Protein AF-X6MI53-F1 (afdb_monomer)

Organism: Reticulomyxa filosa (NCBI:txid46433)

InterPro domains:
  IPR007632 Anoctamin [PTHR12308] (12-358)
  IPR049452 Anoctamin, transmembrane domain [PF04547] (318-377)

Secondary structure (DSSP, 8-state):
---------------EEEEEE----SSEEEEEETTEEEEEE-GGGTTTTTTSSSSS-S-PPP----SSHHHHHHHHHHHHHHHHHHTTS----PPPP-----PPPHHHHHHHHHHHHHHHHHSSS--EEEEEEE-SS-TTEEEEEEEE-HHHHHHHHHHTT-EEEB-HHHHHHHHHHTS--HHHHTB--HHHHHHHHHHTTSS--S------PBPGGGGTT-EEE--TTS-TTSBPPPTT-SSSS-HHHHHHHHHHHHHS-GGGTS----HHHHHT-TTSSEEEEEEPP-HHHHHHSPPHHHHTTS-THHHHHHHHHHHHHH-HHHHHHHHHHHHHHHHHHHHHHHHHHHHHHHHHHT-SS-TTHHHHHHHHHHHHHHHHHH-

Structure (mmCIF, N/CA/C/O backbone):
data_AF-X6MI53-F1
#
_entry.id   AF-X6MI53-F1
#
loop_
_atom_site.group_PDB
_atom_site.id
_atom_site.type_symbol
_atom_site.label_atom_id
_atom_site.label_alt_id
_atom_site.label_comp_id
_atom_site.label_asym_id
_atom_site.label_entity_id
_atom_site.label_seq_id
_atom_site.pdbx_PDB_ins_code
_atom_site.Cartn_x
_atom_site.Cartn_y
_atom_site.Cartn_z
_atom_site.occupancy
_atom_site.B_iso_or_equiv
_atom_site.auth_seq_id
_atom_site.auth_comp_id
_atom_site.auth_asym_id
_atom_site.auth_atom_id
_atom_site.pdbx_PDB_model_num
ATOM 1 N N . MET A 1 1 ? -57.186 42.591 -2.749 1.00 40.28 1 MET A N 1
ATOM 2 C CA . MET A 1 1 ? -55.844 42.646 -3.366 1.00 40.28 1 MET A CA 1
ATOM 3 C C . MET A 1 1 ? -54.835 42.750 -2.238 1.00 40.28 1 MET A C 1
ATOM 5 O O . MET A 1 1 ? -54.412 43.843 -1.898 1.00 40.28 1 MET A O 1
ATOM 9 N N . GLU A 1 2 ? -54.515 41.621 -1.613 1.00 35.53 2 GLU A N 1
ATOM 10 C CA . GLU A 1 2 ? -53.383 41.508 -0.692 1.00 35.53 2 GLU A CA 1
ATOM 11 C C . GLU A 1 2 ? -52.303 40.735 -1.441 1.00 35.53 2 GLU A C 1
ATOM 13 O O . GLU A 1 2 ? -52.512 39.591 -1.844 1.00 35.53 2 GLU A O 1
ATOM 18 N N . SER A 1 3 ? -51.190 41.408 -1.737 1.00 45.09 3 SER A N 1
ATOM 19 C CA . SER A 1 3 ? -50.044 40.785 -2.388 1.00 45.09 3 SER A CA 1
ATOM 20 C C . SER A 1 3 ? -49.247 40.023 -1.335 1.00 45.09 3 SER A C 1
ATOM 22 O O . SER A 1 3 ? -48.560 40.635 -0.512 1.00 45.09 3 SER A O 1
ATOM 24 N N . HIS A 1 4 ? -49.327 38.697 -1.377 1.00 43.50 4 HIS A N 1
ATOM 25 C CA . HIS A 1 4 ? -48.354 37.826 -0.732 1.00 43.50 4 HIS A CA 1
ATOM 26 C C . HIS A 1 4 ? -46.959 38.173 -1.266 1.00 43.50 4 HIS A C 1
ATOM 28 O O . HIS A 1 4 ? -46.647 37.923 -2.428 1.00 43.50 4 HIS A O 1
ATOM 34 N N . LYS A 1 5 ? -46.130 38.793 -0.423 1.00 51.28 5 LYS A N 1
ATOM 35 C CA . LYS A 1 5 ? -44.686 38.853 -0.639 1.00 51.28 5 LYS A CA 1
ATOM 36 C C . LYS A 1 5 ? -44.116 37.524 -0.166 1.00 51.28 5 LYS A C 1
ATOM 38 O O . LYS A 1 5 ? -44.042 37.276 1.034 1.00 51.28 5 LYS A O 1
ATOM 43 N N . GLU A 1 6 ? -43.768 36.667 -1.117 1.00 45.44 6 GLU A N 1
ATOM 44 C CA . GLU A 1 6 ? -42.909 35.514 -0.873 1.00 45.44 6 GLU A CA 1
ATOM 45 C C . GLU A 1 6 ? -41.563 36.025 -0.351 1.00 45.44 6 GLU A C 1
ATOM 47 O O . GLU A 1 6 ? -40.805 36.697 -1.054 1.00 45.44 6 GLU A O 1
ATOM 52 N N . HIS A 1 7 ? -41.290 35.752 0.923 1.00 39.28 7 HIS A N 1
ATOM 53 C CA . HIS A 1 7 ? -39.949 35.852 1.469 1.00 39.28 7 HIS A CA 1
ATOM 54 C C . HIS A 1 7 ? -39.126 34.713 0.866 1.00 39.28 7 HIS A C 1
ATOM 56 O O . HIS A 1 7 ? -39.198 33.574 1.322 1.00 39.28 7 HIS A O 1
ATOM 62 N N . HIS A 1 8 ? -38.352 35.029 -0.172 1.00 38.84 8 HIS A N 1
ATOM 63 C CA . HIS A 1 8 ? -37.201 34.223 -0.546 1.00 38.84 8 HIS A CA 1
ATOM 64 C C . HIS A 1 8 ? -36.241 34.221 0.646 1.00 38.84 8 HIS A C 1
ATOM 66 O O . HIS A 1 8 ? -35.542 35.202 0.896 1.00 38.84 8 HIS A O 1
ATOM 72 N N . HIS A 1 9 ? -36.264 33.139 1.421 1.00 40.34 9 HIS A N 1
ATOM 73 C CA . HIS A 1 9 ? -35.142 32.784 2.270 1.00 40.34 9 HIS A CA 1
ATOM 74 C C . HIS A 1 9 ? -33.943 32.583 1.340 1.00 40.34 9 HIS A C 1
ATOM 76 O O . HIS A 1 9 ? -33.934 31.653 0.536 1.00 40.34 9 HIS A O 1
ATOM 82 N N . GLU A 1 10 ? -32.969 33.490 1.408 1.00 42.69 10 GLU A N 1
ATOM 83 C CA . GLU A 1 10 ? -31.615 33.215 0.939 1.00 42.69 10 GLU A CA 1
ATOM 84 C C . GLU A 1 10 ? -31.107 32.038 1.778 1.00 42.69 10 GLU A C 1
ATOM 86 O O . GLU A 1 10 ? -30.725 32.187 2.939 1.00 42.69 10 GLU A O 1
ATOM 91 N N . GLU A 1 11 ? -31.231 30.829 1.230 1.00 42.03 11 GLU A N 1
ATOM 92 C CA . GLU A 1 11 ? -30.579 29.648 1.772 1.00 42.03 11 GLU A CA 1
ATOM 93 C C . GLU A 1 11 ? -29.075 29.921 1.738 1.00 42.03 11 GLU A C 1
ATOM 95 O O . GLU A 1 11 ? -28.474 29.988 0.666 1.00 42.03 11 GLU A O 1
ATOM 100 N N . ASN A 1 12 ? -28.471 30.084 2.918 1.00 40.03 12 ASN A N 1
ATOM 101 C CA . ASN A 1 12 ? -27.027 30.009 3.110 1.00 40.03 12 ASN A CA 1
ATOM 102 C C . ASN A 1 12 ? -26.575 28.585 2.747 1.00 40.03 12 ASN A C 1
ATOM 104 O O . ASN A 1 12 ? -26.398 27.718 3.607 1.00 40.03 12 ASN A O 1
ATOM 108 N N . SER A 1 13 ? -26.466 28.311 1.448 1.00 41.31 13 SER A N 1
ATOM 109 C CA . SER A 1 13 ? -25.995 27.042 0.923 1.00 41.31 13 SER A CA 1
ATOM 110 C C . SER A 1 13 ? -24.486 26.993 1.112 1.00 41.31 13 SER A C 1
ATOM 112 O O . SER A 1 13 ? -23.736 27.621 0.367 1.00 41.31 13 SER A O 1
ATOM 114 N N . PHE A 1 14 ? -24.032 26.259 2.122 1.00 44.31 14 PHE A N 1
ATOM 115 C CA . PHE A 1 14 ? -22.634 25.859 2.207 1.00 44.31 14 PHE A CA 1
ATOM 116 C C . PHE A 1 14 ? -22.224 25.181 0.903 1.00 44.31 14 PHE A C 1
ATOM 118 O O . PHE A 1 14 ? -22.870 24.220 0.480 1.00 44.31 14 PHE A O 1
ATOM 125 N N . GLU A 1 15 ? -21.144 25.658 0.288 1.00 51.25 15 GLU A N 1
ATOM 126 C CA . GLU A 1 15 ? -20.704 25.115 -0.994 1.00 51.25 15 GLU A CA 1
ATOM 127 C C . GLU A 1 15 ? -20.098 23.714 -0.836 1.00 51.25 15 GLU A C 1
ATOM 129 O O . GLU A 1 15 ? -20.259 22.894 -1.740 1.00 51.25 15 GLU A O 1
ATOM 134 N N . GLY A 1 16 ? -19.508 23.365 0.319 1.00 50.03 16 GLY A N 1
ATOM 135 C CA . GLY A 1 16 ? -19.258 21.961 0.641 1.00 50.03 16 GLY A CA 1
ATOM 136 C C . GLY A 1 16 ? -18.274 21.633 1.767 1.00 50.03 16 GLY A C 1
ATOM 137 O O . GLY A 1 16 ? -17.678 22.496 2.404 1.00 50.03 16 GLY A O 1
ATOM 138 N N . PHE A 1 17 ? -18.097 20.336 2.021 1.00 64.56 17 PHE A N 1
ATOM 139 C CA . PHE A 1 17 ? -17.099 19.781 2.930 1.00 64.56 17 PHE A CA 1
ATOM 140 C C . PHE A 1 17 ? -16.267 18.675 2.274 1.00 64.56 17 PHE A C 1
ATOM 142 O O . PHE A 1 17 ? -16.657 18.075 1.272 1.00 64.56 17 PHE A O 1
ATOM 149 N N . CYS A 1 18 ? -15.108 18.392 2.862 1.00 66.81 18 CYS A N 1
ATOM 150 C CA . CYS A 1 18 ? -14.164 17.376 2.421 1.00 66.81 18 CYS A CA 1
ATOM 151 C C . CYS A 1 18 ? -13.875 16.374 3.543 1.00 66.81 18 CYS A C 1
ATOM 153 O O . CYS A 1 18 ? -13.590 16.778 4.672 1.00 66.81 18 CYS A O 1
ATOM 155 N N . PHE A 1 19 ? -13.870 15.077 3.228 1.00 75.62 19 PHE A N 1
ATOM 156 C CA . PHE A 1 19 ? -13.347 14.058 4.139 1.00 75.62 19 PHE A CA 1
ATOM 157 C C . PHE A 1 19 ? -11.864 13.837 3.912 1.00 75.62 19 PHE A C 1
ATOM 159 O O . PHE A 1 19 ? -11.408 13.506 2.817 1.00 75.62 19 PHE A O 1
ATOM 166 N N . VAL A 1 20 ? -11.124 14.021 4.992 1.00 75.44 20 VAL A N 1
ATOM 167 C CA . VAL A 1 20 ? -9.686 13.872 5.047 1.00 75.44 20 VAL A CA 1
ATOM 168 C C . VAL A 1 20 ? -9.407 12.645 5.903 1.00 75.44 20 VAL A C 1
ATOM 170 O O . VAL A 1 20 ? -9.631 12.648 7.110 1.00 75.44 20 VAL A O 1
ATOM 173 N N . PHE A 1 21 ? -8.951 11.563 5.284 1.00 69.56 21 PHE A N 1
ATOM 174 C CA . PHE A 1 21 ? -8.592 10.355 6.025 1.00 69.56 21 PHE A CA 1
ATOM 175 C C . PHE A 1 21 ? -7.149 10.467 6.477 1.00 69.56 21 PHE A C 1
ATOM 177 O O . PHE A 1 21 ? -6.244 10.592 5.649 1.00 69.56 21 PHE A O 1
ATOM 184 N N . ALA A 1 22 ? -6.920 10.398 7.781 1.00 59.91 22 ALA A N 1
ATOM 185 C CA . ALA A 1 22 ? -5.573 10.331 8.315 1.00 59.91 22 ALA A CA 1
ATOM 186 C C . ALA A 1 22 ? -5.408 9.079 9.158 1.00 59.91 22 ALA A C 1
ATOM 188 O O . ALA A 1 22 ? -6.291 8.671 9.906 1.00 59.91 22 ALA A O 1
ATOM 189 N N . ARG A 1 23 ? -4.221 8.491 9.065 1.00 55.44 23 ARG A N 1
ATOM 190 C CA . ARG A 1 23 ? -3.734 7.600 10.107 1.00 55.44 23 ARG A CA 1
ATOM 191 C C . ARG A 1 23 ? -3.268 8.471 11.264 1.00 55.44 23 ARG A C 1
ATOM 193 O O . ARG A 1 23 ? -2.531 9.431 11.036 1.00 55.44 23 ARG A O 1
ATOM 200 N N . GLU A 1 24 ? -3.631 8.122 12.496 1.00 51.38 24 GLU A N 1
ATOM 201 C CA . GLU A 1 24 ? -2.911 8.674 13.641 1.00 51.38 24 GLU A CA 1
ATOM 202 C C . GLU A 1 24 ? -1.468 8.160 13.552 1.00 51.38 24 GLU A C 1
ATOM 204 O O . GLU A 1 24 ? -1.174 6.987 13.795 1.00 51.38 24 GLU A O 1
ATOM 209 N N . THR A 1 25 ? -0.558 9.011 13.090 1.00 49.19 25 THR A N 1
ATOM 210 C CA . THR A 1 25 ? 0.853 8.649 13.008 1.00 49.19 25 THR A CA 1
ATOM 211 C C . THR A 1 25 ? 1.468 8.789 14.399 1.00 49.19 25 THR A C 1
ATOM 213 O O . THR A 1 25 ? 1.149 9.703 15.160 1.00 49.19 25 THR A O 1
ATOM 216 N N . ALA A 1 26 ? 2.382 7.887 14.764 1.00 47.94 26 ALA A N 1
ATOM 217 C CA . ALA A 1 26 ? 3.108 7.985 16.033 1.00 47.94 26 ALA A CA 1
ATOM 218 C C . ALA A 1 26 ? 3.967 9.265 16.133 1.00 47.94 26 ALA A C 1
ATOM 220 O O . ALA A 1 26 ? 4.373 9.646 17.229 1.00 47.94 26 ALA A O 1
ATOM 221 N N . LYS A 1 27 ? 4.214 9.933 15.000 1.00 48.84 27 LYS A N 1
ATOM 222 C CA . LYS A 1 27 ? 5.035 11.136 14.887 1.00 48.84 27 LYS A CA 1
ATOM 223 C C . LYS A 1 27 ? 4.257 12.428 15.130 1.00 48.84 27 LYS A C 1
ATOM 225 O O . LYS A 1 27 ? 4.819 13.351 15.704 1.00 48.84 27 LYS A O 1
ATOM 230 N N . TYR A 1 28 ? 2.976 12.501 14.767 1.00 54.03 28 TYR A N 1
ATOM 231 C CA . TYR A 1 28 ? 2.206 13.741 14.862 1.00 54.03 28 TYR A CA 1
ATOM 232 C C . TYR A 1 28 ? 0.981 13.589 15.766 1.00 54.03 28 TYR A C 1
ATOM 234 O O . TYR A 1 28 ? 0.165 12.683 15.617 1.00 54.03 28 TYR A O 1
ATOM 242 N N . LYS A 1 29 ? 0.846 14.499 16.728 1.00 58.81 29 LYS A N 1
ATOM 243 C CA . LYS A 1 29 ? -0.367 14.724 17.503 1.00 58.81 29 LYS A CA 1
ATOM 244 C C . LYS A 1 29 ? -1.173 15.808 16.808 1.00 58.81 29 LYS A C 1
ATOM 246 O O . LYS A 1 29 ? -0.829 16.991 16.843 1.00 58.81 29 LYS A O 1
ATOM 251 N N . VAL A 1 30 ? -2.275 15.398 16.204 1.00 51.09 30 VAL A N 1
ATOM 252 C CA . VAL A 1 30 ? -3.287 16.347 15.764 1.00 51.09 30 VAL A CA 1
ATOM 253 C C . VAL A 1 30 ? -4.060 16.792 16.997 1.00 51.09 30 VAL A C 1
ATOM 255 O O . VAL A 1 30 ? -4.594 15.966 17.734 1.00 51.09 30 VAL A O 1
ATOM 258 N N . HIS A 1 31 ? -4.076 18.090 17.258 1.00 51.97 31 HIS A N 1
ATOM 259 C CA . HIS A 1 31 ? -4.919 18.685 18.281 1.00 51.97 31 HIS A CA 1
ATOM 260 C C . HIS A 1 31 ? -5.690 19.848 17.673 1.00 51.97 31 HIS A C 1
ATOM 262 O O . HIS A 1 31 ? -5.255 20.517 16.732 1.00 51.97 31 HIS A O 1
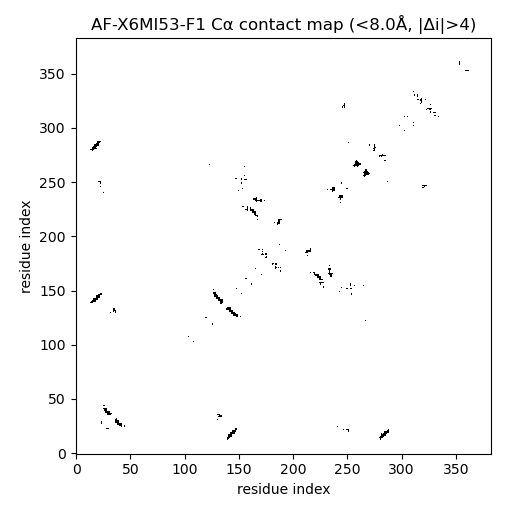ATOM 268 N N . VAL A 1 32 ? -6.885 20.038 18.207 1.00 43.19 32 VAL A N 1
ATOM 269 C CA . VAL A 1 32 ? -7.782 21.105 17.795 1.00 43.19 32 VAL A CA 1
ATOM 270 C C . VAL A 1 32 ? -7.498 22.281 18.712 1.00 43.19 32 VAL A C 1
ATOM 272 O O . VAL A 1 32 ? -7.693 22.169 19.920 1.00 43.19 32 VAL A O 1
ATOM 275 N N . ASP A 1 33 ? -6.989 23.375 18.154 1.00 50.94 33 ASP A N 1
ATOM 276 C CA . ASP A 1 33 ? -6.813 24.630 18.884 1.00 50.94 33 ASP A CA 1
ATOM 277 C C . ASP A 1 33 ? -7.762 25.673 18.289 1.00 50.94 33 ASP A C 1
ATOM 279 O O . ASP A 1 33 ? -7.501 26.271 17.237 1.00 50.94 33 ASP A O 1
ATOM 283 N N . GLY A 1 34 ? -8.933 25.802 18.915 1.00 66.62 34 GLY A N 1
ATOM 284 C CA . GLY A 1 34 ? -10.059 26.565 18.379 1.00 66.62 34 GLY A CA 1
ATOM 285 C C . GLY A 1 34 ? -10.574 25.976 17.061 1.00 66.62 34 GLY A C 1
ATOM 286 O O . GLY A 1 34 ? -10.936 24.808 16.997 1.00 66.62 34 GLY A O 1
ATOM 287 N N . ASN A 1 35 ? -10.584 26.784 15.996 1.00 38.41 35 ASN A N 1
ATOM 288 C CA . ASN A 1 35 ? -11.028 26.381 14.650 1.00 38.41 35 ASN A CA 1
ATOM 289 C C . ASN A 1 35 ? -9.877 25.915 13.737 1.00 38.41 35 ASN A C 1
ATOM 291 O O . ASN A 1 35 ? -10.072 25.717 12.536 1.00 38.41 35 ASN A O 1
ATOM 295 N N . CYS A 1 36 ? -8.659 25.803 14.273 1.00 39.03 36 CYS A N 1
ATOM 296 C CA . CYS A 1 36 ? -7.482 25.397 13.517 1.00 39.03 36 CYS A CA 1
ATOM 297 C C . CYS A 1 36 ? -7.071 23.973 13.891 1.00 39.03 36 CYS A C 1
ATOM 299 O O . CYS A 1 36 ? -6.860 23.651 15.061 1.00 39.03 36 CYS A O 1
ATOM 301 N N . LEU A 1 37 ? -6.876 23.142 12.867 1.00 43.75 37 LEU A N 1
ATOM 302 C CA . LEU A 1 37 ? -6.185 21.871 13.020 1.00 43.75 37 LEU A CA 1
ATOM 303 C C . LEU A 1 37 ? -4.699 22.175 13.212 1.00 43.75 37 LEU A C 1
ATOM 305 O O . LEU A 1 37 ? -4.030 22.631 12.282 1.00 43.75 37 LEU A O 1
ATOM 309 N N . LYS A 1 38 ? -4.186 21.968 14.422 1.00 54.66 38 LYS A N 1
ATOM 310 C CA . LYS A 1 38 ? -2.754 22.049 14.682 1.00 54.66 38 LYS A CA 1
ATOM 311 C C . LYS A 1 38 ? -2.185 20.641 14.687 1.00 54.66 38 LYS A C 1
ATOM 313 O O . LYS A 1 38 ? -2.534 19.791 15.504 1.00 54.66 38 LYS A O 1
ATOM 318 N N . VAL A 1 39 ? -1.296 20.394 13.737 1.00 52.69 39 VAL A N 1
ATOM 319 C CA . VAL A 1 39 ? -0.497 19.174 13.691 1.00 52.69 39 VAL A CA 1
ATOM 320 C C . VAL A 1 39 ? 0.804 19.488 14.418 1.00 52.69 39 VAL A C 1
ATOM 322 O O . VAL A 1 39 ? 1.642 20.221 13.903 1.00 52.69 39 VAL A O 1
ATOM 325 N N . GLU A 1 40 ? 0.946 18.994 15.644 1.00 61.28 40 GLU A N 1
ATOM 326 C CA . GLU A 1 40 ? 2.197 19.086 16.399 1.00 61.28 40 GLU A CA 1
ATOM 327 C C . GLU A 1 40 ? 2.951 17.769 16.296 1.00 61.28 40 GLU A C 1
ATOM 329 O O . GLU A 1 40 ? 2.362 16.697 16.368 1.00 61.28 40 GLU A O 1
ATOM 334 N N . GLU A 1 41 ? 4.268 17.820 16.161 1.00 57.00 41 GLU A N 1
ATOM 335 C CA . GLU A 1 41 ? 5.092 16.621 16.289 1.00 57.00 41 GLU A CA 1
ATOM 336 C C . GLU A 1 41 ? 5.083 16.157 17.760 1.00 57.00 41 GLU A C 1
ATOM 338 O O . GLU A 1 41 ? 5.303 16.958 18.675 1.00 57.00 41 GLU A O 1
ATOM 343 N N . LYS A 1 42 ? 4.799 14.872 18.022 1.00 62.44 42 LYS A N 1
ATOM 344 C CA . LYS A 1 42 ? 4.878 14.283 19.368 1.00 62.44 42 LYS A CA 1
ATOM 345 C C . LYS A 1 42 ? 6.336 14.400 19.823 1.00 62.44 42 LYS A C 1
ATOM 347 O O . LYS A 1 42 ? 7.204 13.687 19.326 1.00 62.44 42 LYS A O 1
ATOM 352 N N . LYS A 1 43 ? 6.606 15.303 20.774 1.00 57.12 43 LYS A N 1
ATOM 353 C CA . LYS A 1 43 ? 7.962 15.595 21.286 1.00 57.12 43 LYS A CA 1
ATOM 354 C C . LYS A 1 43 ? 8.703 14.342 21.774 1.00 57.12 43 LYS A C 1
ATOM 356 O O . LYS A 1 43 ? 9.922 14.275 21.647 1.00 57.12 43 LYS A O 1
ATOM 361 N N . ASP A 1 44 ? 7.970 13.329 22.229 1.00 50.22 44 ASP A N 1
ATOM 362 C CA . ASP A 1 44 ? 8.521 12.063 22.726 1.00 50.22 44 ASP A CA 1
ATOM 363 C C . ASP A 1 44 ? 9.058 11.142 21.612 1.00 50.22 44 ASP A C 1
ATOM 365 O O . ASP A 1 44 ? 9.772 10.182 21.892 1.00 50.22 44 ASP A O 1
ATOM 369 N N . PHE A 1 45 ? 8.768 11.437 20.339 1.00 42.38 45 PHE A N 1
ATOM 370 C CA . PHE A 1 45 ? 9.278 10.678 19.191 1.00 42.38 45 PHE A CA 1
ATOM 371 C C . PHE A 1 45 ? 10.635 11.201 18.678 1.00 42.38 45 PHE A C 1
ATOM 373 O O . PHE A 1 45 ? 11.342 10.512 17.942 1.00 42.38 45 PHE A O 1
ATOM 380 N N . VAL A 1 46 ? 11.053 12.402 19.094 1.00 40.22 46 VAL A N 1
ATOM 381 C CA . VAL A 1 46 ? 12.211 13.112 18.514 1.00 40.22 46 VAL A CA 1
ATOM 382 C C . VAL A 1 46 ? 13.565 12.613 19.042 1.00 40.22 46 VAL A C 1
ATOM 384 O O . VAL A 1 46 ? 14.618 12.998 18.531 1.00 40.22 46 VAL A O 1
ATOM 387 N N . GLN A 1 47 ? 13.609 11.704 20.017 1.00 37.84 47 GLN A N 1
ATOM 388 C CA . GLN A 1 47 ? 14.859 11.470 20.741 1.00 37.84 47 GLN A CA 1
ATOM 389 C C . GLN A 1 47 ? 15.883 10.508 20.118 1.00 37.84 47 GLN A C 1
ATOM 391 O O . GLN A 1 47 ? 16.851 10.205 20.805 1.00 37.84 47 GLN A O 1
ATOM 396 N N . ASN A 1 48 ? 15.775 10.065 18.852 1.00 40.19 48 ASN A N 1
ATOM 397 C CA . ASN A 1 48 ? 16.817 9.164 18.317 1.00 40.19 48 ASN A CA 1
ATOM 398 C C . ASN A 1 48 ? 17.331 9.309 16.873 1.00 40.19 48 ASN A C 1
ATOM 400 O O . ASN A 1 48 ? 18.233 8.548 16.533 1.00 40.19 48 ASN A O 1
ATOM 404 N N . GLN A 1 49 ? 16.911 10.264 16.026 1.00 39.31 49 GLN A N 1
ATOM 405 C CA . GLN A 1 49 ? 17.549 10.376 14.686 1.00 39.31 49 GLN A CA 1
ATOM 406 C C . GLN A 1 49 ? 17.789 11.777 14.095 1.00 39.31 49 GLN A C 1
ATOM 408 O O . GLN A 1 49 ? 18.482 11.884 13.082 1.00 39.31 49 GLN A O 1
ATOM 413 N N . ALA A 1 50 ? 17.345 12.872 14.714 1.00 33.16 50 ALA A N 1
ATOM 414 C CA . ALA A 1 50 ? 17.392 14.178 14.040 1.00 33.16 50 ALA A CA 1
ATOM 415 C C . ALA A 1 50 ? 18.752 14.917 14.080 1.00 33.16 50 ALA A C 1
ATOM 417 O O . ALA A 1 50 ? 18.941 15.876 13.335 1.00 33.16 50 ALA A O 1
ATOM 418 N N . HIS A 1 51 ? 19.734 14.495 14.890 1.00 33.38 51 HIS A N 1
ATOM 419 C CA . HIS A 1 51 ? 20.973 15.279 15.062 1.00 33.38 51 HIS A CA 1
ATOM 420 C C . HIS A 1 51 ? 22.116 14.935 14.092 1.00 33.38 51 HIS A C 1
ATOM 422 O O . HIS A 1 51 ? 23.113 15.649 14.042 1.00 33.38 51 HIS A O 1
ATOM 428 N N . LYS A 1 52 ? 21.986 13.874 13.283 1.00 34.66 52 LYS A N 1
ATOM 429 C CA . LYS A 1 52 ? 23.069 13.435 12.382 1.00 34.66 52 LYS A CA 1
ATOM 430 C C . LYS A 1 52 ? 22.951 13.969 10.948 1.00 34.66 52 LYS A C 1
ATOM 432 O O . LYS A 1 52 ? 23.943 13.987 10.232 1.00 34.66 52 LYS A O 1
ATOM 437 N N . TYR A 1 53 ? 21.774 14.442 10.535 1.00 32.84 53 TYR A N 1
ATOM 438 C CA . TYR A 1 53 ? 21.510 14.776 9.127 1.00 32.84 53 TYR A CA 1
ATOM 439 C C . TYR A 1 53 ? 21.667 16.257 8.760 1.00 32.84 53 TYR A C 1
ATOM 441 O O . TYR A 1 53 ? 21.758 16.579 7.578 1.00 32.84 53 TYR A O 1
ATOM 449 N N . PHE A 1 54 ? 21.770 17.164 9.736 1.00 27.12 54 PHE A N 1
ATOM 450 C CA . PHE A 1 54 ? 21.825 18.603 9.443 1.00 27.12 54 PHE A CA 1
ATOM 451 C C . PHE A 1 54 ? 23.237 19.151 9.153 1.00 27.12 54 PHE A C 1
ATOM 453 O O . PHE A 1 54 ? 23.365 20.305 8.753 1.00 27.12 54 PHE A O 1
ATOM 460 N N . GLN A 1 55 ? 24.301 18.347 9.300 1.00 29.97 55 GLN A N 1
ATOM 461 C CA . GLN A 1 55 ? 25.685 18.800 9.072 1.00 29.97 55 GLN A CA 1
ATOM 462 C C . GLN A 1 55 ? 26.316 18.376 7.732 1.00 29.97 55 GLN A C 1
ATOM 464 O O . GLN A 1 55 ? 27.350 18.929 7.367 1.00 29.97 55 GLN A O 1
ATOM 469 N N . GLU A 1 56 ? 25.707 17.489 6.937 1.00 34.28 56 GLU A N 1
ATOM 470 C CA . GLU A 1 56 ? 26.317 17.028 5.669 1.00 34.28 56 GLU A CA 1
ATOM 471 C C . GLU A 1 56 ? 25.870 17.799 4.407 1.00 34.28 56 GLU A C 1
ATOM 473 O O . GLU A 1 56 ? 26.258 17.458 3.290 1.00 34.28 56 GLU A O 1
ATOM 478 N N . LEU A 1 57 ? 25.093 18.879 4.545 1.00 28.61 57 LEU A N 1
ATOM 479 C CA . LEU A 1 57 ? 24.489 19.591 3.405 1.00 28.61 57 LEU A CA 1
ATOM 480 C C . LEU A 1 57 ? 25.296 20.779 2.842 1.00 28.61 57 LEU A C 1
ATOM 482 O O . LEU A 1 57 ? 24.769 21.541 2.032 1.00 28.61 57 LEU A O 1
ATOM 486 N N . ILE A 1 58 ? 26.588 20.914 3.169 1.00 30.28 58 ILE A N 1
ATOM 487 C CA . ILE A 1 58 ? 27.462 21.928 2.553 1.00 30.28 58 ILE A CA 1
ATOM 488 C C . ILE A 1 58 ? 28.654 21.262 1.831 1.00 30.28 58 ILE A C 1
ATOM 490 O O . ILE A 1 58 ? 29.656 20.908 2.442 1.00 30.28 58 ILE A O 1
ATOM 494 N N . LEU A 1 59 ? 28.514 21.198 0.493 1.00 29.80 59 LEU A N 1
ATOM 495 C CA . LEU A 1 59 ? 29.486 20.927 -0.595 1.00 29.80 59 LEU A CA 1
ATOM 496 C C . LEU A 1 59 ? 29.715 19.470 -1.065 1.00 29.80 59 LEU A C 1
ATOM 498 O O . LEU A 1 59 ? 30.462 18.720 -0.442 1.00 29.80 59 LEU A O 1
ATOM 502 N N . PRO A 1 60 ? 29.283 19.115 -2.297 1.00 31.27 60 PRO A N 1
ATOM 503 C CA . PRO A 1 60 ? 29.858 17.990 -3.028 1.00 31.27 60 PRO A CA 1
ATOM 504 C C . PRO A 1 60 ? 31.033 18.427 -3.926 1.00 31.27 60 PRO A C 1
ATOM 506 O O . PRO A 1 60 ? 30.900 19.273 -4.816 1.00 31.27 60 PRO A O 1
ATOM 509 N N . LYS A 1 61 ? 32.194 17.784 -3.732 1.00 36.78 61 LYS A N 1
ATOM 510 C CA . LYS A 1 61 ? 33.318 17.779 -4.683 1.00 36.78 61 LYS A CA 1
ATOM 511 C C . LYS A 1 61 ? 32.955 16.979 -5.943 1.00 36.78 61 LYS A C 1
ATOM 513 O O . LYS A 1 61 ? 32.355 15.910 -5.880 1.00 36.78 61 LYS A O 1
ATOM 518 N N . LYS A 1 62 ? 33.381 17.505 -7.095 1.00 42.16 62 LYS A N 1
ATOM 519 C CA . LYS A 1 62 ? 33.294 16.895 -8.432 1.00 42.16 62 LYS A CA 1
ATOM 520 C C . LYS A 1 62 ? 34.103 15.593 -8.522 1.00 42.16 62 LYS A C 1
ATOM 522 O O . LYS A 1 62 ? 35.278 15.618 -8.163 1.00 42.16 62 LYS A O 1
ATOM 527 N N . LYS A 1 63 ? 33.550 14.557 -9.174 1.00 41.94 63 LYS A N 1
ATOM 528 C CA . LYS A 1 63 ? 34.100 13.953 -10.414 1.00 41.94 63 LYS A CA 1
ATOM 529 C C . LYS A 1 63 ? 33.283 12.748 -10.921 1.00 41.94 63 LYS A C 1
ATOM 531 O O . LYS A 1 63 ? 32.728 11.993 -10.135 1.00 41.94 63 LYS A O 1
ATOM 536 N N . ASN A 1 64 ? 33.352 12.587 -12.248 1.00 40.06 64 ASN A N 1
ATOM 537 C CA . ASN A 1 64 ? 33.016 11.440 -13.111 1.00 40.06 64 ASN A CA 1
ATOM 538 C C . ASN A 1 64 ? 31.582 11.350 -13.645 1.00 40.06 64 ASN A C 1
ATOM 540 O O . ASN A 1 64 ? 30.722 10.823 -12.965 1.00 40.06 64 ASN A O 1
ATOM 544 N N . PHE A 1 65 ? 31.366 11.766 -14.904 1.00 40.91 65 PHE A N 1
ATOM 545 C CA . PHE A 1 65 ? 30.316 11.237 -15.797 1.00 40.91 65 PHE A CA 1
ATOM 546 C C . PHE A 1 65 ? 30.584 11.700 -17.249 1.00 40.91 65 PHE A C 1
ATOM 548 O O . PHE A 1 65 ? 30.209 12.806 -17.627 1.00 40.91 65 PHE A O 1
ATOM 555 N N . PHE A 1 66 ? 31.283 10.893 -18.063 1.00 40.47 66 PHE A N 1
ATOM 556 C CA . PHE A 1 66 ? 31.686 11.287 -19.431 1.00 40.47 66 PHE A CA 1
ATOM 557 C C . PHE A 1 66 ? 30.849 10.647 -20.559 1.00 40.47 66 PHE A C 1
ATOM 559 O O . PHE A 1 66 ? 30.880 11.131 -21.681 1.00 40.47 66 PHE A O 1
ATOM 566 N N . VAL A 1 67 ? 30.027 9.623 -20.293 1.00 44.75 67 VAL A N 1
ATOM 567 C CA . VAL A 1 67 ? 29.327 8.888 -21.377 1.00 44.75 67 VAL A CA 1
ATOM 568 C C . VAL A 1 67 ? 27.897 9.401 -21.657 1.00 44.75 67 VAL A C 1
ATOM 570 O O . VAL A 1 67 ? 27.403 9.272 -22.770 1.00 44.75 67 VAL A O 1
ATOM 573 N N . PHE A 1 68 ? 27.247 10.101 -20.719 1.00 44.84 68 PHE A N 1
ATOM 574 C CA . PHE A 1 68 ? 25.873 10.622 -20.898 1.00 44.84 68 PHE A CA 1
ATOM 575 C C . PHE A 1 68 ? 25.771 12.001 -21.582 1.00 44.84 68 PHE A C 1
ATOM 577 O O . PHE A 1 68 ? 24.671 12.450 -21.923 1.00 44.84 68 PHE A O 1
ATOM 584 N N . HIS A 1 69 ? 26.897 12.691 -21.792 1.00 46.91 69 HIS A N 1
ATOM 585 C CA . HIS A 1 69 ? 26.881 14.070 -22.281 1.00 46.91 69 HIS A CA 1
ATOM 586 C C . HIS A 1 69 ? 26.558 14.187 -23.773 1.00 46.91 69 HIS A C 1
ATOM 588 O O . HIS A 1 69 ? 25.868 15.126 -24.148 1.00 46.91 69 HIS A O 1
ATOM 594 N N . ILE A 1 70 ? 26.961 13.239 -24.623 1.00 50.97 70 ILE A N 1
ATOM 595 C CA . ILE A 1 70 ? 26.778 13.387 -26.079 1.00 50.97 70 ILE A CA 1
ATOM 596 C C . ILE A 1 70 ? 25.295 13.275 -26.472 1.00 50.97 70 ILE A C 1
ATOM 598 O O . ILE A 1 70 ? 24.788 14.113 -27.217 1.00 50.97 70 ILE A O 1
ATOM 602 N N . VAL A 1 71 ? 24.563 12.319 -25.892 1.00 47.62 71 VAL A N 1
ATOM 603 C CA . VAL A 1 71 ? 23.120 12.157 -26.148 1.00 47.62 71 VAL A CA 1
ATOM 604 C C . VAL A 1 71 ? 22.309 13.283 -25.493 1.00 47.62 71 VAL A C 1
ATOM 606 O O . VAL A 1 71 ? 21.402 13.826 -26.119 1.00 47.62 71 VAL A O 1
ATOM 609 N N . SER A 1 72 ? 22.678 13.722 -24.281 1.00 47.19 72 SER A N 1
ATOM 610 C CA . SER A 1 72 ? 21.983 14.821 -23.588 1.00 47.19 72 SER A CA 1
ATOM 611 C C . SER A 1 72 ? 22.213 16.186 -24.243 1.00 47.19 72 SER A C 1
ATOM 613 O O . SER A 1 72 ? 21.296 17.003 -24.272 1.00 47.19 72 SER A O 1
ATOM 615 N N . ILE A 1 73 ? 23.404 16.448 -24.796 1.00 56.84 73 ILE A N 1
ATOM 616 C CA . ILE A 1 73 ? 23.704 17.700 -25.510 1.00 56.84 73 ILE A CA 1
ATOM 617 C C . ILE A 1 73 ? 22.872 17.788 -26.797 1.00 56.84 73 ILE A C 1
ATOM 619 O O . ILE A 1 73 ? 22.268 18.829 -27.053 1.00 56.84 73 ILE A O 1
ATOM 623 N N . LEU A 1 74 ? 22.742 16.691 -27.554 1.00 54.66 74 LEU A N 1
ATOM 624 C CA . LEU A 1 74 ? 21.894 16.657 -28.752 1.00 54.66 74 LEU A CA 1
ATOM 625 C C . LEU A 1 74 ? 20.401 16.826 -28.415 1.00 54.66 74 LEU A C 1
ATOM 627 O O . LEU A 1 74 ? 19.699 17.582 -29.090 1.00 54.66 74 LEU A O 1
ATOM 631 N N . TYR A 1 75 ? 19.927 16.211 -27.326 1.00 54.19 75 TYR A N 1
ATOM 632 C CA . TYR A 1 75 ? 18.533 16.328 -26.875 1.00 54.19 75 TYR A CA 1
ATOM 633 C C . TYR A 1 75 ? 18.188 17.735 -26.344 1.00 54.19 75 TYR A C 1
ATOM 635 O O . TYR A 1 75 ? 17.130 18.289 -26.658 1.00 54.19 75 TYR A O 1
ATOM 643 N N . LEU A 1 76 ? 19.097 18.357 -25.582 1.00 54.81 76 LEU A N 1
ATOM 644 C CA . LEU A 1 76 ? 18.910 19.698 -25.014 1.00 54.81 76 LEU A CA 1
ATOM 645 C C . LEU A 1 76 ? 18.971 20.801 -26.081 1.00 54.81 76 LEU A C 1
ATOM 647 O O . LEU A 1 76 ? 18.204 21.767 -26.009 1.00 54.81 76 LEU A O 1
ATOM 651 N N . SER A 1 77 ? 19.815 20.650 -27.107 1.00 57.97 77 SER A N 1
ATOM 652 C CA . SER A 1 77 ? 19.857 21.581 -28.243 1.00 57.97 77 SER A CA 1
ATOM 653 C C . SER A 1 77 ? 18.570 21.557 -29.077 1.00 57.97 77 SER A C 1
ATOM 655 O O . SER A 1 77 ? 18.160 22.601 -29.592 1.00 57.97 77 SER A O 1
ATOM 657 N N . PHE A 1 78 ? 17.892 20.408 -29.166 1.00 53.91 78 PHE A N 1
ATOM 658 C CA . PHE A 1 78 ? 16.619 20.274 -29.879 1.00 53.91 78 PHE A CA 1
ATOM 659 C C . PHE A 1 78 ? 15.440 20.882 -29.091 1.00 53.91 78 PHE A C 1
ATOM 661 O O . PHE A 1 78 ? 14.684 21.691 -29.634 1.00 53.91 78 PHE A O 1
ATOM 668 N N . PHE A 1 79 ? 15.329 20.603 -27.786 1.00 48.69 79 PHE A N 1
ATOM 669 C CA . PHE A 1 79 ? 14.226 21.102 -26.945 1.00 48.69 79 PHE A CA 1
ATOM 670 C C . PHE A 1 79 ? 14.299 22.604 -26.629 1.00 48.69 79 PHE A C 1
ATOM 672 O O . PHE A 1 79 ? 13.270 23.285 -26.636 1.00 48.69 79 PHE A O 1
ATOM 679 N N . SER A 1 80 ? 15.506 23.161 -26.468 1.00 53.00 80 SER A N 1
ATOM 680 C CA . SER A 1 80 ? 15.732 24.612 -26.309 1.00 53.00 80 SER A CA 1
ATOM 681 C C . SER A 1 80 ? 15.137 25.434 -27.467 1.00 53.00 80 SER A C 1
ATOM 683 O O . SER A 1 80 ? 14.684 26.570 -27.288 1.00 53.00 80 SER A O 1
ATOM 685 N N . LYS A 1 81 ? 15.065 24.844 -28.668 1.00 52.66 81 LYS A N 1
ATOM 686 C CA . LYS A 1 81 ? 14.493 25.473 -29.867 1.00 52.66 81 LYS A CA 1
ATOM 687 C C . LYS A 1 81 ? 12.957 25.439 -29.889 1.00 52.66 81 LYS A C 1
ATOM 689 O O . LYS A 1 81 ? 12.341 26.344 -30.453 1.00 52.66 81 LYS A O 1
ATOM 694 N N . ILE A 1 82 ? 12.342 24.443 -29.248 1.00 52.00 82 ILE A N 1
ATOM 695 C CA . ILE A 1 82 ? 10.882 24.263 -29.168 1.00 52.00 82 ILE A CA 1
ATOM 696 C C . ILE A 1 82 ? 10.291 25.125 -28.040 1.00 52.00 82 ILE A C 1
ATOM 698 O O . ILE A 1 82 ? 9.285 25.809 -28.238 1.00 52.00 82 ILE A O 1
ATOM 702 N N . GLU A 1 83 ? 10.962 25.202 -26.888 1.00 46.97 83 GLU A N 1
ATOM 703 C CA . GLU A 1 83 ? 10.484 25.965 -25.725 1.00 46.97 83 GLU A CA 1
ATOM 704 C C . GLU A 1 83 ? 10.455 27.487 -25.984 1.00 46.97 83 GLU A C 1
ATOM 706 O O . GLU A 1 83 ? 9.543 28.196 -25.544 1.00 46.97 83 GLU A O 1
ATOM 711 N N . LYS A 1 84 ? 11.390 27.993 -26.804 1.00 51.69 84 LYS A N 1
ATOM 712 C CA . LYS A 1 84 ? 11.412 29.396 -27.260 1.00 51.69 84 LYS A CA 1
ATOM 713 C C . LYS A 1 84 ? 10.227 29.765 -28.164 1.00 51.69 84 LYS A C 1
ATOM 715 O O . LYS A 1 84 ? 9.899 30.945 -28.269 1.00 51.69 84 LYS A O 1
ATOM 720 N N . ARG A 1 85 ? 9.554 28.787 -28.786 1.00 49.22 85 ARG A N 1
ATOM 721 C CA . ARG A 1 85 ? 8.347 29.018 -29.603 1.00 49.22 85 ARG A CA 1
ATOM 722 C C . ARG A 1 85 ? 7.057 28.975 -28.776 1.00 49.22 85 ARG A C 1
ATOM 724 O O . ARG A 1 85 ? 6.129 29.716 -29.085 1.00 49.22 85 ARG A O 1
ATOM 731 N N . ALA A 1 86 ? 7.016 28.200 -27.690 1.00 43.44 86 ALA A N 1
ATOM 732 C CA . ALA A 1 86 ? 5.837 28.082 -26.824 1.00 43.44 86 ALA A CA 1
ATOM 733 C C . ALA A 1 86 ? 5.640 29.293 -25.885 1.00 43.44 86 ALA A C 1
ATOM 735 O O . ALA A 1 86 ? 4.513 29.742 -25.670 1.00 43.44 86 ALA A O 1
ATOM 736 N N . LYS A 1 87 ? 6.728 29.899 -25.387 1.00 43.12 87 LYS A N 1
ATOM 737 C CA . LYS A 1 87 ? 6.665 31.049 -24.457 1.00 43.12 87 LYS A CA 1
ATOM 738 C C . LYS A 1 87 ? 6.214 32.372 -25.097 1.00 43.12 87 LYS A C 1
ATOM 740 O O . LYS A 1 87 ? 5.954 33.333 -24.383 1.00 43.12 87 LYS A O 1
ATOM 745 N N . LYS A 1 88 ? 6.040 32.424 -26.425 1.00 45.44 88 LYS A N 1
ATOM 746 C CA . LYS A 1 88 ? 5.572 33.623 -27.146 1.00 45.44 88 LYS A CA 1
ATOM 747 C C . LYS A 1 88 ? 4.038 33.740 -27.249 1.00 45.44 88 LYS A C 1
ATOM 749 O O . LYS A 1 88 ? 3.559 34.734 -27.782 1.00 45.44 88 LYS A O 1
ATOM 754 N N . LYS A 1 89 ? 3.264 32.763 -26.741 1.00 43.00 89 LYS A N 1
ATOM 755 C CA . LYS A 1 89 ? 1.790 32.704 -26.898 1.00 43.00 89 LYS A CA 1
ATOM 756 C C . LYS A 1 89 ? 0.946 32.785 -25.613 1.00 43.00 89 LYS A C 1
ATOM 758 O O . LYS A 1 89 ? -0.270 32.866 -25.722 1.00 43.00 89 LYS A O 1
ATOM 763 N N . LYS A 1 90 ? 1.534 32.820 -24.411 1.00 39.94 90 LYS A N 1
ATOM 764 C CA . LYS A 1 90 ? 0.785 32.955 -23.141 1.00 39.94 90 LYS A CA 1
ATOM 765 C C . LYS A 1 90 ? 1.154 34.246 -22.409 1.00 39.94 90 LYS A C 1
ATOM 767 O O . LYS A 1 90 ? 1.904 34.233 -21.441 1.00 39.94 90 LYS A O 1
ATOM 772 N N . LYS A 1 91 ? 0.634 35.377 -22.888 1.00 39.97 91 LYS A N 1
ATOM 773 C CA . LYS A 1 91 ? 0.587 36.625 -22.111 1.00 39.97 91 LYS A CA 1
ATOM 774 C C . LYS A 1 91 ? -0.652 37.433 -22.497 1.00 39.97 91 LYS A C 1
ATOM 776 O O . LYS A 1 91 ? -0.547 38.454 -23.161 1.00 39.97 91 LYS A O 1
ATOM 781 N N . LYS A 1 92 ? -1.827 36.914 -22.140 1.00 43.56 92 LYS A N 1
ATOM 782 C CA . LYS A 1 92 ? -3.096 37.648 -22.024 1.00 43.56 92 LYS A CA 1
ATOM 783 C C . LYS A 1 92 ? -4.105 36.715 -21.358 1.00 43.56 92 LYS A C 1
ATOM 785 O O . LYS A 1 92 ? -4.480 35.722 -21.968 1.00 43.56 92 LYS A O 1
ATOM 790 N N . ASN A 1 93 ? -4.382 36.985 -20.084 1.00 32.88 93 ASN A N 1
ATOM 791 C CA . ASN A 1 93 ? -5.645 36.803 -19.355 1.00 32.88 93 ASN A CA 1
ATOM 792 C C . ASN A 1 93 ? -5.310 36.832 -17.859 1.00 32.88 93 ASN A C 1
ATOM 794 O O . ASN A 1 93 ? -4.664 35.921 -17.344 1.00 32.88 93 ASN A O 1
ATOM 798 N N . GLY A 1 94 ? -5.655 37.943 -17.207 1.00 39.53 94 GLY A N 1
ATOM 799 C CA . GLY A 1 94 ? -5.566 38.096 -15.755 1.00 39.53 94 GLY A CA 1
ATOM 800 C C . GLY A 1 94 ? -6.840 37.574 -15.082 1.00 39.53 94 GLY A C 1
ATOM 801 O O . GLY A 1 94 ? -7.887 37.562 -15.734 1.00 39.53 94 GLY A O 1
ATOM 802 N N . PRO A 1 95 ? -6.776 37.137 -13.816 1.00 34.66 95 PRO A N 1
ATOM 803 C CA . PRO A 1 95 ? -7.962 36.735 -13.081 1.00 34.66 95 PRO A CA 1
ATOM 804 C C . PRO A 1 95 ? -8.700 37.943 -12.490 1.00 34.66 95 PRO A C 1
ATOM 806 O O . PRO A 1 95 ? -8.104 38.925 -12.043 1.00 34.66 95 PRO A O 1
ATOM 809 N N . ILE A 1 96 ? -10.023 37.826 -12.534 1.00 30.30 96 ILE A N 1
ATOM 810 C CA . ILE A 1 96 ? -11.029 38.726 -11.982 1.00 30.30 96 ILE A CA 1
ATOM 811 C C . ILE A 1 96 ? -11.209 38.352 -10.508 1.00 30.30 96 ILE A C 1
ATOM 813 O O . ILE A 1 96 ? -11.605 37.231 -10.208 1.00 30.30 96 ILE A O 1
ATOM 817 N N . ASN A 1 97 ? -10.935 39.293 -9.606 1.00 27.97 97 ASN A N 1
ATOM 818 C CA . ASN A 1 97 ? -11.286 39.191 -8.192 1.00 27.97 97 ASN A CA 1
ATOM 819 C C . ASN A 1 97 ? -12.686 39.782 -7.980 1.00 27.97 97 ASN A C 1
ATOM 821 O O . ASN A 1 97 ? -12.899 40.965 -8.256 1.00 27.97 97 ASN A O 1
ATOM 825 N N . ARG A 1 98 ? -13.613 38.994 -7.431 1.00 28.70 98 ARG A N 1
ATOM 826 C CA . ARG A 1 98 ? -14.750 39.492 -6.646 1.00 28.70 98 ARG A CA 1
ATOM 827 C C . ARG A 1 98 ? -14.914 38.584 -5.435 1.00 28.70 98 ARG A C 1
ATOM 829 O O . ARG A 1 98 ? -15.274 37.426 -5.583 1.00 28.70 98 ARG A O 1
ATOM 836 N N . ALA A 1 99 ? -14.592 39.134 -4.272 1.00 27.62 99 ALA A N 1
ATOM 837 C CA . ALA A 1 99 ? -14.888 38.555 -2.976 1.00 27.62 99 ALA A CA 1
ATOM 838 C C . ALA A 1 99 ? -16.314 38.958 -2.580 1.00 27.62 99 ALA A C 1
ATOM 840 O O . ALA A 1 99 ? -16.659 40.140 -2.642 1.00 27.62 99 ALA A O 1
ATOM 841 N N . LEU A 1 100 ? -17.115 37.978 -2.177 1.00 25.52 100 LEU A N 1
ATOM 842 C CA . LEU A 1 100 ? -18.277 38.157 -1.319 1.00 25.52 100 LEU A CA 1
ATOM 843 C C . LEU A 1 100 ? -17.972 37.339 -0.069 1.00 25.52 100 LEU A C 1
ATOM 845 O O . LEU A 1 100 ? -17.793 36.131 -0.148 1.00 25.52 100 LEU A O 1
ATOM 849 N N . THR A 1 101 ? -17.812 38.017 1.059 1.00 27.50 101 THR A N 1
ATOM 850 C CA . THR A 1 101 ? -17.671 37.394 2.374 1.00 27.50 101 THR A CA 1
ATOM 851 C C . THR A 1 101 ? -19.064 37.241 2.964 1.00 27.50 101 THR A C 1
ATOM 853 O O . THR A 1 101 ? -19.733 38.251 3.192 1.00 27.50 101 THR A O 1
ATOM 856 N N . CYS A 1 102 ? -19.493 36.007 3.212 1.00 30.94 102 CYS A N 1
ATOM 857 C CA . CYS A 1 102 ? -20.616 35.722 4.094 1.00 30.94 102 CYS A CA 1
ATOM 858 C C . CYS A 1 102 ? -20.041 35.073 5.357 1.00 30.94 102 CYS A C 1
ATOM 860 O O . CYS A 1 102 ? -19.419 34.016 5.291 1.00 30.94 102 CYS A O 1
ATOM 862 N N . GLU A 1 103 ? -20.164 35.748 6.497 1.00 37.59 103 GLU A N 1
ATOM 863 C CA . GLU A 1 103 ? -19.802 35.182 7.793 1.00 37.59 103 GLU A CA 1
ATOM 864 C C . GLU A 1 103 ? -21.013 34.418 8.331 1.00 37.59 103 GLU A C 1
ATOM 866 O O . GLU A 1 103 ? -22.076 34.996 8.557 1.00 37.59 103 GLU A O 1
ATOM 871 N N . LEU A 1 104 ? -20.855 33.111 8.520 1.00 46.69 104 LEU A N 1
ATOM 872 C CA . LEU A 1 104 ? -21.835 32.289 9.218 1.00 46.69 104 LEU A CA 1
ATOM 873 C C . LEU A 1 104 ? -21.824 32.579 10.713 1.00 46.69 104 LEU A C 1
ATOM 875 O O . LEU A 1 104 ? -20.765 32.737 11.322 1.00 46.69 104 LEU A O 1
ATOM 879 N N . SER A 1 105 ? -23.011 32.571 11.314 1.00 59.34 105 SER A N 1
ATOM 880 C CA . SER A 1 105 ? -23.145 32.680 12.760 1.00 59.34 105 SER A CA 1
ATOM 881 C C . SER A 1 105 ? -22.680 31.389 13.445 1.00 59.34 105 SER A C 1
ATOM 883 O O . SER A 1 105 ? -22.942 30.278 12.971 1.00 59.34 105 SER A O 1
ATOM 885 N N . ASP A 1 106 ? -22.021 31.515 14.598 1.00 66.31 106 ASP A N 1
ATOM 886 C CA . ASP A 1 106 ? -21.537 30.367 15.381 1.00 66.31 106 ASP A CA 1
ATOM 887 C C . ASP A 1 106 ? -22.655 29.351 15.710 1.00 66.31 106 ASP A C 1
ATOM 889 O O . ASP A 1 106 ? -22.409 28.146 15.794 1.00 66.31 106 ASP A O 1
ATOM 893 N N . ALA A 1 107 ? -23.907 29.812 15.805 1.00 68.88 107 ALA A N 1
ATOM 894 C CA . ALA A 1 107 ? -25.081 28.994 16.109 1.00 68.88 107 ALA A CA 1
ATOM 895 C C . ALA A 1 107 ? -25.493 28.040 14.967 1.00 68.88 107 ALA A C 1
ATOM 897 O O . ALA A 1 107 ? -25.891 26.897 15.210 1.00 68.88 107 ALA A O 1
ATOM 898 N N . GLU A 1 108 ? -25.401 28.475 13.709 1.00 60.19 108 GLU A N 1
ATOM 899 C CA . GLU A 1 108 ? -25.732 27.630 12.548 1.00 60.19 108 GLU A CA 1
ATOM 900 C C . GLU A 1 108 ? -24.684 26.534 12.354 1.00 60.19 108 GLU A C 1
ATOM 902 O O . GLU A 1 108 ? -25.011 25.382 12.045 1.00 60.19 108 GLU A O 1
ATOM 907 N N . ARG A 1 109 ? -23.423 26.878 12.637 1.00 61.75 109 ARG A N 1
ATOM 908 C CA . ARG A 1 109 ? -22.309 25.935 12.667 1.00 61.75 109 ARG A CA 1
ATOM 909 C C . ARG A 1 109 ? -22.523 24.872 13.744 1.00 61.75 109 ARG A C 1
ATOM 911 O O . ARG A 1 109 ? -22.425 23.685 13.436 1.00 61.75 109 ARG A O 1
ATOM 918 N N . GLU A 1 110 ? -22.890 25.257 14.968 1.00 70.19 110 GLU A N 1
ATOM 919 C CA . GLU A 1 110 ? -23.216 24.299 16.036 1.00 70.19 110 GLU A CA 1
ATOM 920 C C . GLU A 1 110 ? -24.384 23.371 15.675 1.00 70.19 110 GLU A C 1
ATOM 922 O O . GLU A 1 110 ? -24.334 22.175 15.972 1.00 70.19 110 GLU A O 1
ATOM 927 N N . ASN A 1 111 ? -25.410 23.859 14.975 1.00 71.88 111 ASN A N 1
ATOM 928 C CA . ASN A 1 111 ? -26.541 23.024 14.565 1.00 71.88 111 ASN A CA 1
ATOM 929 C C . ASN A 1 111 ? -26.148 21.946 13.540 1.00 71.88 111 ASN A C 1
ATOM 931 O O . ASN A 1 111 ? -26.510 20.778 13.709 1.00 71.88 111 ASN A O 1
ATOM 935 N N . LEU A 1 112 ? -25.356 22.294 12.522 1.00 66.12 112 LEU A N 1
ATOM 936 C CA . LEU A 1 112 ? -24.833 21.330 11.541 1.00 66.12 112 LEU A CA 1
ATOM 937 C C . LEU A 1 112 ? -23.917 20.292 12.202 1.00 66.12 112 LEU A C 1
ATOM 939 O O . LEU A 1 112 ? -24.055 19.083 11.973 1.00 66.12 112 LEU A O 1
ATOM 943 N N . LEU A 1 113 ? -23.027 20.765 13.076 1.00 65.62 113 LEU A N 1
ATOM 944 C CA . LEU A 1 113 ? -22.117 19.922 13.842 1.00 65.62 113 LEU A CA 1
ATOM 945 C C . LEU A 1 113 ? -22.870 18.981 14.780 1.00 65.62 113 LEU A C 1
ATOM 947 O O . LEU A 1 113 ? -22.542 17.796 14.841 1.00 65.62 113 LEU A O 1
ATOM 951 N N . SER A 1 114 ? -23.911 19.457 15.462 1.00 72.62 114 SER A N 1
ATOM 952 C CA . SER A 1 114 ? -24.716 18.632 16.364 1.00 72.62 114 SER A CA 1
ATOM 953 C C . SER A 1 114 ? -25.490 17.543 15.614 1.00 72.62 114 SER A C 1
ATOM 955 O O . SER A 1 114 ? -25.586 16.421 16.109 1.00 72.62 114 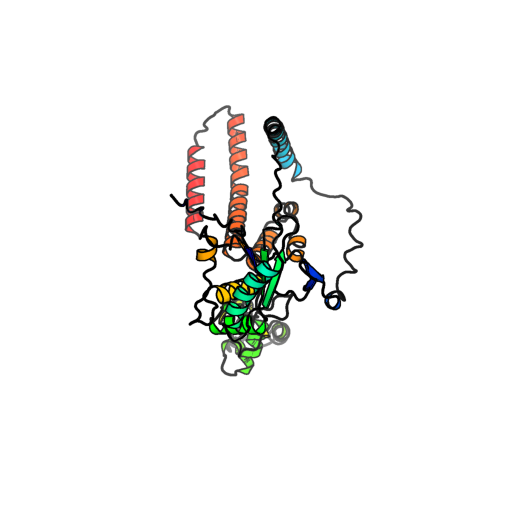SER A O 1
ATOM 957 N N . GLY A 1 115 ? -25.969 17.808 14.392 1.00 72.31 115 GLY A N 1
ATOM 958 C CA . GLY A 1 115 ? -26.646 16.817 13.550 1.00 72.31 115 GLY A CA 1
ATOM 959 C C . GLY A 1 115 ? -25.726 15.676 13.101 1.00 72.31 115 GLY A C 1
ATOM 960 O O . GLY A 1 115 ? -26.094 14.502 13.212 1.00 72.31 115 GLY A O 1
ATOM 961 N N . LEU A 1 116 ? -24.514 16.011 12.648 1.00 64.31 116 LEU A N 1
ATOM 962 C CA . LEU A 1 116 ? -23.461 15.043 12.312 1.00 64.31 116 LEU A CA 1
ATOM 963 C C . LEU A 1 116 ? -23.027 14.246 13.543 1.00 64.31 116 LEU A C 1
ATOM 965 O O . LEU A 1 116 ? -23.042 13.018 13.519 1.00 64.31 116 LEU A O 1
ATOM 969 N N . THR A 1 117 ? -22.737 14.947 14.639 1.00 64.75 117 THR A N 1
ATOM 970 C CA . THR A 1 117 ? -22.315 14.359 15.917 1.00 64.75 117 THR A CA 1
ATOM 971 C C . THR A 1 117 ? -23.385 13.422 16.472 1.00 64.75 117 THR A C 1
ATOM 973 O O . THR A 1 117 ? -23.072 12.337 16.942 1.00 64.75 117 THR A O 1
ATOM 976 N N . LYS A 1 118 ? -24.672 13.774 16.368 1.00 69.25 118 LYS A N 1
ATOM 977 C CA . LYS A 1 118 ? -25.783 12.923 16.811 1.00 69.25 118 LYS A CA 1
ATOM 978 C C . LYS A 1 118 ? -25.948 11.681 15.934 1.00 69.25 118 LYS A C 1
ATOM 980 O O . LYS A 1 118 ? -26.227 10.623 16.482 1.00 69.25 118 LYS A O 1
ATOM 985 N N . LYS A 1 119 ? -25.760 11.774 14.610 1.00 66.81 119 LYS A N 1
ATOM 986 C CA . LYS A 1 119 ? -25.781 10.602 13.710 1.00 66.81 119 LYS A CA 1
ATOM 987 C C . LYS A 1 119 ? -24.583 9.677 13.948 1.00 66.81 119 LYS A C 1
ATOM 989 O O . LYS A 1 119 ? -24.776 8.469 14.018 1.00 66.81 119 LYS A O 1
ATOM 994 N N . LEU A 1 120 ? -23.392 10.244 14.152 1.00 61.59 120 LEU A N 1
ATOM 995 C CA . LEU A 1 120 ? -22.172 9.507 14.503 1.00 61.59 120 LEU A CA 1
ATOM 996 C C . LEU A 1 120 ? -22.264 8.863 15.896 1.00 61.59 120 LEU A C 1
ATOM 998 O O . LEU A 1 120 ? -21.911 7.704 16.050 1.00 61.59 120 LEU A O 1
ATOM 1002 N N . ASN A 1 121 ? -22.816 9.557 16.896 1.00 59.44 121 ASN A N 1
ATOM 1003 C CA . ASN A 1 121 ? -22.987 9.027 18.256 1.00 59.44 121 ASN A CA 1
ATOM 1004 C C . ASN A 1 121 ? -24.178 8.064 18.400 1.00 59.44 121 ASN A C 1
ATOM 1006 O O . ASN A 1 121 ? -24.201 7.249 19.322 1.00 59.44 121 ASN A O 1
ATOM 1010 N N . ALA A 1 122 ? -25.191 8.164 17.532 1.00 59.56 122 ALA A N 1
ATOM 1011 C CA . ALA A 1 122 ? -26.301 7.211 17.484 1.00 59.56 122 ALA A CA 1
ATOM 1012 C C . ALA A 1 122 ? -25.875 5.859 16.893 1.00 59.56 122 ALA A C 1
ATOM 1014 O O . ALA A 1 122 ? -26.464 4.839 17.254 1.00 59.56 122 ALA A O 1
ATOM 1015 N N . ALA A 1 123 ? -24.818 5.831 16.072 1.00 55.50 123 ALA A N 1
ATOM 1016 C CA . ALA A 1 123 ? -24.037 4.626 15.813 1.00 55.50 123 ALA A CA 1
ATOM 1017 C C . ALA A 1 123 ? -23.222 4.290 17.079 1.00 55.50 123 ALA A C 1
ATOM 1019 O O . ALA A 1 123 ? -22.025 4.545 17.181 1.00 55.50 123 ALA A O 1
ATOM 1020 N N . LYS A 1 124 ? -23.926 3.812 18.111 1.00 43.16 124 LYS A N 1
ATOM 1021 C CA . LYS A 1 124 ? -23.372 3.446 19.417 1.00 43.16 124 LYS A CA 1
ATOM 1022 C C . LYS A 1 124 ? -22.387 2.284 19.291 1.00 43.16 124 LYS A C 1
ATOM 1024 O O . LYS A 1 124 ? -22.783 1.130 19.339 1.00 43.16 124 LYS A O 1
ATOM 1029 N N . GLU A 1 125 ? -21.128 2.650 19.149 1.00 57.16 125 GLU A N 1
ATOM 1030 C CA . GLU A 1 125 ? -19.916 2.184 19.831 1.00 57.16 125 GLU A CA 1
ATOM 1031 C C . GLU A 1 125 ? -18.819 2.947 19.086 1.00 57.16 125 GLU A C 1
ATOM 1033 O O . GLU A 1 125 ? -18.605 2.718 17.901 1.00 57.16 125 GLU A O 1
ATOM 1038 N N . GLN A 1 126 ? -18.269 3.997 19.704 1.00 58.81 126 GLN A N 1
ATOM 1039 C CA . GLN A 1 126 ? -17.443 5.001 19.023 1.00 58.81 126 GLN A CA 1
ATOM 1040 C C . GLN A 1 126 ? -16.143 4.383 18.490 1.00 58.81 126 GLN A C 1
ATOM 1042 O O . GLN A 1 126 ? -15.121 4.378 19.166 1.00 58.81 126 GLN A O 1
ATOM 1047 N N . VAL A 1 127 ? -16.197 3.863 17.266 1.00 77.88 127 VAL A N 1
ATOM 1048 C CA . VAL A 1 127 ? -15.040 3.316 16.550 1.00 77.88 127 VAL A CA 1
ATOM 1049 C C . VAL A 1 127 ? -14.245 4.426 15.849 1.00 77.88 127 VAL A C 1
ATOM 1051 O O . VAL A 1 127 ? -13.033 4.306 15.669 1.00 77.88 127 VAL A O 1
ATOM 1054 N N . PHE A 1 128 ? -14.908 5.527 15.480 1.00 84.19 128 PHE A N 1
ATOM 1055 C CA . PHE A 1 128 ? -14.295 6.633 14.749 1.00 84.19 128 PHE A CA 1
ATOM 1056 C C . PHE A 1 128 ? -14.084 7.860 15.627 1.00 84.19 128 PHE A C 1
ATOM 1058 O O . PHE A 1 128 ? -14.979 8.305 16.346 1.00 84.19 128 PHE A O 1
ATOM 1065 N N . HIS A 1 129 ? -12.922 8.466 15.448 1.00 86.31 129 HIS A N 1
ATOM 1066 C CA . HIS A 1 129 ? -12.594 9.801 15.906 1.00 86.31 129 HIS A CA 1
ATOM 1067 C C . HIS A 1 129 ? -12.647 10.759 14.721 1.00 86.31 129 HIS A C 1
ATOM 1069 O O . HIS A 1 129 ? -12.312 10.394 13.589 1.00 86.31 129 HIS A O 1
ATOM 1075 N N . TYR A 1 130 ? -13.054 11.999 14.972 1.00 85.56 130 TYR A N 1
ATOM 1076 C CA . TYR A 1 130 ? -13.046 13.025 13.942 1.00 85.56 130 TYR A CA 1
ATOM 1077 C C . TYR A 1 130 ? -12.671 14.395 14.492 1.00 85.56 130 TYR A C 1
ATOM 1079 O O . TYR A 1 130 ? -12.837 14.697 15.672 1.00 85.56 130 TYR A O 1
ATOM 1087 N N . CYS A 1 131 ? -12.166 15.238 13.601 1.00 84.31 131 CYS A N 1
ATOM 1088 C CA . CYS A 1 131 ? -11.836 16.626 13.868 1.00 84.31 131 CYS A CA 1
ATOM 1089 C C . CYS A 1 131 ? -12.313 17.475 12.699 1.00 84.31 131 CYS A C 1
ATOM 1091 O O . CYS A 1 131 ? -12.182 17.080 11.546 1.00 84.31 131 CYS A O 1
ATOM 1093 N N . ILE A 1 132 ? -12.838 18.660 12.988 1.00 81.44 132 ILE A N 1
ATOM 1094 C CA . ILE A 1 132 ? -13.363 19.564 11.970 1.00 81.44 132 ILE A CA 1
ATOM 1095 C C . ILE A 1 132 ? -12.505 20.816 11.951 1.00 81.44 132 ILE A C 1
ATOM 1097 O O . ILE A 1 132 ? -12.188 21.382 12.993 1.00 81.44 132 ILE A O 1
ATOM 1101 N N . ALA A 1 133 ? -12.109 21.225 10.755 1.00 82.62 133 ALA A N 1
ATOM 1102 C CA . ALA A 1 133 ? -11.277 22.387 10.518 1.00 82.62 133 ALA A CA 1
ATOM 1103 C C . ALA A 1 133 ? -11.795 23.163 9.312 1.00 82.62 133 ALA A C 1
ATOM 1105 O O . ALA A 1 133 ? -12.424 22.599 8.422 1.00 82.62 133 ALA A O 1
ATOM 1106 N N . THR A 1 134 ? -11.514 24.457 9.269 1.00 79.00 134 THR A N 1
ATOM 1107 C CA . THR A 1 134 ? -11.805 25.306 8.107 1.00 79.00 134 THR A CA 1
ATOM 1108 C C . THR A 1 134 ? -10.519 25.683 7.396 1.00 79.00 134 THR A C 1
ATOM 1110 O O . THR A 1 134 ? -9.496 25.939 8.041 1.00 79.00 134 THR A O 1
ATOM 1113 N N . SER A 1 135 ? -10.556 25.714 6.065 1.00 78.50 135 SER A N 1
ATOM 1114 C CA . SER A 1 135 ? -9.417 26.179 5.278 1.00 78.50 135 SER A CA 1
ATOM 1115 C C . SER A 1 135 ? -9.236 27.688 5.454 1.00 78.50 135 SER A C 1
ATOM 1117 O O . SER A 1 135 ? -10.191 28.456 5.425 1.00 78.50 135 SER A O 1
ATOM 1119 N N . LYS A 1 136 ? -7.986 28.136 5.628 1.00 81.06 136 LYS A N 1
ATOM 1120 C CA . LYS A 1 136 ? -7.665 29.575 5.683 1.00 81.06 136 LYS A CA 1
ATOM 1121 C C . LYS A 1 136 ? -7.816 30.260 4.326 1.00 81.06 136 LYS A C 1
ATOM 1123 O O . LYS A 1 136 ? -8.060 31.459 4.281 1.00 81.06 136 LYS A O 1
ATOM 1128 N N . ASN A 1 137 ? -7.604 29.512 3.245 1.00 80.06 137 ASN A N 1
ATOM 1129 C CA . ASN A 1 137 ? -7.632 30.046 1.884 1.00 80.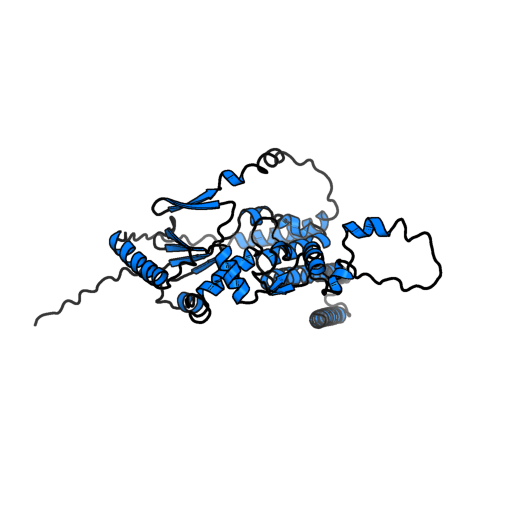06 137 ASN A CA 1
ATOM 1130 C C . ASN A 1 137 ? -9.038 29.982 1.274 1.00 80.06 137 ASN A C 1
ATOM 1132 O O . ASN A 1 137 ? -9.344 30.766 0.384 1.00 80.06 137 ASN A O 1
ATOM 1136 N N . GLU A 1 138 ? -9.867 29.055 1.756 1.00 83.31 138 GLU A N 1
ATOM 1137 C CA . GLU A 1 138 ? -11.218 28.775 1.265 1.00 83.31 138 GLU A CA 1
ATOM 1138 C C . GLU A 1 138 ? -12.141 28.626 2.488 1.00 83.31 138 GLU A C 1
ATOM 1140 O O . GLU A 1 138 ? -12.348 27.510 2.960 1.00 83.31 138 GLU A O 1
ATOM 1145 N N . PRO A 1 139 ? -12.624 29.736 3.078 1.00 77.75 139 PRO A N 1
ATOM 1146 C CA . PRO A 1 139 ? -13.360 29.707 4.348 1.00 77.75 139 PRO A CA 1
ATOM 1147 C C . PRO A 1 139 ? -14.661 28.897 4.272 1.00 77.75 139 PRO A C 1
ATOM 1149 O O . PRO A 1 139 ? -15.089 28.340 5.282 1.00 77.75 139 PRO A O 1
ATOM 1152 N N . ASP A 1 140 ? -15.233 28.781 3.073 1.00 82.50 140 ASP A N 1
ATOM 1153 C CA . ASP A 1 140 ? -16.448 28.013 2.798 1.00 82.50 140 ASP A CA 1
ATOM 1154 C C . ASP A 1 140 ? -16.201 26.496 2.773 1.00 82.50 140 ASP A C 1
ATOM 1156 O O . ASP A 1 140 ? -17.148 25.709 2.828 1.00 82.50 140 ASP A O 1
ATOM 1160 N N . LEU A 1 141 ? -14.932 26.067 2.732 1.00 81.38 141 LEU A N 1
ATOM 1161 C CA . LEU A 1 141 ? -14.552 24.662 2.750 1.00 81.38 141 LEU A CA 1
ATOM 1162 C C . LEU A 1 141 ? -14.333 24.170 4.185 1.00 81.38 141 LEU A C 1
ATOM 1164 O O . LEU A 1 141 ? -13.393 24.568 4.890 1.00 81.38 141 LEU A O 1
ATOM 1168 N N . ILE A 1 142 ? -15.166 23.212 4.585 1.00 84.12 142 ILE A N 1
ATOM 1169 C CA . ILE A 1 142 ? -15.024 22.491 5.850 1.00 84.12 142 ILE A CA 1
ATOM 1170 C C . ILE A 1 142 ? -14.265 21.184 5.606 1.00 84.12 142 ILE A C 1
ATOM 1172 O O . ILE A 1 142 ? -14.707 20.314 4.861 1.00 84.12 142 ILE A O 1
ATOM 1176 N N . CYS A 1 143 ? -13.138 21.001 6.281 1.00 85.75 143 CYS A N 1
ATOM 1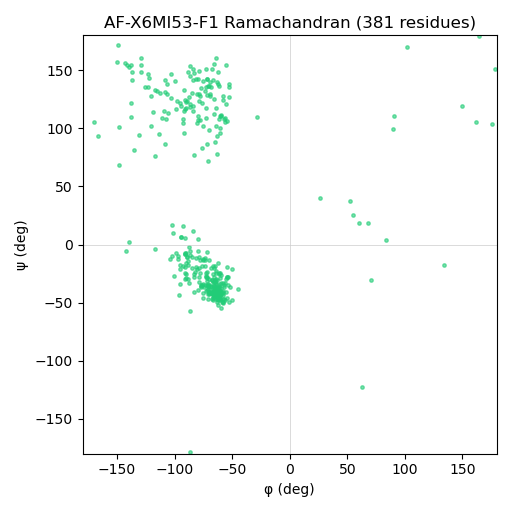177 C CA . CYS A 1 143 ? -12.374 19.760 6.275 1.00 85.75 143 CYS A CA 1
ATOM 1178 C C . CYS A 1 143 ? -12.720 18.932 7.513 1.00 85.75 143 CYS A C 1
ATOM 1180 O O . CYS A 1 143 ? -12.542 19.388 8.642 1.00 85.75 143 CYS A O 1
ATOM 1182 N N . VAL A 1 144 ? -13.167 17.696 7.310 1.00 86.19 144 VAL A N 1
ATOM 1183 C CA . VAL A 1 144 ? -13.411 16.729 8.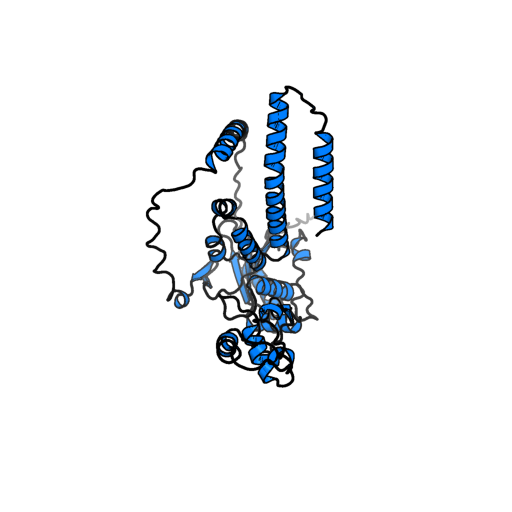382 1.00 86.19 144 VAL A CA 1
ATOM 1184 C C . VAL A 1 144 ? -12.323 15.667 8.323 1.00 86.19 144 VAL A C 1
ATOM 1186 O O . VAL A 1 144 ? -12.293 14.844 7.412 1.00 86.19 144 VAL A O 1
ATOM 1189 N N . LEU A 1 145 ? -11.415 15.702 9.291 1.00 88.12 145 LEU A N 1
ATOM 1190 C CA . LEU A 1 145 ? -10.416 14.669 9.507 1.00 88.12 145 LEU A CA 1
ATOM 1191 C C . LEU A 1 145 ? -11.067 13.478 10.208 1.00 88.12 145 LEU A C 1
ATOM 1193 O O . LEU A 1 145 ? -11.684 13.680 11.249 1.00 88.12 145 LEU A O 1
ATOM 1197 N N . ILE A 1 146 ? -10.914 12.265 9.681 1.00 88.19 146 ILE A N 1
ATOM 1198 C CA . ILE A 1 146 ? -11.474 11.034 10.263 1.00 88.19 146 ILE A CA 1
ATOM 1199 C C . ILE A 1 146 ? -10.351 10.014 10.471 1.00 88.19 146 ILE A C 1
ATOM 1201 O O . ILE A 1 146 ? -9.521 9.816 9.578 1.00 88.19 146 ILE A O 1
ATOM 1205 N N . TRP A 1 147 ? -10.336 9.368 11.638 1.00 92.81 147 TRP A N 1
ATOM 1206 C CA . TRP A 1 147 ? -9.431 8.266 11.977 1.00 92.81 147 TRP A CA 1
ATOM 1207 C C . TRP A 1 147 ? -10.093 7.286 12.958 1.00 92.81 147 TRP A C 1
ATOM 1209 O O . TRP A 1 147 ? -11.178 7.546 13.469 1.00 92.81 147 TRP A O 1
ATOM 1219 N N . ALA A 1 148 ? -9.456 6.145 13.217 1.00 90.50 148 ALA A N 1
ATOM 1220 C CA . ALA A 1 148 ? -9.928 5.143 14.179 1.00 90.50 148 ALA A CA 1
ATOM 1221 C C . ALA A 1 148 ? -8.756 4.525 14.955 1.00 90.50 148 ALA A C 1
ATOM 1223 O O . ALA A 1 148 ? -7.623 4.478 14.464 1.00 90.50 148 ALA A O 1
ATOM 1224 N N . ASP A 1 149 ? -9.010 4.022 16.158 1.00 89.62 149 ASP A N 1
ATOM 1225 C CA . ASP A 1 149 ? -7.961 3.381 16.953 1.00 89.62 149 ASP A CA 1
ATOM 1226 C C . ASP A 1 149 ? -7.432 2.124 16.252 1.00 89.62 149 ASP A C 1
ATOM 1228 O O . ASP A 1 149 ? -8.195 1.316 15.723 1.00 89.62 149 ASP A O 1
ATOM 1232 N N . PHE A 1 150 ? -6.112 1.900 16.296 1.00 88.94 150 PHE A N 1
ATOM 1233 C CA . PHE A 1 150 ? -5.491 0.740 15.638 1.00 88.94 150 PHE A CA 1
ATOM 1234 C C . PHE A 1 150 ? -6.111 -0.594 16.046 1.00 88.94 150 PHE A C 1
ATOM 1236 O O . PHE A 1 150 ? -6.197 -1.494 15.220 1.00 88.94 150 PHE A O 1
ATOM 1243 N N . LYS A 1 151 ? -6.535 -0.726 17.307 1.00 91.19 151 LYS A N 1
ATOM 1244 C CA . LYS A 1 151 ? -7.168 -1.951 17.804 1.00 91.19 151 LYS A CA 1
ATOM 1245 C C . LYS A 1 151 ? -8.500 -2.223 17.110 1.00 91.19 151 LYS A C 1
ATOM 1247 O O . LYS A 1 151 ? -8.750 -3.368 16.756 1.00 91.19 151 LYS A O 1
ATOM 1252 N N . GLU A 1 152 ? -9.304 -1.188 16.879 1.00 92.44 152 GLU A N 1
ATOM 1253 C CA . GLU A 1 152 ? -10.591 -1.327 16.198 1.00 92.44 152 GLU A CA 1
ATOM 1254 C C . GLU A 1 152 ? -10.408 -1.596 14.707 1.00 92.44 152 GLU A C 1
ATOM 1256 O O . GLU A 1 152 ? -11.072 -2.468 14.157 1.00 92.44 152 GLU A O 1
ATOM 1261 N N . VAL A 1 153 ? -9.446 -0.926 14.063 1.00 93.75 153 VAL A N 1
ATOM 1262 C CA . VAL A 1 153 ? -9.126 -1.184 12.650 1.00 93.75 153 VAL A CA 1
ATOM 1263 C C . VAL A 1 153 ? -8.581 -2.603 12.458 1.00 93.75 153 VAL A C 1
ATOM 1265 O O . VAL A 1 153 ? -8.972 -3.290 11.521 1.00 93.75 153 VAL A O 1
ATOM 1268 N N . GLU A 1 154 ? -7.713 -3.081 13.354 1.00 93.94 154 GLU A N 1
ATOM 1269 C CA . GLU A 1 154 ? -7.225 -4.467 13.335 1.00 93.94 154 GLU A CA 1
ATOM 1270 C C . GLU A 1 154 ? -8.363 -5.464 13.600 1.00 93.94 154 GLU A C 1
ATOM 1272 O O . GLU A 1 154 ? -8.451 -6.479 12.913 1.00 93.94 154 GLU A O 1
ATOM 1277 N N . ARG A 1 155 ? -9.268 -5.176 14.544 1.00 94.62 155 ARG A N 1
ATOM 1278 C CA . ARG A 1 155 ? -10.451 -6.013 14.793 1.00 94.62 155 ARG A CA 1
ATOM 1279 C C . ARG A 1 155 ? -11.321 -6.129 13.542 1.00 94.62 155 ARG A C 1
ATOM 1281 O O . ARG A 1 155 ? -11.624 -7.242 13.128 1.00 94.62 155 ARG A O 1
ATOM 1288 N N . TYR A 1 156 ? -11.634 -5.004 12.903 1.00 95.31 156 TYR A N 1
ATOM 1289 C CA . TYR A 1 156 ? -12.409 -4.977 11.664 1.00 95.31 156 TYR A CA 1
ATOM 1290 C C . TYR A 1 156 ? -11.694 -5.707 10.517 1.00 95.31 156 TYR A C 1
ATOM 1292 O O . TYR A 1 156 ? -12.309 -6.468 9.774 1.00 95.31 156 TYR A O 1
ATOM 1300 N N . ALA A 1 157 ? -10.375 -5.528 10.390 1.00 96.12 157 ALA A N 1
ATOM 1301 C CA . ALA A 1 157 ? -9.570 -6.245 9.404 1.00 96.12 157 ALA A CA 1
ATOM 1302 C C . ALA A 1 157 ? -9.611 -7.768 9.617 1.00 96.12 157 ALA A C 1
ATOM 1304 O O . ALA A 1 157 ? -9.639 -8.512 8.638 1.00 96.12 157 ALA A O 1
ATOM 1305 N N . ALA A 1 158 ? -9.641 -8.226 10.873 1.00 96.62 158 ALA A N 1
ATOM 1306 C CA . ALA A 1 158 ? -9.745 -9.645 11.201 1.00 96.62 158 ALA A CA 1
ATOM 1307 C C . ALA A 1 158 ? -11.132 -10.213 10.872 1.00 96.62 158 ALA A C 1
ATOM 1309 O O . ALA A 1 158 ? -11.232 -11.284 10.284 1.00 96.62 158 ALA A O 1
ATOM 1310 N N . GLU A 1 159 ? -12.201 -9.470 11.176 1.00 96.06 159 GLU A N 1
ATOM 1311 C CA . GLU A 1 159 ? -13.580 -9.839 10.813 1.00 96.06 159 GLU A CA 1
ATOM 1312 C C . GLU A 1 159 ? -13.777 -9.964 9.289 1.00 96.06 159 GLU A C 1
ATOM 1314 O O . GLU A 1 159 ? -14.666 -10.683 8.835 1.00 96.06 159 GLU A O 1
ATOM 1319 N N . ARG A 1 160 ? -12.939 -9.287 8.493 1.00 96.19 160 ARG A N 1
ATOM 1320 C CA . ARG A 1 160 ? -12.936 -9.339 7.021 1.00 96.19 160 ARG A CA 1
ATOM 1321 C C . ARG A 1 160 ? -11.854 -10.229 6.423 1.00 96.19 160 ARG A C 1
ATOM 1323 O O . ARG A 1 160 ? -11.652 -10.174 5.212 1.00 96.19 160 ARG A O 1
ATOM 1330 N N . GLU A 1 161 ? -11.170 -11.018 7.250 1.00 96.56 161 GLU A N 1
ATOM 1331 C CA . GLU A 1 161 ? -10.134 -11.956 6.808 1.00 96.56 161 GLU A CA 1
ATOM 1332 C C . GLU A 1 161 ? -9.072 -11.277 5.923 1.00 96.56 161 GLU A C 1
ATOM 1334 O O . GLU A 1 161 ? -8.592 -11.847 4.940 1.00 96.56 161 GLU A O 1
ATOM 1339 N N . LEU A 1 162 ? -8.712 -10.024 6.248 1.00 96.38 162 LEU A N 1
ATOM 1340 C CA . LEU A 1 162 ? -7.778 -9.240 5.444 1.00 96.38 162 LEU A CA 1
ATOM 1341 C C . LEU A 1 162 ? -6.468 -10.009 5.284 1.00 96.38 162 LEU A C 1
ATOM 1343 O O . LEU A 1 162 ? -5.803 -10.322 6.267 1.00 96.38 162 LEU A O 1
ATOM 1347 N N . VAL A 1 163 ? -6.077 -10.290 4.048 1.00 96.88 163 VAL A N 1
ATOM 1348 C CA . VAL A 1 163 ? -4.894 -11.109 3.791 1.00 96.88 163 VAL A CA 1
ATOM 1349 C C . VAL A 1 163 ? -3.625 -10.270 3.968 1.00 96.88 163 VAL A C 1
ATOM 1351 O O . VAL A 1 163 ? -3.463 -9.238 3.316 1.00 96.88 163 VAL A O 1
ATOM 1354 N N . LEU A 1 164 ? -2.721 -10.716 4.841 1.00 96.19 164 LEU A N 1
ATOM 1355 C CA . LEU A 1 164 ? -1.456 -10.050 5.154 1.00 96.19 164 LEU A CA 1
ATOM 1356 C C . LEU A 1 164 ? -0.270 -10.978 4.896 1.00 96.19 164 LEU A C 1
ATOM 1358 O O . LEU A 1 164 ? -0.357 -12.188 5.099 1.00 96.19 164 LEU A O 1
ATOM 1362 N N . GLU A 1 165 ? 0.853 -10.397 4.478 1.00 95.69 165 GLU A N 1
ATOM 1363 C CA . GLU A 1 165 ? 2.115 -11.123 4.325 1.00 95.69 165 GLU A CA 1
ATOM 1364 C C . GLU A 1 165 ? 2.653 -11.547 5.698 1.00 95.69 165 GLU A C 1
ATOM 1366 O O . GLU A 1 165 ? 2.650 -10.766 6.659 1.00 95.69 165 GLU A O 1
ATOM 1371 N N . ILE A 1 166 ? 3.119 -12.791 5.806 1.00 97.25 166 ILE A N 1
ATOM 1372 C CA . ILE A 1 166 ? 3.743 -13.290 7.032 1.00 97.25 166 ILE A CA 1
ATOM 1373 C C . ILE A 1 166 ? 5.221 -12.907 7.091 1.00 97.25 166 ILE A C 1
ATOM 1375 O O . ILE A 1 166 ? 5.901 -12.816 6.077 1.00 97.25 166 ILE A O 1
ATOM 1379 N N . ASN A 1 167 ? 5.744 -12.741 8.301 1.00 96.94 167 ASN A N 1
ATOM 1380 C CA . ASN A 1 167 ? 7.167 -12.776 8.574 1.00 96.94 167 ASN A CA 1
ATOM 1381 C C . ASN A 1 167 ? 7.615 -14.248 8.631 1.00 96.94 167 ASN A C 1
ATOM 1383 O O . ASN A 1 167 ? 7.288 -14.935 9.607 1.00 96.94 167 ASN A O 1
ATOM 1387 N N . PRO A 1 168 ? 8.399 -14.742 7.656 1.00 97.25 168 PRO A N 1
ATOM 1388 C CA . PRO A 1 168 ? 8.753 -16.159 7.579 1.00 97.25 168 PRO A CA 1
ATOM 1389 C C . PRO A 1 168 ? 9.413 -16.688 8.855 1.00 97.25 168 PRO A C 1
ATOM 1391 O O . PRO A 1 168 ? 9.113 -17.782 9.329 1.00 97.25 168 PRO A O 1
ATOM 1394 N N . THR A 1 169 ? 10.303 -15.889 9.452 1.00 97.19 169 THR A N 1
ATOM 1395 C CA . THR A 1 169 ? 11.104 -16.308 10.611 1.00 97.19 169 THR A CA 1
ATOM 1396 C C . THR A 1 169 ? 10.224 -16.523 11.830 1.00 97.19 169 THR A C 1
ATOM 1398 O O . THR A 1 169 ? 10.341 -17.533 12.523 1.00 97.19 169 THR A O 1
ATOM 1401 N N . GLU A 1 170 ? 9.342 -15.569 12.106 1.00 97.44 170 GLU A N 1
ATOM 1402 C CA . GLU A 1 170 ? 8.451 -15.638 13.258 1.00 97.44 170 GLU A CA 1
ATOM 1403 C C . GLU A 1 170 ? 7.327 -16.657 13.027 1.00 97.44 170 GLU A C 1
ATOM 1405 O O . GLU A 1 170 ? 6.996 -17.402 13.948 1.00 97.44 170 GLU A O 1
ATOM 1410 N N . ALA A 1 171 ? 6.815 -16.781 11.798 1.00 97.62 171 ALA A N 1
ATOM 1411 C CA . ALA A 1 171 ? 5.819 -17.788 11.438 1.00 97.62 171 ALA A CA 1
ATOM 1412 C C . ALA A 1 171 ? 6.334 -19.223 11.638 1.00 97.62 171 ALA A C 1
ATOM 1414 O O . ALA A 1 171 ? 5.639 -20.046 12.231 1.00 97.62 171 ALA A O 1
ATOM 1415 N N . ILE A 1 172 ? 7.573 -19.521 11.229 1.00 97.50 172 ILE A N 1
ATOM 1416 C CA . ILE A 1 172 ? 8.198 -20.833 11.464 1.00 97.50 172 ILE A CA 1
ATOM 1417 C C . ILE A 1 172 ? 8.372 -21.091 12.964 1.00 97.50 172 ILE A C 1
ATOM 1419 O O . ILE A 1 172 ? 8.053 -22.181 13.444 1.00 97.50 172 ILE A O 1
ATOM 1423 N N . LYS A 1 173 ? 8.849 -20.100 13.729 1.00 97.50 173 LYS A N 1
ATOM 1424 C CA . LYS A 1 173 ? 9.026 -20.240 15.184 1.00 97.50 173 LYS A CA 1
ATOM 1425 C C . LYS A 1 173 ? 7.709 -20.536 15.892 1.00 97.50 173 LYS A C 1
ATOM 1427 O O . LYS A 1 173 ? 7.673 -21.441 16.719 1.00 97.50 173 LYS A O 1
ATOM 1432 N N . GLU A 1 174 ? 6.648 -19.793 15.585 1.00 97.00 174 GLU A N 1
ATOM 1433 C CA . GLU A 1 174 ? 5.322 -20.021 16.171 1.00 97.00 174 GLU A CA 1
ATOM 1434 C C . GLU A 1 174 ? 4.718 -21.345 15.687 1.00 97.00 174 GLU A C 1
ATOM 1436 O O . GLU A 1 174 ? 4.220 -22.125 16.495 1.00 97.00 174 GLU A O 1
ATOM 1441 N N . GLY A 1 175 ? 4.861 -21.670 14.401 1.00 96.38 175 GLY A N 1
ATOM 1442 C CA . GLY A 1 175 ? 4.398 -22.930 13.823 1.00 96.38 175 GLY A CA 1
ATOM 1443 C C . GLY A 1 175 ? 5.018 -24.164 14.485 1.00 96.38 175 GLY A C 1
ATOM 1444 O O . GLY A 1 175 ? 4.312 -25.125 14.786 1.00 96.38 175 GLY A O 1
ATOM 1445 N N . ARG A 1 176 ? 6.318 -24.126 14.808 1.00 96.94 176 ARG A N 1
ATOM 1446 C CA . ARG A 1 176 ? 7.005 -25.210 15.537 1.00 96.94 176 ARG A CA 1
ATOM 1447 C C . ARG A 1 176 ? 6.471 -25.422 16.959 1.00 96.94 176 ARG A C 1
ATOM 1449 O O . ARG A 1 176 ? 6.594 -26.523 17.488 1.00 96.94 176 ARG A O 1
ATOM 1456 N N . LYS A 1 177 ? 5.859 -24.410 17.588 1.00 96.81 177 LYS A N 1
ATOM 1457 C CA . LYS A 1 177 ? 5.228 -24.568 18.914 1.00 96.81 177 LYS A CA 1
ATOM 1458 C C . LYS A 1 177 ? 3.938 -25.380 18.850 1.00 96.81 177 LYS A C 1
ATOM 1460 O O . LYS A 1 177 ? 3.549 -25.968 19.853 1.00 96.81 177 LYS A O 1
ATOM 1465 N N . LEU A 1 178 ? 3.285 -25.432 17.688 1.00 94.88 178 LEU A N 1
ATOM 1466 C CA . LEU A 1 178 ? 2.032 -26.165 17.505 1.00 94.88 178 LEU A CA 1
ATOM 1467 C C . LEU A 1 178 ? 2.244 -27.688 17.418 1.00 94.88 178 LEU A C 1
ATOM 1469 O O . LEU A 1 178 ? 1.275 -28.438 17.511 1.00 94.88 178 LEU A O 1
ATOM 1473 N N . GLY A 1 179 ? 3.482 -28.172 17.246 1.00 93.00 179 GLY A N 1
ATOM 1474 C CA . GLY A 1 179 ? 3.867 -29.593 17.250 1.00 93.00 179 GLY A CA 1
ATOM 1475 C C . GLY A 1 179 ? 3.396 -30.416 16.040 1.00 93.00 179 GLY A C 1
ATOM 1476 O O . GLY A 1 179 ? 4.078 -31.343 15.616 1.00 93.00 179 GLY A O 1
ATOM 1477 N N . HIS A 1 180 ? 2.254 -30.071 15.442 1.00 96.06 180 HIS A N 1
ATOM 1478 C CA . HIS A 1 180 ? 1.676 -30.752 14.279 1.00 96.06 180 HIS A CA 1
ATOM 1479 C C . HIS A 1 180 ? 1.971 -30.044 12.947 1.00 96.06 180 HIS A C 1
ATOM 1481 O O . HIS A 1 180 ? 1.687 -30.591 11.878 1.00 96.06 180 HIS A O 1
ATOM 1487 N N . PHE A 1 181 ? 2.562 -28.845 12.975 1.00 95.56 181 PHE A N 1
ATOM 1488 C CA . PHE A 1 181 ? 2.812 -28.054 11.772 1.00 95.56 181 PHE A CA 1
ATOM 1489 C C . PHE A 1 181 ? 4.107 -28.488 11.068 1.00 95.56 181 PHE A C 1
ATOM 1491 O O . PHE A 1 181 ? 5.158 -27.852 11.174 1.00 95.56 181 PHE A O 1
ATOM 1498 N N . LYS A 1 182 ? 4.027 -29.616 10.347 1.00 94.50 182 LYS A N 1
ATOM 1499 C CA . LYS A 1 182 ? 5.171 -30.282 9.692 1.00 94.50 182 LYS A CA 1
ATOM 1500 C C . LYS A 1 182 ? 6.006 -29.350 8.816 1.00 94.50 182 LYS A C 1
ATOM 1502 O O . LYS A 1 182 ? 7.225 -29.478 8.801 1.00 94.50 182 LYS A O 1
ATOM 1507 N N . LEU A 1 183 ? 5.369 -28.403 8.123 1.00 94.44 183 LEU A N 1
ATOM 1508 C CA . LEU A 1 183 ? 6.064 -27.450 7.257 1.00 94.44 183 LEU A CA 1
ATOM 1509 C C . LEU A 1 183 ? 7.116 -26.646 8.038 1.00 94.44 183 LEU A C 1
ATOM 1511 O O . LEU A 1 183 ? 8.269 -26.567 7.620 1.00 94.44 183 LEU A O 1
ATOM 1515 N N . ALA A 1 184 ? 6.757 -26.116 9.212 1.00 96.44 184 ALA A N 1
ATOM 1516 C CA . ALA A 1 184 ? 7.676 -25.336 10.043 1.00 96.44 184 ALA A CA 1
ATOM 1517 C C . ALA A 1 184 ? 8.776 -26.194 10.687 1.00 96.44 184 ALA A C 1
ATOM 1519 O O . ALA A 1 184 ? 9.908 -25.734 10.838 1.00 96.44 184 ALA A O 1
ATOM 1520 N N . HIS A 1 185 ? 8.473 -27.446 11.042 1.00 95.56 185 HIS A N 1
ATOM 1521 C CA . HIS A 1 185 ? 9.483 -28.388 11.539 1.00 95.56 185 HIS A CA 1
ATOM 1522 C C . HIS A 1 185 ? 10.491 -28.796 10.457 1.00 95.56 185 HIS A C 1
ATOM 1524 O O . HIS A 1 185 ? 11.658 -29.007 10.768 1.00 95.56 185 HIS A O 1
ATOM 1530 N N . ASN A 1 186 ? 10.064 -28.831 9.194 1.00 94.62 186 ASN A N 1
ATOM 1531 C CA . ASN A 1 186 ? 10.907 -29.201 8.060 1.00 94.62 186 ASN A CA 1
ATOM 1532 C C . ASN A 1 186 ? 11.609 -28.006 7.397 1.00 94.62 186 ASN A C 1
ATOM 1534 O O . ASN A 1 186 ? 12.251 -28.194 6.373 1.00 94.62 186 ASN A O 1
ATOM 1538 N N . THR A 1 187 ? 11.505 -26.788 7.929 1.00 95.44 187 THR A N 1
ATOM 1539 C CA . THR A 1 187 ? 12.164 -25.599 7.355 1.00 95.44 187 THR A CA 1
ATOM 1540 C C . THR A 1 187 ? 13.319 -25.166 8.246 1.00 95.44 187 THR A C 1
ATOM 1542 O O . THR A 1 187 ? 13.114 -25.031 9.448 1.00 95.44 187 THR A O 1
ATOM 1545 N N . LEU A 1 188 ? 14.512 -24.920 7.693 1.00 93.69 188 LEU A N 1
ATOM 1546 C CA . LEU A 1 188 ? 15.677 -24.442 8.459 1.00 93.69 188 LEU A CA 1
ATOM 1547 C C . LEU A 1 188 ? 15.704 -22.914 8.558 1.00 93.69 188 LEU A C 1
ATOM 1549 O O . LEU A 1 188 ? 15.721 -22.221 7.538 1.00 93.69 188 LEU A O 1
ATOM 1553 N N . LEU A 1 189 ? 15.808 -22.382 9.779 1.00 95.75 189 LEU A N 1
ATOM 1554 C CA . LEU A 1 189 ? 16.006 -20.948 9.995 1.00 95.75 189 LEU A CA 1
ATOM 1555 C C . LEU A 1 189 ? 17.435 -20.530 9.617 1.00 95.75 189 LEU A C 1
ATOM 1557 O O . LEU A 1 189 ? 18.387 -21.292 9.778 1.00 95.75 189 LEU A O 1
ATOM 1561 N N . ALA A 1 190 ? 17.619 -19.279 9.184 1.00 92.25 190 ALA A N 1
ATOM 1562 C CA . ALA A 1 190 ? 18.937 -18.753 8.807 1.00 92.25 190 ALA A CA 1
ATOM 1563 C C . ALA A 1 190 ? 19.982 -18.856 9.939 1.00 92.25 190 ALA A C 1
ATOM 1565 O O . ALA A 1 190 ? 21.148 -19.137 9.682 1.00 92.25 190 ALA A O 1
ATOM 1566 N N . SER A 1 191 ? 19.558 -18.695 11.199 1.00 93.56 191 SER A N 1
ATOM 1567 C CA . SER A 1 191 ? 20.416 -18.871 12.380 1.00 93.56 191 SER A CA 1
ATOM 1568 C C . SER A 1 191 ? 20.840 -20.322 12.628 1.00 93.56 191 SER A C 1
ATOM 1570 O O . SER A 1 191 ? 21.798 -20.563 13.350 1.00 93.56 191 SER A O 1
ATOM 1572 N N . GLU A 1 192 ? 20.113 -21.292 12.073 1.00 90.56 192 GLU A N 1
ATOM 1573 C CA . GLU A 1 192 ? 20.402 -22.724 12.208 1.00 90.56 192 GLU A CA 1
ATOM 1574 C C . GLU A 1 192 ? 21.337 -23.201 11.086 1.00 90.56 192 GLU A C 1
ATOM 1576 O O . GLU A 1 192 ? 22.141 -24.108 11.296 1.00 90.56 192 GLU A O 1
ATOM 1581 N N . GLN A 1 193 ? 21.296 -22.555 9.914 1.00 85.44 193 GLN A N 1
ATOM 1582 C CA . GLN A 1 193 ? 22.106 -22.929 8.747 1.00 85.44 193 GLN A CA 1
ATOM 1583 C C . GLN A 1 193 ? 23.618 -22.867 9.012 1.00 85.44 193 GLN A C 1
ATOM 1585 O O . GLN A 1 193 ? 24.364 -23.694 8.484 1.00 85.44 193 GLN A O 1
ATOM 1590 N N . SER A 1 194 ? 24.083 -21.938 9.854 1.00 82.88 194 SER A N 1
ATOM 1591 C CA . SER A 1 194 ? 25.501 -21.831 10.226 1.00 82.88 194 SER A CA 1
ATOM 1592 C C . SER A 1 194 ? 26.008 -23.055 10.992 1.00 82.88 194 SER A C 1
ATOM 1594 O O . SER A 1 194 ? 27.157 -23.447 10.813 1.00 82.88 194 SER A O 1
ATOM 1596 N N . HIS A 1 195 ? 25.158 -23.699 11.796 1.00 75.25 195 HIS A N 1
ATOM 1597 C CA . HIS A 1 195 ? 25.545 -24.850 12.617 1.00 75.25 195 HIS A CA 1
ATOM 1598 C C . HIS A 1 195 ? 25.542 -26.178 11.846 1.00 75.25 195 HIS A C 1
ATOM 1600 O O . HIS A 1 195 ? 26.261 -27.104 12.217 1.00 75.25 195 HIS A O 1
ATOM 1606 N N . VAL A 1 196 ? 24.782 -26.270 10.751 1.00 72.00 196 VAL A N 1
ATOM 1607 C CA . VAL A 1 196 ? 24.670 -27.494 9.934 1.00 72.00 196 VAL A CA 1
ATOM 1608 C C . VAL A 1 196 ? 25.876 -27.674 8.993 1.00 72.00 196 VAL A C 1
ATOM 1610 O O . VAL A 1 196 ? 26.171 -28.782 8.548 1.00 72.00 196 VAL A O 1
ATOM 1613 N N . CYS A 1 197 ? 26.625 -26.609 8.690 1.00 60.53 197 CYS A N 1
ATOM 1614 C CA . CYS A 1 197 ? 27.623 -26.638 7.614 1.00 60.53 197 CYS A CA 1
ATOM 1615 C C . CYS A 1 197 ? 29.008 -27.192 8.020 1.00 60.53 197 CYS A C 1
ATOM 1617 O O . CYS A 1 197 ? 29.754 -27.646 7.150 1.00 60.53 197 CYS A O 1
ATOM 1619 N N . GLU A 1 198 ? 29.360 -27.212 9.311 1.00 61.28 198 GLU A N 1
ATOM 1620 C CA . GLU A 1 198 ? 30.698 -27.650 9.760 1.00 61.28 198 GLU A CA 1
ATOM 1621 C C . GLU A 1 198 ? 30.774 -29.120 10.187 1.00 61.28 198 GLU A C 1
ATOM 1623 O O . GLU A 1 198 ? 31.780 -29.776 9.923 1.00 61.28 198 GLU A O 1
ATOM 1628 N N . SER A 1 199 ? 29.717 -29.688 10.772 1.00 56.16 199 SER A N 1
ATOM 1629 C CA . SER A 1 199 ? 29.741 -31.082 11.245 1.00 56.16 199 SER A CA 1
ATOM 1630 C C . SER A 1 199 ? 29.276 -32.099 10.192 1.00 56.16 199 SER A C 1
ATOM 1632 O O . SER A 1 199 ? 29.704 -33.253 10.225 1.00 56.16 199 SER A O 1
ATOM 1634 N N . CYS A 1 200 ? 28.466 -31.691 9.207 1.00 55.41 200 CYS A N 1
ATOM 1635 C CA . CYS A 1 200 ? 27.869 -32.602 8.219 1.00 55.41 200 CYS A CA 1
ATOM 1636 C C . CYS A 1 200 ? 28.711 -32.821 6.948 1.00 55.41 200 CYS A C 1
ATOM 1638 O O . CYS A 1 200 ? 28.368 -33.672 6.131 1.00 55.41 200 CYS A O 1
ATOM 1640 N N . ARG A 1 201 ? 29.819 -32.088 6.756 1.00 54.22 201 ARG A N 1
ATOM 1641 C CA . ARG A 1 201 ? 30.712 -32.284 5.594 1.00 54.22 201 ARG A CA 1
ATOM 1642 C C . ARG A 1 201 ? 31.659 -33.480 5.724 1.00 54.22 201 ARG A C 1
ATOM 1644 O O . ARG A 1 201 ? 32.292 -33.832 4.736 1.00 54.22 201 ARG A O 1
ATOM 1651 N N . SER A 1 202 ? 31.769 -34.091 6.905 1.00 55.66 202 SER A N 1
ATOM 1652 C CA . SER A 1 202 ? 32.856 -35.035 7.188 1.00 55.66 202 SER A CA 1
ATOM 1653 C C . SER A 1 202 ? 32.484 -36.522 7.098 1.00 55.66 202 SER A C 1
ATOM 1655 O O . SER A 1 202 ? 33.360 -37.317 6.786 1.00 55.66 202 SER A O 1
ATOM 1657 N N . TYR A 1 203 ? 31.235 -36.955 7.312 1.00 50.31 203 TYR A N 1
ATOM 1658 C CA . TYR A 1 203 ? 30.978 -38.398 7.480 1.00 50.31 203 TYR A CA 1
ATOM 1659 C C . TYR A 1 203 ? 29.608 -38.868 6.975 1.00 50.31 203 TYR A C 1
ATOM 1661 O O . TYR A 1 203 ? 28.599 -38.715 7.656 1.00 50.31 203 TYR A O 1
ATOM 1669 N N . ASN A 1 204 ? 29.605 -39.471 5.781 1.00 50.44 204 ASN A N 1
ATOM 1670 C CA . ASN A 1 204 ? 29.096 -40.819 5.470 1.00 50.44 204 ASN A CA 1
ATOM 1671 C C . ASN A 1 204 ? 28.558 -40.910 4.038 1.00 50.44 204 ASN A C 1
ATOM 1673 O O . ASN A 1 204 ? 27.601 -40.247 3.651 1.00 50.44 204 ASN A O 1
ATOM 1677 N N . HIS A 1 205 ? 29.189 -41.802 3.279 1.00 56.00 205 HIS A N 1
ATOM 1678 C CA . HIS A 1 205 ? 28.900 -42.129 1.886 1.00 56.00 205 HIS A CA 1
ATOM 1679 C C . HIS A 1 205 ? 27.700 -43.093 1.730 1.00 56.00 205 HIS A C 1
ATOM 1681 O O . HIS A 1 205 ? 27.368 -43.486 0.613 1.00 56.00 205 HIS A O 1
ATOM 1687 N N . ASP A 1 206 ? 27.028 -43.435 2.835 1.00 61.56 206 ASP A N 1
ATOM 1688 C CA . ASP A 1 206 ? 25.971 -44.444 2.888 1.00 61.56 206 ASP A CA 1
ATOM 1689 C C . ASP A 1 206 ? 24.589 -43.804 3.089 1.00 61.56 206 ASP A C 1
ATOM 1691 O O . ASP A 1 206 ? 24.115 -43.638 4.210 1.00 61.56 206 ASP A O 1
ATOM 1695 N N . ASN A 1 207 ? 23.969 -43.414 1.970 1.00 58.25 207 ASN A N 1
ATOM 1696 C CA . ASN A 1 207 ? 22.536 -43.492 1.624 1.00 58.25 207 ASN A CA 1
ATOM 1697 C C . ASN A 1 207 ? 21.457 -43.505 2.740 1.00 58.25 207 ASN A C 1
ATOM 1699 O O . ASN A 1 207 ? 20.430 -44.172 2.602 1.00 58.25 207 ASN A O 1
ATOM 1703 N N . LYS A 1 208 ? 21.595 -42.726 3.813 1.00 53.03 208 LYS A N 1
ATOM 1704 C CA . LYS A 1 208 ? 20.463 -42.362 4.674 1.00 53.03 208 LYS A CA 1
ATOM 1705 C C . LYS A 1 208 ? 19.919 -41.023 4.215 1.00 53.03 208 LYS A C 1
ATOM 1707 O O . LYS A 1 208 ? 20.650 -40.040 4.174 1.00 53.03 208 LYS A O 1
ATOM 1712 N N . ALA A 1 209 ? 18.649 -41.059 3.811 1.00 55.78 209 ALA A N 1
ATOM 1713 C CA . ALA A 1 209 ? 17.854 -39.960 3.287 1.00 55.78 209 ALA A CA 1
ATOM 1714 C C . ALA A 1 209 ? 18.315 -38.614 3.846 1.00 55.78 209 ALA A C 1
ATOM 1716 O O . ALA A 1 209 ? 18.144 -38.326 5.028 1.00 55.78 209 ALA A O 1
ATOM 1717 N N . LYS A 1 210 ? 18.926 -37.811 2.975 1.00 62.72 210 LYS A N 1
ATOM 1718 C CA . LYS A 1 210 ? 19.176 -36.401 3.227 1.00 62.72 210 LYS A CA 1
ATOM 1719 C C . LYS A 1 210 ? 17.812 -35.811 3.568 1.00 62.72 210 LYS A C 1
ATOM 1721 O O . LYS A 1 210 ? 16.943 -35.771 2.699 1.00 62.72 210 LYS A O 1
ATOM 1726 N N . GLU A 1 211 ? 17.576 -35.493 4.838 1.00 67.81 211 GLU A N 1
ATOM 1727 C CA . GLU A 1 211 ? 16.359 -34.798 5.235 1.00 67.81 211 GLU A CA 1
ATOM 1728 C C . GLU A 1 211 ? 16.327 -33.510 4.417 1.00 67.81 211 GLU A C 1
ATOM 1730 O O . GLU A 1 211 ? 17.180 -32.631 4.561 1.00 67.81 211 GLU A O 1
ATOM 1735 N N . ASN A 1 212 ? 15.417 -33.472 3.447 1.00 83.44 212 ASN A N 1
ATOM 1736 C CA . ASN A 1 212 ? 15.261 -32.342 2.553 1.00 83.44 212 ASN A CA 1
ATOM 1737 C C . ASN A 1 212 ? 14.535 -31.260 3.343 1.00 83.44 212 ASN A C 1
ATOM 1739 O O . ASN A 1 212 ? 13.310 -31.157 3.295 1.00 83.44 212 ASN A O 1
ATOM 1743 N N . TYR A 1 213 ? 15.300 -30.501 4.120 1.00 90.44 213 TYR A N 1
ATOM 1744 C CA . TYR A 1 213 ? 14.798 -29.287 4.733 1.00 90.44 213 TYR A CA 1
ATOM 1745 C C . TYR A 1 213 ? 14.380 -28.307 3.637 1.00 90.44 213 TYR A C 1
ATOM 1747 O O . TYR A 1 213 ? 15.092 -28.126 2.645 1.00 90.44 213 TYR A O 1
ATOM 1755 N N . LEU A 1 214 ? 13.228 -27.676 3.826 1.00 92.69 214 LEU A N 1
ATOM 1756 C CA . LEU A 1 214 ? 12.728 -26.638 2.941 1.00 92.69 214 LEU A CA 1
ATOM 1757 C C . LEU A 1 214 ? 13.570 -25.367 3.113 1.00 92.69 214 LEU A C 1
ATOM 1759 O O . LEU A 1 214 ? 13.906 -24.998 4.250 1.00 92.69 214 LEU A O 1
ATOM 1763 N N . PRO A 1 215 ? 13.944 -24.701 2.008 1.00 92.19 215 PRO A N 1
ATOM 1764 C CA . PRO A 1 215 ? 14.611 -23.415 2.071 1.00 92.19 215 PRO A CA 1
ATOM 1765 C C . PRO A 1 215 ? 13.664 -22.334 2.604 1.00 92.19 215 PRO A C 1
ATOM 1767 O O . PRO A 1 215 ? 12.454 -22.360 2.401 1.00 92.19 215 PRO A O 1
ATOM 1770 N N . MET A 1 216 ? 14.248 -21.331 3.256 1.00 94.00 216 MET A N 1
ATOM 1771 C CA . MET A 1 216 ? 13.512 -20.190 3.809 1.00 94.00 216 MET A CA 1
ATOM 1772 C C . MET A 1 216 ? 12.754 -19.388 2.738 1.00 94.00 216 MET A C 1
ATOM 1774 O O . MET A 1 216 ? 11.714 -18.807 3.030 1.00 94.00 216 MET A O 1
ATOM 1778 N N . SER A 1 217 ? 13.258 -19.389 1.500 1.00 93.94 217 SER A N 1
ATOM 1779 C CA . SER A 1 217 ? 12.642 -18.711 0.356 1.00 93.94 217 SER A CA 1
ATOM 1780 C C . SER A 1 217 ? 11.237 -19.219 0.043 1.00 93.94 217 SER A C 1
ATOM 1782 O O . SER A 1 217 ? 10.429 -18.465 -0.480 1.00 93.94 217 SER A O 1
ATOM 1784 N N . ASP A 1 218 ? 10.917 -20.468 0.396 1.00 94.25 218 ASP A N 1
ATOM 1785 C CA . ASP A 1 218 ? 9.587 -21.043 0.155 1.00 94.25 218 ASP A CA 1
ATOM 1786 C C . ASP A 1 218 ? 8.509 -20.416 1.052 1.00 94.25 218 ASP A C 1
ATOM 1788 O O . ASP A 1 218 ? 7.318 -20.601 0.816 1.00 94.25 218 ASP A O 1
ATOM 1792 N N . TRP A 1 219 ? 8.924 -19.676 2.085 1.00 95.75 219 TRP A N 1
ATOM 1793 C CA . TRP A 1 219 ? 8.037 -18.941 2.982 1.00 95.75 219 TRP A CA 1
ATOM 1794 C C . TRP A 1 219 ? 7.892 -17.462 2.623 1.00 95.75 219 TRP A C 1
ATOM 1796 O O . TRP A 1 219 ? 7.051 -16.776 3.206 1.00 95.75 219 TRP A O 1
ATOM 1806 N N . GLU A 1 220 ? 8.710 -16.952 1.702 1.00 94.25 220 GLU A N 1
ATOM 1807 C CA . GLU A 1 220 ? 8.622 -15.566 1.246 1.00 94.25 220 GLU A CA 1
ATOM 1808 C C . GLU A 1 220 ? 7.312 -15.351 0.483 1.00 94.25 220 GLU A C 1
ATOM 1810 O O . GLU A 1 220 ? 6.847 -16.226 -0.248 1.00 94.25 220 GLU A O 1
ATOM 1815 N N . HIS A 1 221 ? 6.691 -14.184 0.667 1.00 93.94 221 HIS A N 1
ATOM 1816 C CA . HIS A 1 221 ? 5.444 -13.816 -0.008 1.00 93.94 221 HIS A CA 1
ATOM 1817 C C . HIS A 1 221 ? 4.253 -14.744 0.268 1.00 93.94 221 HIS A C 1
ATOM 1819 O O . HIS A 1 221 ? 3.256 -14.708 -0.460 1.00 93.94 221 HIS A O 1
ATOM 1825 N N . ILE A 1 222 ? 4.299 -15.542 1.338 1.00 95.75 222 ILE A N 1
ATOM 1826 C CA . ILE A 1 222 ? 3.104 -16.213 1.843 1.00 95.75 222 ILE A CA 1
ATOM 1827 C C . ILE A 1 222 ? 2.202 -15.163 2.490 1.00 95.75 222 ILE A C 1
ATOM 1829 O O . ILE A 1 222 ? 2.620 -14.389 3.352 1.00 95.75 222 ILE A O 1
ATOM 1833 N N . HIS A 1 223 ? 0.942 -15.170 2.077 1.00 96.19 223 HIS A N 1
ATOM 1834 C CA . HIS A 1 223 ? -0.089 -14.302 2.615 1.00 96.19 223 HIS A CA 1
ATOM 1835 C C . HIS A 1 223 ? -1.167 -15.163 3.272 1.00 96.19 223 HIS A C 1
ATOM 1837 O O . HIS A 1 223 ? -1.605 -16.154 2.685 1.00 96.19 223 HIS A O 1
ATOM 1843 N N . ILE A 1 224 ? -1.586 -14.798 4.481 1.00 96.94 224 ILE A N 1
ATOM 1844 C CA . ILE A 1 224 ? -2.656 -15.489 5.214 1.00 96.94 224 ILE A CA 1
ATOM 1845 C C . ILE A 1 224 ? -3.697 -14.478 5.709 1.00 96.94 224 ILE A C 1
ATOM 1847 O O . ILE A 1 224 ? -3.346 -13.310 5.907 1.00 96.94 224 ILE A O 1
ATOM 1851 N N . PRO A 1 225 ? -4.959 -14.894 5.918 1.00 97.81 225 PRO A N 1
ATOM 1852 C CA . PRO A 1 225 ? -5.955 -14.062 6.582 1.00 97.81 225 PRO A CA 1
ATOM 1853 C C . PRO A 1 225 ? -5.459 -13.551 7.933 1.00 97.81 225 PRO A C 1
ATOM 1855 O O . PRO A 1 225 ? -4.832 -14.280 8.703 1.00 97.81 225 PRO A O 1
ATOM 1858 N N . PHE A 1 226 ? -5.730 -12.283 8.221 1.00 97.19 226 PHE A N 1
ATOM 1859 C CA . PHE A 1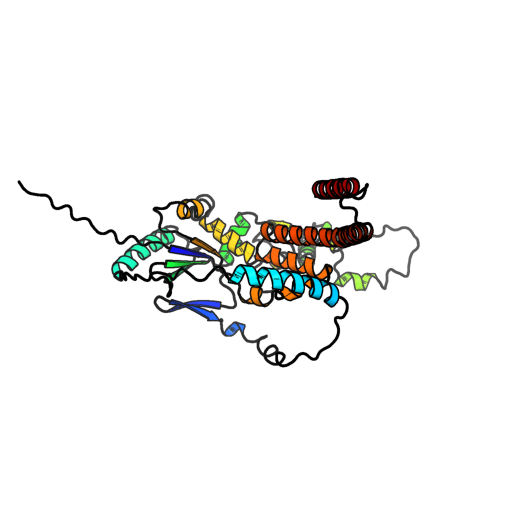 226 ? -5.389 -11.689 9.499 1.00 97.19 226 PHE A CA 1
ATOM 1860 C C . PHE A 1 226 ? -6.316 -12.217 10.590 1.00 97.19 226 PHE A C 1
ATOM 1862 O O . PHE A 1 226 ? -7.514 -11.965 10.592 1.00 97.19 226 PHE A O 1
ATOM 1869 N N . GLU A 1 227 ? -5.733 -12.901 11.563 1.00 96.69 227 GLU A N 1
ATOM 1870 C CA . GLU A 1 227 ? -6.403 -13.354 12.773 1.00 96.69 227 GLU A CA 1
ATOM 1871 C C . GLU A 1 227 ? -5.853 -12.622 13.999 1.00 96.69 227 GLU A C 1
ATOM 1873 O O . GLU A 1 227 ? -4.640 -12.580 14.237 1.00 96.69 227 GLU A O 1
ATOM 1878 N N . SER A 1 228 ? -6.760 -12.087 14.817 1.00 93.75 228 SER A N 1
ATOM 1879 C CA . SER A 1 228 ? -6.440 -11.375 16.062 1.00 93.75 228 SER A CA 1
ATOM 1880 C C . SER A 1 228 ? -5.989 -12.302 17.201 1.00 93.75 228 SER A C 1
ATOM 1882 O O . SER A 1 228 ? -5.356 -11.839 18.152 1.00 93.75 228 SER A O 1
ATOM 1884 N N . SER A 1 229 ? -6.284 -13.602 17.095 1.00 94.19 229 SER A N 1
ATOM 1885 C CA . SER A 1 229 ? -5.831 -14.671 17.996 1.00 94.19 229 SER A CA 1
ATOM 1886 C C . SER A 1 229 ? -4.341 -14.990 17.827 1.00 94.19 229 SER A C 1
ATOM 1888 O O . SER A 1 229 ? -3.685 -15.420 18.779 1.00 94.19 229 SER A O 1
ATOM 1890 N N . LEU A 1 230 ? -3.796 -14.779 16.624 1.00 94.81 230 LEU A N 1
ATOM 1891 C CA . LEU A 1 230 ? -2.413 -15.082 16.292 1.00 94.81 230 LEU A CA 1
ATOM 1892 C C . LEU A 1 230 ? -1.457 -14.011 16.820 1.00 94.81 230 LEU A C 1
ATOM 1894 O O . LEU A 1 230 ? -1.760 -12.819 16.919 1.00 94.81 230 LEU A O 1
ATOM 1898 N N . HIS A 1 231 ? -0.238 -14.437 17.148 1.00 95.50 231 HIS A N 1
ATOM 1899 C CA . HIS A 1 231 ? 0.772 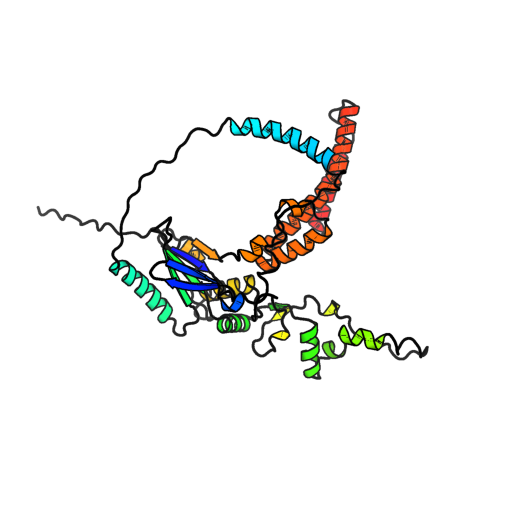-13.521 17.651 1.00 95.50 231 HIS A CA 1
ATOM 1900 C C . HIS A 1 231 ? 1.175 -12.511 16.565 1.00 95.50 231 HIS A C 1
ATOM 1902 O O . HIS A 1 231 ? 1.663 -12.884 15.503 1.00 95.50 231 HIS A O 1
ATOM 1908 N N . ARG A 1 232 ? 1.075 -11.207 16.862 1.00 94.25 232 ARG A N 1
ATOM 1909 C CA . ARG A 1 232 ? 1.313 -10.098 15.906 1.00 94.25 232 ARG A CA 1
ATOM 1910 C C . ARG A 1 232 ? 2.669 -10.114 15.187 1.00 94.25 232 ARG A C 1
ATOM 1912 O O . ARG A 1 232 ? 2.838 -9.407 14.205 1.00 94.25 232 ARG A O 1
ATOM 1919 N N . ARG A 1 233 ? 3.664 -10.837 15.713 1.00 95.50 233 ARG A N 1
ATOM 1920 C CA . ARG A 1 233 ? 4.991 -10.982 15.078 1.00 95.50 233 ARG A CA 1
ATOM 1921 C C . ARG A 1 233 ? 4.992 -11.945 13.890 1.00 95.50 233 ARG A C 1
ATOM 1923 O O . ARG A 1 233 ? 5.923 -11.875 13.105 1.00 95.50 233 ARG A O 1
ATOM 1930 N N . ILE A 1 234 ? 3.979 -12.807 13.772 1.00 96.81 234 ILE A N 1
ATOM 1931 C CA . ILE A 1 234 ? 3.815 -13.724 12.636 1.00 96.81 234 ILE A CA 1
ATOM 1932 C C . ILE A 1 234 ? 3.620 -12.943 11.344 1.00 96.81 234 ILE A C 1
ATOM 1934 O O . ILE A 1 234 ? 4.039 -13.408 10.298 1.00 96.81 234 ILE A O 1
ATOM 1938 N N . TYR A 1 235 ? 3.017 -11.762 11.410 1.00 96.56 235 TYR A N 1
ATOM 1939 C CA . TYR A 1 235 ? 2.801 -10.909 10.253 1.00 96.56 235 TYR A CA 1
ATOM 1940 C C . TYR A 1 235 ? 3.990 -9.979 10.021 1.00 96.56 235 TYR A C 1
ATOM 1942 O O . TYR A 1 235 ? 4.654 -9.540 10.969 1.00 96.56 235 TYR A O 1
ATOM 1950 N N . GLN A 1 236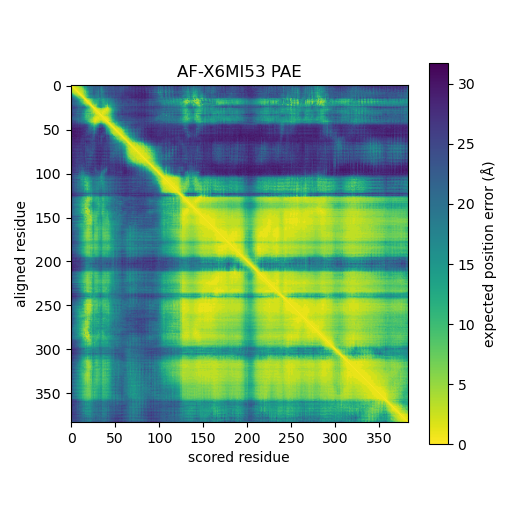 ? 4.241 -9.652 8.758 1.00 93.81 236 GLN A N 1
ATOM 1951 C CA . GLN A 1 236 ? 5.282 -8.711 8.380 1.00 93.81 236 GLN A CA 1
ATOM 1952 C C . GLN A 1 236 ? 4.947 -7.323 8.941 1.00 93.81 236 GLN A C 1
ATOM 1954 O O . GLN A 1 236 ? 3.922 -6.725 8.619 1.00 93.81 236 GLN A O 1
ATOM 1959 N N . LYS A 1 237 ? 5.806 -6.810 9.828 1.00 87.69 237 LYS A N 1
ATOM 1960 C CA . LYS A 1 237 ? 5.631 -5.481 10.422 1.00 87.69 237 LYS A CA 1
ATOM 1961 C C . LYS A 1 237 ? 6.189 -4.400 9.511 1.00 87.69 237 LYS A C 1
ATOM 1963 O O . LYS A 1 237 ? 7.287 -4.541 8.978 1.00 87.69 237 LYS A O 1
ATOM 1968 N N . ASN A 1 238 ? 5.494 -3.270 9.452 1.00 77.94 238 ASN A N 1
ATOM 1969 C CA . ASN A 1 238 ? 6.066 -2.057 8.886 1.00 77.94 238 ASN A CA 1
ATOM 1970 C C . ASN A 1 238 ? 7.097 -1.468 9.857 1.00 77.94 238 ASN A C 1
ATOM 1972 O O . ASN A 1 238 ? 6.798 -1.275 11.033 1.00 77.94 238 ASN A O 1
ATOM 1976 N N . GLU A 1 239 ? 8.279 -1.113 9.350 1.00 74.50 239 GLU A N 1
ATOM 1977 C CA . GLU A 1 239 ? 9.406 -0.591 10.144 1.00 74.50 239 GLU A CA 1
ATOM 1978 C C . GLU A 1 239 ? 9.042 0.625 11.012 1.00 74.50 239 GLU A C 1
ATOM 1980 O O . GLU A 1 239 ? 9.628 0.841 12.071 1.00 74.50 239 GLU A O 1
ATOM 1985 N N . HIS A 1 240 ? 8.051 1.408 10.585 1.00 67.19 240 HIS A N 1
ATOM 1986 C CA . HIS A 1 240 ? 7.701 2.675 11.217 1.00 67.19 240 HIS A CA 1
ATOM 1987 C C . HIS A 1 240 ? 6.664 2.572 12.342 1.00 67.19 240 HIS A C 1
ATOM 1989 O O . HIS A 1 240 ? 6.533 3.528 13.100 1.00 67.19 240 HIS A O 1
ATOM 1995 N N . ASN A 1 241 ? 5.920 1.464 12.478 1.00 67.12 241 ASN A N 1
ATOM 1996 C CA . ASN A 1 241 ? 4.773 1.408 13.394 1.00 67.12 241 ASN A CA 1
ATOM 1997 C C . ASN A 1 241 ? 4.658 0.082 14.163 1.00 67.12 241 ASN A C 1
ATOM 1999 O O . ASN A 1 241 ? 5.055 -0.984 13.708 1.00 67.12 241 ASN A O 1
ATOM 2003 N N . SER A 1 242 ? 4.048 0.147 15.350 1.00 79.19 242 SER A N 1
ATOM 2004 C CA . SER A 1 242 ? 3.741 -1.025 16.183 1.00 79.19 242 SER A CA 1
ATOM 2005 C C . SER A 1 242 ? 2.574 -1.874 15.655 1.00 79.19 242 SER A C 1
ATOM 2007 O O . SER A 1 242 ? 2.382 -2.998 16.128 1.00 79.19 242 SER A O 1
ATOM 2009 N N . SER A 1 243 ? 1.804 -1.343 14.699 1.00 86.06 243 SER A N 1
ATOM 2010 C CA . SER A 1 243 ? 0.686 -2.033 14.051 1.00 86.06 243 SER A CA 1
ATOM 2011 C C . SER A 1 243 ? 1.168 -2.928 12.916 1.00 86.06 243 SER A C 1
ATOM 2013 O O . SER A 1 243 ? 2.143 -2.626 12.227 1.00 86.06 243 SER A O 1
ATOM 2015 N N . VAL A 1 244 ? 0.442 -4.024 12.728 1.00 92.56 244 VAL A N 1
ATOM 2016 C CA . VAL A 1 244 ? 0.660 -4.969 11.633 1.00 92.56 244 VAL A CA 1
ATOM 2017 C C . VAL A 1 244 ? 0.206 -4.378 10.291 1.00 92.56 244 VAL A C 1
ATOM 2019 O O . VAL A 1 244 ? 0.743 -4.715 9.242 1.00 92.56 244 VAL A O 1
ATOM 2022 N N . LEU A 1 245 ? -0.755 -3.452 10.314 1.00 92.75 245 LEU A N 1
ATOM 2023 C CA . LEU A 1 245 ? -1.307 -2.859 9.104 1.00 92.75 245 LEU A CA 1
ATOM 2024 C C . LEU A 1 245 ? -0.394 -1.754 8.556 1.00 92.75 245 LEU A C 1
ATOM 2026 O O . LEU A 1 245 ? -0.010 -0.793 9.250 1.00 92.75 245 LEU A O 1
ATOM 2030 N N . SER A 1 246 ? -0.096 -1.858 7.260 1.00 89.88 246 SER A N 1
ATOM 2031 C CA . SER A 1 246 ? 0.587 -0.797 6.523 1.00 89.88 246 SER A CA 1
ATOM 2032 C C . SER A 1 246 ? -0.271 0.469 6.465 1.00 89.88 246 SER A C 1
ATOM 2034 O O . SER A 1 246 ? -1.475 0.417 6.698 1.00 89.88 246 SER A O 1
ATOM 2036 N N . ASN A 1 247 ? 0.326 1.639 6.197 1.00 88.12 247 ASN A N 1
ATOM 2037 C CA . ASN A 1 247 ? -0.446 2.893 6.144 1.00 88.12 247 ASN A CA 1
ATOM 2038 C C . ASN A 1 247 ? -1.569 2.808 5.107 1.00 88.12 247 ASN A C 1
ATOM 2040 O O . ASN A 1 247 ? -2.714 3.141 5.389 1.00 88.12 247 ASN A O 1
ATOM 2044 N N . ARG A 1 248 ? -1.237 2.253 3.943 1.00 91.12 248 ARG A N 1
ATOM 2045 C CA . ARG A 1 248 ? -2.178 1.969 2.869 1.00 91.12 248 ARG A CA 1
ATOM 2046 C C . ARG A 1 248 ? -3.309 1.039 3.308 1.00 91.12 248 ARG A C 1
ATOM 2048 O O . ARG A 1 248 ? -4.470 1.362 3.084 1.00 91.12 248 ARG A O 1
ATOM 2055 N N . LEU A 1 249 ? -2.983 -0.097 3.929 1.00 93.25 249 LEU A N 1
ATOM 2056 C CA . LEU A 1 249 ? -3.997 -1.059 4.371 1.00 93.25 249 LEU A CA 1
ATOM 2057 C C . LEU A 1 249 ? -4.873 -0.484 5.483 1.00 93.25 249 LEU A C 1
ATOM 2059 O O . LEU A 1 249 ? -6.081 -0.654 5.437 1.00 93.25 249 LEU A O 1
ATOM 2063 N N . TYR A 1 250 ? -4.293 0.259 6.425 1.00 93.44 250 TYR A N 1
ATOM 2064 C CA . TYR A 1 250 ? -5.046 0.968 7.455 1.00 93.44 250 TYR A CA 1
ATOM 2065 C C . TYR A 1 250 ? -6.059 1.942 6.838 1.00 93.44 250 TYR A C 1
ATOM 2067 O O . TYR A 1 250 ? -7.229 1.913 7.199 1.00 93.44 250 TYR A O 1
ATOM 2075 N N . LEU A 1 251 ? -5.629 2.775 5.883 1.00 92.75 251 LEU A N 1
ATOM 2076 C CA . LEU A 1 251 ? -6.509 3.740 5.216 1.00 92.75 251 LEU A CA 1
ATOM 2077 C C . LEU A 1 251 ? -7.604 3.049 4.397 1.00 92.75 251 LEU A C 1
ATOM 2079 O O . LEU A 1 251 ? -8.736 3.524 4.376 1.00 92.75 251 LEU A O 1
ATOM 2083 N N . ARG A 1 252 ? -7.280 1.919 3.758 1.00 94.56 252 ARG A N 1
ATOM 2084 C CA . ARG A 1 252 ? -8.261 1.086 3.058 1.00 94.56 252 ARG A CA 1
ATOM 2085 C C . ARG A 1 252 ? -9.308 0.538 4.022 1.00 94.56 252 ARG A C 1
ATOM 2087 O O . ARG A 1 252 ? -10.487 0.753 3.792 1.00 94.56 252 ARG A O 1
ATOM 2094 N N . VAL A 1 253 ? -8.883 -0.095 5.115 1.00 95.31 253 VAL A N 1
ATOM 2095 C CA . VAL A 1 253 ? -9.806 -0.641 6.119 1.00 95.31 253 VAL A CA 1
ATOM 2096 C C . VAL A 1 253 ? -10.657 0.473 6.725 1.00 95.31 253 VAL A C 1
ATOM 2098 O O . VAL A 1 253 ? -11.859 0.306 6.852 1.00 95.31 253 VAL A O 1
ATOM 2101 N N . LEU A 1 254 ? -10.078 1.640 7.021 1.00 94.44 254 LEU A N 1
ATOM 2102 C CA . LEU A 1 254 ? -10.827 2.799 7.513 1.00 94.44 254 LEU A CA 1
ATOM 2103 C C . LEU A 1 254 ? -11.898 3.267 6.513 1.00 94.44 254 LEU A C 1
ATOM 2105 O O . LEU A 1 254 ? -13.016 3.586 6.913 1.00 94.44 254 LEU A O 1
ATOM 2109 N N . TYR A 1 255 ? -11.572 3.304 5.219 1.00 94.75 255 TYR A N 1
ATOM 2110 C CA . TYR A 1 255 ? -12.536 3.631 4.168 1.00 94.75 255 TYR A CA 1
ATOM 2111 C C . TYR A 1 255 ? -13.644 2.573 4.062 1.00 94.75 255 TYR A C 1
ATOM 2113 O O . TYR A 1 255 ? -14.823 2.928 3.970 1.00 94.75 255 TYR A O 1
ATOM 2121 N N . ASP A 1 256 ? -13.286 1.290 4.138 1.00 95.44 256 ASP A N 1
ATOM 2122 C CA . ASP A 1 256 ? -14.231 0.170 4.126 1.00 95.44 256 ASP A CA 1
ATOM 2123 C C . ASP A 1 256 ? -15.170 0.250 5.343 1.00 95.44 256 ASP A C 1
ATOM 2125 O O . ASP A 1 256 ? -16.384 0.185 5.188 1.00 95.44 256 ASP A O 1
ATOM 2129 N N . MET A 1 257 ? -14.652 0.540 6.542 1.00 94.19 257 MET A N 1
ATOM 2130 C CA . MET A 1 257 ? -15.460 0.747 7.753 1.00 94.19 257 MET A CA 1
ATOM 2131 C C . MET A 1 257 ? -16.489 1.877 7.595 1.00 94.19 257 MET A C 1
ATOM 2133 O O . MET A 1 257 ? -17.568 1.818 8.176 1.00 94.19 257 MET A O 1
ATOM 2137 N N . ILE A 1 258 ? -16.184 2.924 6.826 1.00 92.06 258 ILE A N 1
ATOM 2138 C CA . ILE A 1 258 ? -17.106 4.047 6.596 1.00 92.06 258 ILE A CA 1
ATOM 2139 C C . ILE A 1 258 ? -18.155 3.692 5.539 1.00 92.06 258 ILE A C 1
ATOM 2141 O O . ILE A 1 258 ? -19.320 4.078 5.661 1.00 92.06 258 ILE A O 1
ATOM 2145 N N . THR A 1 259 ? -17.746 2.976 4.496 1.00 94.12 259 THR A N 1
ATOM 2146 C CA . THR A 1 259 ? -18.577 2.740 3.310 1.00 94.12 259 THR A CA 1
ATOM 2147 C C . THR A 1 259 ? -19.428 1.481 3.380 1.00 94.12 259 THR A C 1
ATOM 2149 O O . THR A 1 259 ? -20.518 1.475 2.807 1.00 94.12 259 THR A O 1
ATOM 2152 N N . ASP A 1 260 ? -18.972 0.458 4.098 1.00 94.31 260 ASP A N 1
ATOM 2153 C CA . ASP A 1 260 ? -19.669 -0.815 4.240 1.00 94.31 260 ASP A CA 1
ATOM 2154 C C . ASP A 1 260 ? -20.989 -0.681 4.996 1.00 94.31 260 ASP A C 1
ATOM 2156 O O . ASP A 1 260 ? -21.178 0.212 5.821 1.00 94.31 260 ASP A O 1
ATOM 2160 N N . ASP A 1 261 ? -21.901 -1.617 4.751 1.00 93.62 261 ASP A N 1
ATOM 2161 C CA . ASP A 1 261 ? -23.217 -1.627 5.375 1.00 93.62 261 ASP A CA 1
ATOM 2162 C C . ASP A 1 261 ? -23.147 -1.778 6.901 1.00 93.62 261 ASP A C 1
ATOM 2164 O O . ASP A 1 261 ? -22.333 -2.517 7.460 1.00 93.62 261 ASP A O 1
ATOM 2168 N N . ILE A 1 262 ? -24.122 -1.172 7.583 1.00 89.50 262 ILE A N 1
ATOM 2169 C CA . ILE A 1 262 ? -24.299 -1.296 9.041 1.00 89.50 262 ILE A CA 1
ATOM 2170 C C . ILE A 1 262 ? -24.437 -2.765 9.467 1.00 89.50 262 ILE A C 1
ATOM 2172 O O . ILE A 1 262 ? -23.965 -3.165 10.528 1.00 89.50 262 ILE A O 1
ATOM 2176 N N . LYS A 1 263 ? -25.038 -3.605 8.614 1.00 92.56 263 LYS A N 1
ATOM 2177 C CA . LYS A 1 263 ? -25.200 -5.046 8.867 1.00 92.56 263 LYS A CA 1
ATOM 2178 C C . LYS A 1 263 ? -23.872 -5.800 8.917 1.00 92.56 263 LYS A C 1
ATOM 2180 O O . LYS A 1 263 ? -23.795 -6.832 9.570 1.00 92.56 263 LYS A O 1
ATOM 2185 N N . THR A 1 264 ? -22.860 -5.300 8.216 1.00 91.44 264 THR A N 1
ATOM 2186 C CA . THR A 1 264 ? -21.522 -5.891 8.135 1.00 91.44 264 THR A CA 1
ATOM 2187 C C . THR A 1 264 ? -20.517 -5.159 9.031 1.00 91.44 264 THR A C 1
ATOM 2189 O O . THR A 1 264 ? -19.312 -5.292 8.826 1.00 91.44 264 THR A O 1
ATOM 2192 N N . GLY A 1 265 ? -21.009 -4.358 9.985 1.00 88.00 265 GLY A N 1
ATOM 2193 C CA . GLY A 1 265 ? -20.198 -3.602 10.941 1.00 88.00 265 GLY A CA 1
ATOM 2194 C C . GLY A 1 265 ? -19.673 -2.254 10.436 1.00 88.00 265 GLY A C 1
ATOM 2195 O O . GLY A 1 265 ? -18.923 -1.605 11.159 1.00 88.00 265 GLY A O 1
ATOM 2196 N N . GLY A 1 266 ? -20.037 -1.827 9.222 1.00 91.81 266 GLY A N 1
ATOM 2197 C CA . GLY A 1 266 ? -19.645 -0.525 8.677 1.00 91.81 266 GLY A CA 1
ATOM 2198 C C . GLY A 1 266 ? -20.595 0.612 9.077 1.00 91.81 266 GLY A C 1
ATOM 2199 O O . GLY A 1 266 ? -21.576 0.413 9.792 1.00 91.81 266 GLY A O 1
ATOM 2200 N N . ALA A 1 267 ? -20.332 1.832 8.607 1.00 89.12 267 ALA A N 1
ATOM 2201 C CA . ALA A 1 267 ? -21.166 3.004 8.894 1.00 89.12 267 ALA A CA 1
ATOM 2202 C C . ALA A 1 267 ? -22.314 3.215 7.884 1.00 89.12 267 ALA A C 1
ATOM 2204 O O . ALA A 1 267 ? -23.200 4.042 8.111 1.00 89.12 267 ALA A O 1
ATOM 2205 N N . GLY A 1 268 ? -22.319 2.491 6.763 1.00 90.81 268 GLY A N 1
ATOM 2206 C CA . GLY A 1 268 ? -23.308 2.599 5.689 1.00 90.81 268 GLY A CA 1
ATOM 2207 C C . GLY A 1 268 ? -23.248 3.924 4.928 1.00 90.81 268 GLY A C 1
ATOM 2208 O O . GLY A 1 268 ? -24.227 4.318 4.284 1.00 90.81 268 GLY A O 1
ATOM 2209 N N . TYR A 1 269 ? -22.134 4.657 5.018 1.00 90.25 269 TYR A N 1
ATOM 2210 C CA . TYR A 1 269 ? -21.983 5.948 4.364 1.00 90.25 269 TYR A CA 1
ATOM 2211 C C . TYR A 1 269 ? -21.372 5.773 2.975 1.00 90.25 269 TYR A C 1
ATOM 2213 O O . TYR A 1 269 ? -20.158 5.714 2.801 1.00 90.25 269 TYR A O 1
ATOM 2221 N N . ASN A 1 270 ? -22.224 5.726 1.950 1.00 92.38 270 ASN A N 1
ATOM 2222 C CA . ASN A 1 270 ? -21.767 5.591 0.569 1.00 92.38 270 ASN A CA 1
ATOM 2223 C C . ASN A 1 270 ? -21.112 6.891 0.064 1.00 92.38 270 ASN A C 1
ATOM 2225 O O . ASN A 1 270 ? -21.764 7.732 -0.559 1.00 92.38 270 ASN A O 1
ATOM 2229 N N . VAL A 1 271 ? -19.813 7.027 0.331 1.00 91.12 271 VAL A N 1
ATOM 2230 C CA . VAL A 1 271 ? -18.983 8.184 -0.030 1.00 91.12 271 VAL A CA 1
ATOM 2231 C C . VAL A 1 271 ? -19.134 8.553 -1.505 1.00 91.12 271 VAL A C 1
ATOM 2233 O O . VAL A 1 271 ? -19.392 9.710 -1.820 1.00 91.12 271 VAL A O 1
ATOM 2236 N N . ASN A 1 272 ? -19.043 7.576 -2.410 1.00 91.25 272 ASN A N 1
ATOM 2237 C CA . ASN A 1 272 ? -19.074 7.827 -3.853 1.00 91.25 272 ASN A CA 1
ATOM 2238 C C . ASN A 1 272 ? -20.431 8.372 -4.316 1.00 91.25 272 ASN A C 1
ATOM 2240 O O . ASN A 1 272 ? -20.489 9.295 -5.128 1.00 91.25 272 ASN A O 1
ATOM 2244 N N . LYS A 1 273 ? -21.534 7.843 -3.772 1.00 92.69 273 LYS A N 1
ATOM 2245 C CA . LYS A 1 273 ? -22.885 8.338 -4.068 1.00 92.69 273 LYS A CA 1
ATOM 2246 C C . LYS A 1 273 ? -23.086 9.766 -3.564 1.00 92.69 273 LYS A C 1
ATOM 2248 O O . LYS A 1 273 ? -23.752 10.550 -4.231 1.00 92.69 273 LYS A O 1
ATOM 2253 N N . GLN A 1 274 ? -22.531 10.098 -2.400 1.00 90.88 274 GLN A N 1
ATOM 2254 C CA . GLN A 1 274 ? -22.654 11.443 -1.844 1.00 90.88 274 GLN A CA 1
ATOM 2255 C C . GLN A 1 274 ? -21.754 12.448 -2.565 1.00 90.88 274 GLN A C 1
ATOM 2257 O O . GLN A 1 274 ? -22.222 13.526 -2.894 1.00 90.88 274 GLN A O 1
ATOM 2262 N N . ALA A 1 275 ? -20.516 12.081 -2.899 1.00 88.75 275 ALA A N 1
ATOM 2263 C CA . ALA A 1 275 ? -19.587 12.950 -3.627 1.00 88.75 275 ALA A CA 1
ATOM 2264 C C . ALA A 1 275 ? -20.024 13.239 -5.076 1.00 88.75 275 ALA A C 1
ATOM 2266 O O . ALA A 1 275 ? -19.643 14.250 -5.656 1.00 88.75 275 ALA A O 1
ATOM 2267 N N . THR A 1 276 ? -20.822 12.354 -5.683 1.00 90.19 276 THR A N 1
ATOM 2268 C CA . THR A 1 276 ? -21.372 12.561 -7.036 1.00 90.19 276 THR A CA 1
ATOM 2269 C C . THR A 1 276 ? -22.712 13.296 -7.052 1.00 90.19 276 THR A C 1
ATOM 2271 O O . THR A 1 276 ? -23.165 13.701 -8.122 1.00 90.19 276 THR A O 1
ATOM 2274 N N . ASN A 1 277 ? -23.361 13.477 -5.899 1.00 90.56 277 ASN A N 1
ATOM 2275 C CA . ASN A 1 277 ? -24.636 14.174 -5.814 1.00 90.56 277 ASN A CA 1
ATOM 2276 C C . ASN A 1 277 ? -24.398 15.695 -5.739 1.00 90.56 277 ASN A C 1
ATOM 2278 O O . ASN A 1 277 ? -23.894 16.159 -4.720 1.00 90.56 277 ASN A O 1
ATOM 2282 N N . PRO A 1 278 ? -24.816 16.491 -6.742 1.00 87.81 278 PRO A N 1
ATOM 2283 C CA . PRO A 1 278 ? -24.580 17.938 -6.756 1.00 87.81 278 PRO A CA 1
ATOM 2284 C C . PRO A 1 278 ? -25.310 18.693 -5.636 1.00 87.81 278 PRO A C 1
ATOM 2286 O O . PRO A 1 278 ? -24.952 19.824 -5.334 1.00 87.81 278 PRO A O 1
ATOM 2289 N N . HIS A 1 279 ? -26.335 18.089 -5.026 1.00 89.69 279 HIS A N 1
ATOM 2290 C CA . HIS A 1 279 ? -27.051 18.664 -3.883 1.00 89.69 279 HIS A CA 1
ATOM 2291 C C . HIS A 1 279 ? -26.458 18.255 -2.535 1.00 89.69 279 HIS A C 1
ATOM 2293 O O . HIS A 1 279 ? -26.916 18.721 -1.493 1.00 89.69 279 HIS A O 1
ATOM 2299 N N . HIS A 1 280 ? -25.499 17.330 -2.529 1.00 86.81 280 HIS A N 1
ATOM 2300 C CA . HIS A 1 280 ? -24.860 16.907 -1.303 1.00 86.81 280 HIS A CA 1
ATOM 2301 C C . HIS A 1 280 ? -23.605 17.762 -1.063 1.00 86.81 280 HIS A C 1
ATOM 2303 O O . HIS A 1 280 ? -22.788 17.914 -1.964 1.00 86.81 280 HIS A O 1
ATOM 2309 N N . PRO A 1 281 ? -23.404 18.286 0.156 1.00 85.38 281 PRO A N 1
ATOM 2310 C CA . PRO A 1 281 ? -22.277 19.171 0.460 1.00 85.38 281 PRO A CA 1
ATOM 2311 C C . PRO A 1 281 ? -20.897 18.494 0.388 1.00 85.38 281 PRO A C 1
ATOM 2313 O O . PRO A 1 281 ? -19.886 19.174 0.307 1.00 85.38 281 PRO A O 1
ATOM 2316 N N . LEU A 1 282 ? -20.794 17.166 0.433 1.00 87.75 282 LEU A N 1
ATOM 2317 C CA . LEU A 1 282 ? -19.505 16.475 0.263 1.00 87.75 282 LEU A CA 1
ATOM 2318 C C . LEU A 1 282 ? -18.949 16.681 -1.154 1.00 87.75 282 LEU A C 1
ATOM 2320 O O . LEU A 1 282 ? -19.482 16.110 -2.099 1.00 87.75 282 LEU A O 1
ATOM 2324 N N . GLN A 1 283 ? -17.840 17.409 -1.276 1.00 88.38 283 GLN A N 1
ATOM 2325 C CA . GLN A 1 283 ? -17.168 17.641 -2.559 1.00 88.38 283 GLN A CA 1
ATOM 2326 C C . GLN A 1 283 ? -16.020 16.661 -2.810 1.00 88.38 283 GLN A C 1
ATOM 2328 O O . GLN A 1 283 ? -15.868 16.140 -3.913 1.00 88.38 283 GLN A O 1
ATOM 2333 N N . TYR A 1 284 ? -15.193 16.409 -1.790 1.00 89.06 284 TYR A N 1
ATOM 2334 C CA . TYR A 1 284 ? -13.945 15.662 -1.947 1.00 89.06 284 TYR A CA 1
ATOM 2335 C C . TYR A 1 284 ? -13.735 14.653 -0.828 1.00 89.06 284 TYR A C 1
ATOM 2337 O O . TYR A 1 284 ? -14.096 14.883 0.326 1.00 89.06 284 TYR A O 1
ATOM 2345 N N . THR A 1 285 ? -13.081 13.547 -1.172 1.00 91.38 285 THR A N 1
ATOM 2346 C CA . THR A 1 285 ? -12.591 12.561 -0.211 1.00 91.38 285 THR A CA 1
ATOM 2347 C C . THR A 1 285 ? -11.200 12.109 -0.602 1.00 91.38 285 THR A C 1
ATOM 2349 O O . THR A 1 285 ? -11.012 11.595 -1.706 1.00 91.38 285 THR A O 1
ATOM 2352 N N . PHE A 1 286 ? -10.227 12.281 0.286 1.00 91.69 286 PHE A N 1
ATOM 2353 C CA . PHE A 1 286 ? -8.854 11.865 0.022 1.00 91.69 286 PHE A CA 1
ATOM 2354 C C . PHE A 1 286 ? -8.117 11.483 1.304 1.00 91.69 286 PHE A C 1
ATOM 2356 O O . PHE A 1 286 ? -8.468 11.902 2.407 1.00 91.69 286 PHE A O 1
ATOM 2363 N N . ALA A 1 287 ? -7.081 10.662 1.150 1.00 90.75 287 ALA A N 1
ATOM 2364 C CA . ALA A 1 287 ? -6.169 10.328 2.233 1.00 90.75 287 ALA A CA 1
ATOM 2365 C C . ALA A 1 287 ? -5.045 11.365 2.341 1.00 90.75 287 ALA A C 1
ATOM 2367 O O . ALA A 1 287 ? -4.566 11.881 1.331 1.00 90.75 287 ALA A O 1
ATOM 2368 N N . VAL A 1 288 ? -4.605 11.648 3.566 1.00 87.81 288 VAL A N 1
ATOM 2369 C CA . VAL A 1 288 ? -3.464 12.531 3.829 1.00 87.81 288 VAL A CA 1
ATOM 2370 C C . VAL A 1 288 ? -2.164 11.827 3.456 1.00 87.81 288 VAL A C 1
ATOM 2372 O O . VAL A 1 288 ? -1.943 10.666 3.807 1.00 87.81 288 VAL A O 1
ATOM 2375 N N . HIS A 1 289 ? -1.288 12.555 2.770 1.00 85.12 289 HIS A N 1
ATOM 2376 C CA . HIS A 1 289 ? 0.047 12.080 2.439 1.00 85.12 289 HIS A CA 1
ATOM 2377 C C . HIS A 1 289 ? 0.981 12.113 3.653 1.00 85.12 289 HIS A C 1
ATOM 2379 O O . HIS A 1 289 ? 0.992 13.065 4.426 1.00 85.12 289 HIS A O 1
ATOM 2385 N N . ASP A 1 290 ? 1.821 11.088 3.769 1.00 82.75 290 ASP A N 1
ATOM 2386 C CA . ASP A 1 290 ? 3.016 11.126 4.613 1.00 82.75 290 ASP A CA 1
ATOM 2387 C C . ASP A 1 290 ? 4.117 11.925 3.894 1.00 82.75 290 ASP A C 1
ATOM 2389 O O . ASP A 1 290 ? 4.672 11.473 2.883 1.00 82.75 290 ASP A O 1
ATOM 2393 N N . GLU A 1 291 ? 4.382 13.138 4.383 1.00 79.62 291 GLU A N 1
ATOM 2394 C CA . GLU A 1 291 ? 5.390 14.037 3.816 1.00 79.62 291 GLU A CA 1
ATOM 2395 C C . GLU A 1 291 ? 6.812 13.501 3.981 1.00 79.62 291 GLU A C 1
ATOM 2397 O O . GLU A 1 291 ? 7.621 13.648 3.061 1.00 79.62 291 GLU A O 1
ATOM 2402 N N . ASP A 1 292 ? 7.118 12.829 5.095 1.00 79.50 292 ASP A N 1
ATOM 2403 C CA . ASP A 1 292 ? 8.459 12.295 5.338 1.00 79.50 292 ASP A CA 1
ATOM 2404 C C . ASP A 1 292 ? 8.814 11.283 4.256 1.00 79.50 292 ASP A C 1
ATOM 2406 O O . ASP A 1 292 ? 9.878 11.355 3.635 1.00 79.50 292 ASP A O 1
ATOM 2410 N N . TRP A 1 293 ? 7.873 10.390 3.954 1.00 81.38 293 TRP A N 1
ATOM 2411 C CA . TRP A 1 293 ? 8.043 9.412 2.890 1.00 81.38 293 TRP A CA 1
ATOM 2412 C C . TRP A 1 293 ? 8.305 10.078 1.530 1.00 81.38 293 TRP A C 1
ATOM 2414 O O . TRP A 1 293 ? 9.209 9.664 0.796 1.00 81.38 293 TRP A O 1
ATOM 2424 N N . MET A 1 294 ? 7.589 11.164 1.212 1.00 77.19 294 MET A N 1
ATOM 2425 C CA . MET A 1 294 ? 7.811 11.917 -0.029 1.00 77.19 294 MET A CA 1
ATOM 2426 C C . MET A 1 294 ? 9.200 12.559 -0.094 1.00 77.19 294 MET A C 1
ATOM 2428 O O . MET A 1 294 ? 9.779 12.640 -1.178 1.00 77.19 294 MET A O 1
ATOM 2432 N N . THR A 1 295 ? 9.761 12.991 1.038 1.00 80.81 295 THR A N 1
ATOM 2433 C CA . THR A 1 295 ? 11.129 13.536 1.071 1.00 80.81 295 THR A CA 1
ATOM 2434 C C . THR A 1 295 ? 12.209 12.465 0.910 1.00 80.81 295 THR A C 1
ATOM 2436 O O . THR A 1 295 ? 13.288 12.757 0.386 1.00 80.81 295 THR A O 1
ATOM 2439 N N . HIS A 1 296 ? 11.926 11.223 1.316 1.00 79.06 296 HIS A N 1
ATOM 2440 C CA . HIS A 1 296 ? 12.843 10.090 1.181 1.00 79.06 296 HIS A CA 1
ATOM 2441 C C . HIS A 1 296 ? 12.841 9.463 -0.214 1.00 79.06 296 HIS A C 1
ATOM 2443 O O . HIS A 1 296 ? 13.835 8.835 -0.601 1.00 79.06 296 HIS A O 1
ATOM 2449 N N . LEU A 1 297 ? 11.779 9.669 -0.998 1.00 71.25 297 LEU A N 1
ATOM 2450 C CA . LEU A 1 297 ? 11.787 9.293 -2.404 1.00 71.25 297 LEU A CA 1
ATOM 2451 C C . LEU A 1 297 ? 12.937 10.016 -3.121 1.00 71.25 297 LEU A C 1
ATOM 2453 O O . LEU A 1 297 ? 13.026 11.249 -3.089 1.00 71.25 297 LEU A O 1
ATOM 2457 N N . PRO A 1 298 ? 13.839 9.283 -3.800 1.00 67.25 298 PRO A N 1
ATOM 2458 C CA . PRO A 1 298 ? 14.928 9.917 -4.515 1.00 67.25 298 PRO A CA 1
ATOM 2459 C C . PRO A 1 298 ? 14.327 10.886 -5.538 1.00 67.25 298 PRO A C 1
ATOM 2461 O O . PRO A 1 298 ? 13.478 10.473 -6.332 1.00 67.25 298 PRO A O 1
ATOM 2464 N N . PRO A 1 299 ? 14.757 12.163 -5.556 1.00 66.50 299 PRO A N 1
ATOM 2465 C CA . PRO A 1 299 ? 14.183 13.157 -6.452 1.00 66.50 299 PRO A CA 1
ATOM 2466 C C . PRO A 1 299 ? 14.229 12.615 -7.878 1.00 66.50 299 PRO A C 1
ATOM 2468 O O . PRO A 1 299 ? 15.263 12.076 -8.277 1.00 66.50 299 PRO A O 1
ATOM 2471 N N . GLY A 1 300 ? 13.143 12.763 -8.647 1.00 60.03 300 GLY A N 1
ATOM 2472 C CA . GLY A 1 300 ? 12.946 12.077 -9.937 1.00 60.03 300 GLY A CA 1
ATOM 2473 C C . GLY A 1 300 ? 14.114 12.185 -10.932 1.00 60.03 300 GLY A C 1
ATOM 2474 O O . GLY A 1 300 ? 14.305 11.315 -11.775 1.00 60.03 300 GLY A O 1
ATOM 2475 N N . LYS A 1 301 ? 14.984 13.192 -10.780 1.00 58.41 301 LYS A N 1
ATOM 2476 C CA . LYS A 1 301 ? 16.239 13.336 -11.538 1.00 58.41 301 LYS A CA 1
ATOM 2477 C C . LYS A 1 301 ? 17.264 12.218 -11.285 1.00 58.41 301 LYS A C 1
ATOM 2479 O O . LYS A 1 301 ? 18.048 11.916 -12.177 1.00 58.41 301 LYS A O 1
ATOM 2484 N N . LYS A 1 302 ? 17.286 11.605 -10.098 1.00 60.31 302 LYS A N 1
ATOM 2485 C CA . LYS A 1 302 ? 18.173 10.475 -9.766 1.00 60.31 302 LYS A CA 1
ATOM 2486 C C . LYS A 1 302 ? 17.607 9.138 -10.242 1.00 60.31 302 LYS A C 1
ATOM 2488 O O . LYS A 1 302 ? 18.387 8.238 -10.524 1.00 60.31 302 LYS A O 1
ATOM 2493 N N . LEU A 1 303 ? 16.288 9.019 -10.391 1.00 57.72 303 LEU A N 1
ATOM 2494 C CA . LEU A 1 303 ? 15.609 7.775 -10.773 1.00 57.72 303 LEU A CA 1
ATOM 2495 C C . LEU A 1 303 ? 16.037 7.257 -12.157 1.00 57.72 303 LEU A C 1
ATOM 2497 O O . LEU A 1 303 ? 16.255 6.062 -12.337 1.00 57.72 303 LEU A O 1
ATOM 2501 N N . PHE A 1 304 ? 16.258 8.171 -13.105 1.00 57.31 304 PHE A N 1
ATOM 2502 C CA . PHE A 1 304 ? 16.742 7.841 -14.451 1.00 57.31 304 PHE A CA 1
ATOM 2503 C C . PHE A 1 304 ? 18.261 7.631 -14.540 1.00 57.31 304 PHE A C 1
ATOM 2505 O O . PHE A 1 304 ? 18.740 7.036 -15.500 1.00 57.31 304 PHE A O 1
ATOM 2512 N N . ALA A 1 305 ? 19.025 8.124 -13.561 1.00 61.31 305 ALA A N 1
ATOM 2513 C CA . ALA A 1 305 ? 20.480 7.958 -13.510 1.00 61.31 305 ALA A CA 1
ATOM 2514 C C . ALA A 1 305 ? 20.908 6.700 -12.731 1.00 61.31 305 ALA A C 1
ATOM 2516 O 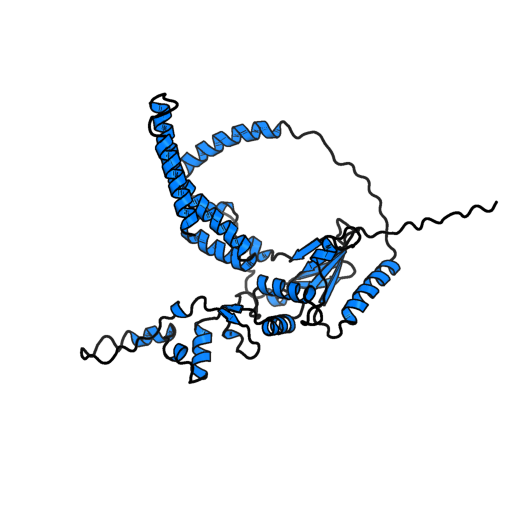O . ALA A 1 305 ? 22.039 6.233 -12.871 1.00 61.31 305 ALA A O 1
ATOM 2517 N N . LEU A 1 306 ? 20.026 6.161 -11.885 1.00 58.56 306 LEU A N 1
ATOM 2518 C CA . LEU A 1 306 ? 20.256 4.938 -11.126 1.00 58.56 306 LEU A CA 1
ATOM 2519 C C . LEU A 1 306 ? 20.045 3.728 -12.046 1.00 58.56 306 LEU A C 1
ATOM 2521 O O . LEU A 1 306 ? 19.038 3.630 -12.738 1.00 58.56 306 LEU A O 1
ATOM 2525 N N . GLY A 1 307 ? 21.011 2.805 -12.067 1.00 66.75 307 GLY A N 1
ATOM 2526 C CA . GLY A 1 307 ? 20.931 1.599 -12.894 1.00 66.75 307 GLY A CA 1
ATOM 2527 C C . GLY A 1 307 ? 19.667 0.765 -12.633 1.00 66.75 307 GLY A C 1
ATOM 2528 O O . GLY A 1 307 ? 19.126 0.771 -11.527 1.00 66.75 307 GLY A O 1
ATOM 2529 N N . LEU A 1 308 ? 19.254 -0.001 -13.650 1.00 66.75 308 LEU A N 1
ATOM 2530 C CA . LEU A 1 308 ? 17.982 -0.743 -13.738 1.00 66.75 308 LEU A CA 1
ATOM 2531 C C . LEU A 1 308 ? 17.597 -1.524 -12.467 1.00 66.75 308 LEU A C 1
ATOM 2533 O O . LEU A 1 308 ? 16.434 -1.555 -12.082 1.00 66.75 308 LEU A O 1
ATOM 2537 N N . ARG A 1 309 ? 18.565 -2.135 -11.771 1.00 66.25 309 ARG A N 1
ATOM 2538 C CA . ARG A 1 309 ? 18.294 -2.947 -10.570 1.00 66.25 309 ARG A CA 1
ATOM 2539 C C . ARG A 1 309 ? 17.736 -2.131 -9.397 1.00 66.25 309 ARG A C 1
ATOM 2541 O O . ARG A 1 309 ? 16.931 -2.652 -8.640 1.00 66.25 309 ARG A O 1
ATOM 2548 N N . LYS A 1 310 ? 18.130 -0.860 -9.253 1.00 75.88 310 LYS A N 1
ATOM 2549 C CA . LYS A 1 310 ? 17.622 0.023 -8.184 1.00 75.88 310 LYS A CA 1
ATOM 2550 C C . LYS A 1 310 ? 16.219 0.566 -8.471 1.00 75.88 310 LYS A C 1
ATOM 2552 O O . LYS A 1 310 ? 15.598 1.113 -7.568 1.00 75.88 310 LYS A O 1
ATOM 2557 N N . GLN A 1 311 ? 15.734 0.428 -9.705 1.00 77.38 311 GLN A N 1
ATOM 2558 C CA . GLN A 1 311 ? 14.405 0.901 -10.090 1.00 77.38 311 GLN A CA 1
ATOM 2559 C C . GLN A 1 311 ? 13.310 -0.049 -9.587 1.00 77.38 311 GLN A C 1
ATOM 2561 O O . GLN A 1 311 ? 12.271 0.418 -9.143 1.00 77.38 311 GLN A O 1
ATOM 2566 N N . PHE A 1 312 ? 13.561 -1.364 -9.553 1.00 79.50 312 PHE A N 1
ATOM 2567 C CA . PHE A 1 312 ? 12.573 -2.334 -9.060 1.00 79.50 312 PHE A CA 1
ATOM 2568 C C . PHE A 1 312 ? 12.271 -2.177 -7.568 1.00 79.50 312 PHE A C 1
ATOM 2570 O O . PHE A 1 312 ? 11.107 -2.093 -7.204 1.00 79.50 312 PHE A O 1
ATOM 2577 N N . SER A 1 313 ? 13.288 -1.971 -6.725 1.00 84.69 313 SER A N 1
ATOM 2578 C CA . SER A 1 313 ? 13.057 -1.706 -5.295 1.00 84.69 313 SER A CA 1
ATOM 2579 C C . SER A 1 313 ? 12.241 -0.432 -5.040 1.00 84.69 313 SER A C 1
ATOM 2581 O O . SER A 1 313 ? 11.621 -0.287 -3.995 1.00 84.69 313 SER A O 1
ATOM 2583 N N . GLN A 1 314 ? 12.257 0.525 -5.974 1.00 85.94 314 GLN A N 1
ATOM 2584 C CA . GLN A 1 314 ? 11.429 1.731 -5.881 1.00 85.94 314 GLN A CA 1
ATOM 2585 C C . GLN A 1 314 ? 9.981 1.455 -6.283 1.00 85.94 314 GLN A C 1
ATOM 2587 O O . GLN A 1 314 ? 9.083 2.073 -5.721 1.00 85.94 314 GLN A O 1
ATOM 2592 N N . ILE A 1 315 ? 9.743 0.532 -7.221 1.00 90.81 315 ILE A N 1
ATOM 2593 C CA . ILE A 1 315 ? 8.387 0.072 -7.544 1.00 90.81 315 ILE A CA 1
ATOM 2594 C C . ILE A 1 315 ? 7.763 -0.571 -6.307 1.00 90.81 315 ILE A C 1
ATOM 2596 O O . ILE A 1 315 ? 6.616 -0.260 -6.005 1.00 90.81 315 ILE A O 1
ATOM 2600 N N . ASP A 1 316 ? 8.512 -1.390 -5.567 1.00 88.31 316 ASP A N 1
ATOM 2601 C CA . ASP A 1 316 ? 8.014 -2.005 -4.330 1.00 88.31 316 ASP A CA 1
ATOM 2602 C C . ASP A 1 316 ? 7.624 -0.934 -3.298 1.00 88.31 316 ASP A C 1
ATOM 2604 O O . ASP A 1 316 ? 6.531 -0.972 -2.744 1.00 88.31 316 ASP A O 1
ATOM 2608 N N . GLN A 1 317 ? 8.435 0.117 -3.136 1.00 87.44 317 GLN A N 1
ATOM 2609 C CA . GLN A 1 317 ? 8.082 1.251 -2.269 1.00 87.44 317 GLN A CA 1
ATOM 2610 C C . GLN A 1 317 ? 6.826 1.998 -2.750 1.00 87.44 317 GLN A C 1
ATOM 2612 O O . GLN A 1 317 ? 5.978 2.372 -1.940 1.00 87.44 317 GLN A O 1
ATOM 2617 N N . ILE A 1 318 ? 6.684 2.215 -4.063 1.00 90.62 318 ILE A N 1
ATOM 2618 C CA . ILE A 1 318 ? 5.480 2.820 -4.658 1.00 90.62 318 ILE A CA 1
ATOM 2619 C C . ILE A 1 318 ? 4.264 1.917 -4.421 1.00 90.62 318 ILE A C 1
ATOM 2621 O O . ILE A 1 318 ? 3.194 2.429 -4.102 1.00 90.62 318 ILE A O 1
ATOM 2625 N N . ARG A 1 319 ? 4.418 0.595 -4.536 1.00 91.50 319 ARG A N 1
ATOM 2626 C CA . ARG A 1 319 ? 3.367 -0.402 -4.286 1.00 91.50 319 ARG A CA 1
ATOM 2627 C C . ARG A 1 319 ? 2.910 -0.354 -2.843 1.00 91.50 319 ARG A C 1
ATOM 2629 O O . ARG A 1 319 ? 1.710 -0.302 -2.585 1.00 91.50 319 ARG A O 1
ATOM 2636 N N . ASP A 1 320 ? 3.852 -0.325 -1.915 1.00 87.19 320 ASP A N 1
ATOM 2637 C CA . ASP A 1 320 ? 3.544 -0.351 -0.492 1.00 87.19 320 ASP A CA 1
ATOM 2638 C C . ASP A 1 320 ? 2.845 0.948 -0.044 1.00 87.19 320 ASP A C 1
ATOM 2640 O O . ASP A 1 320 ? 1.980 0.908 0.835 1.00 87.19 320 ASP A O 1
ATOM 2644 N N . TYR A 1 321 ? 3.152 2.081 -0.692 1.00 89.44 321 TYR A N 1
ATOM 2645 C CA . TYR A 1 321 ? 2.560 3.389 -0.396 1.00 89.44 321 TYR A CA 1
ATOM 2646 C C . TYR A 1 321 ? 1.244 3.667 -1.142 1.00 89.44 321 TYR A C 1
ATOM 2648 O O . TYR A 1 321 ? 0.219 3.931 -0.517 1.00 89.44 321 TYR A O 1
ATOM 2656 N N . TYR A 1 322 ? 1.258 3.610 -2.477 1.00 90.94 322 TYR A N 1
ATOM 2657 C CA . TYR A 1 322 ? 0.131 3.980 -3.343 1.00 90.94 322 TYR A CA 1
ATOM 2658 C C . TYR A 1 322 ? -0.775 2.799 -3.710 1.00 90.94 322 TYR A C 1
ATOM 2660 O O . TYR A 1 322 ? -1.913 3.000 -4.128 1.00 90.94 322 TYR A O 1
ATOM 2668 N N . GLY A 1 323 ? -0.292 1.568 -3.556 1.00 91.69 323 GLY A N 1
ATOM 2669 C CA . GLY A 1 323 ? -1.007 0.348 -3.920 1.00 91.69 323 GLY A CA 1
ATOM 2670 C C . GLY A 1 323 ? -0.563 -0.271 -5.236 1.00 91.69 323 GLY A C 1
ATOM 2671 O O . GLY A 1 323 ? 0.203 0.303 -6.014 1.00 91.69 323 GLY A O 1
ATOM 2672 N N . GLU A 1 324 ? -1.062 -1.482 -5.475 1.00 91.50 324 GLU A N 1
ATOM 2673 C CA . GLU A 1 324 ? -0.636 -2.341 -6.576 1.00 91.50 324 GLU A CA 1
ATOM 2674 C C . GLU A 1 324 ? -0.977 -1.732 -7.931 1.00 91.50 324 GLU A C 1
ATOM 2676 O O . GLU A 1 324 ? -0.146 -1.774 -8.828 1.00 91.50 324 GLU A O 1
ATOM 2681 N N . LEU A 1 325 ? -2.153 -1.110 -8.080 1.00 93.88 325 LEU A N 1
ATOM 2682 C CA . LEU A 1 325 ? -2.587 -0.547 -9.362 1.00 93.88 325 LEU A CA 1
ATOM 2683 C C . LEU A 1 325 ? -1.650 0.571 -9.846 1.00 93.88 325 LEU A C 1
ATOM 2685 O O . LEU A 1 325 ? -1.232 0.590 -11.004 1.00 93.88 325 LEU A O 1
ATOM 2689 N N . ILE A 1 326 ? -1.286 1.489 -8.947 1.00 93.25 326 ILE A N 1
ATOM 2690 C CA . ILE A 1 326 ? -0.389 2.606 -9.265 1.00 93.25 326 ILE A CA 1
ATOM 2691 C C . ILE A 1 326 ? 1.035 2.089 -9.484 1.00 93.25 326 ILE A C 1
ATOM 2693 O O . ILE A 1 326 ? 1.695 2.483 -10.446 1.00 93.25 326 ILE A O 1
ATOM 2697 N N . ALA A 1 327 ? 1.512 1.170 -8.644 1.00 93.00 327 ALA A N 1
ATOM 2698 C CA . ALA A 1 327 ? 2.827 0.570 -8.835 1.00 93.00 327 ALA A CA 1
ATOM 2699 C C . ALA A 1 327 ? 2.934 -0.232 -10.130 1.00 93.00 327 ALA A C 1
ATOM 2701 O O . ALA A 1 327 ? 3.954 -0.145 -10.806 1.00 93.00 327 ALA A O 1
ATOM 2702 N N . PHE A 1 328 ? 1.878 -0.945 -10.515 1.00 94.69 328 PHE A N 1
ATOM 2703 C CA . PHE A 1 328 ? 1.812 -1.679 -11.770 1.00 94.69 328 PHE A CA 1
ATOM 2704 C C . PHE A 1 328 ? 1.924 -0.737 -12.969 1.00 94.69 328 PHE A C 1
ATOM 2706 O O . PHE A 1 328 ? 2.691 -1.010 -13.888 1.00 94.69 328 PHE A O 1
ATOM 2713 N N . TYR A 1 329 ? 1.257 0.420 -12.930 1.00 94.94 329 TYR A N 1
ATOM 2714 C CA . TYR A 1 329 ? 1.433 1.454 -13.951 1.00 94.94 329 TYR A CA 1
ATOM 2715 C C . TYR A 1 329 ? 2.899 1.907 -14.071 1.00 94.94 329 TYR A C 1
ATOM 2717 O O . TYR A 1 329 ? 3.444 1.965 -15.174 1.00 94.94 329 TYR A O 1
ATOM 2725 N N . PHE A 1 330 ? 3.577 2.177 -12.952 1.00 92.31 330 PHE A N 1
ATOM 2726 C CA . PHE A 1 330 ? 4.994 2.557 -12.981 1.00 92.31 330 PHE A CA 1
ATOM 2727 C C . PHE A 1 330 ? 5.918 1.410 -13.407 1.00 92.31 330 PHE A C 1
ATOM 2729 O O . PHE A 1 330 ? 6.887 1.648 -14.130 1.00 92.31 330 PHE A O 1
ATOM 2736 N N . ALA A 1 331 ? 5.614 0.174 -13.015 1.00 92.12 331 ALA A N 1
ATOM 2737 C CA . ALA A 1 331 ? 6.330 -1.017 -13.454 1.00 92.12 331 ALA A CA 1
ATOM 2738 C C . ALA A 1 331 ? 6.216 -1.200 -14.969 1.00 92.12 331 ALA A C 1
ATOM 2740 O O . ALA A 1 331 ? 7.226 -1.405 -15.645 1.00 92.12 331 ALA A O 1
ATOM 2741 N N . PHE A 1 332 ? 5.006 -1.036 -15.505 1.00 92.25 332 PHE A N 1
ATOM 2742 C CA . PHE A 1 332 ? 4.739 -1.052 -16.935 1.00 92.25 332 PHE A CA 1
ATOM 2743 C C . PHE A 1 332 ? 5.511 0.053 -17.661 1.00 92.25 332 PHE A C 1
ATOM 2745 O O . PHE A 1 332 ? 6.177 -0.226 -18.654 1.00 92.25 332 PHE A O 1
ATOM 2752 N N . LEU A 1 333 ? 5.509 1.290 -17.149 1.00 90.31 333 LEU A N 1
ATOM 2753 C CA . LEU A 1 333 ? 6.284 2.387 -17.738 1.00 90.31 333 LEU A CA 1
ATOM 2754 C C . LEU A 1 333 ? 7.794 2.110 -17.750 1.00 90.31 333 LEU A C 1
ATOM 2756 O O . LEU A 1 333 ? 8.451 2.358 -18.762 1.00 90.31 333 LEU A O 1
ATOM 2760 N N . LEU A 1 334 ? 8.350 1.598 -16.648 1.00 88.00 334 LEU A N 1
ATOM 2761 C CA . LEU A 1 334 ? 9.773 1.254 -16.548 1.00 88.00 334 LEU A CA 1
ATOM 2762 C C . LEU A 1 334 ? 10.143 0.124 -17.510 1.00 88.00 334 LEU A C 1
ATOM 2764 O O . LEU A 1 334 ? 11.170 0.196 -18.190 1.00 88.00 334 LEU A O 1
ATOM 2768 N N . HIS A 1 335 ? 9.288 -0.894 -17.605 1.00 86.56 335 HIS A N 1
ATOM 2769 C CA . HIS A 1 335 ? 9.427 -1.962 -18.582 1.00 86.56 335 HIS A CA 1
ATOM 2770 C C . HIS A 1 335 ? 9.390 -1.392 -20.005 1.00 86.56 335 HIS A C 1
ATOM 2772 O O . HIS A 1 335 ? 10.354 -1.542 -20.750 1.00 86.56 335 HIS A O 1
ATOM 2778 N N . TYR A 1 336 ? 8.351 -0.640 -20.363 1.00 86.81 336 TYR A N 1
ATOM 2779 C CA . TYR A 1 336 ? 8.199 -0.024 -21.680 1.00 86.81 336 TYR A CA 1
ATOM 2780 C C . TYR A 1 336 ? 9.407 0.844 -22.070 1.00 86.81 336 TYR A C 1
ATOM 2782 O O . TYR A 1 336 ? 9.967 0.702 -23.159 1.00 86.81 336 TYR A O 1
ATOM 2790 N N . GLN A 1 337 ? 9.889 1.689 -21.155 1.00 86.69 337 GLN A N 1
ATOM 2791 C CA . GLN A 1 337 ? 11.079 2.508 -21.377 1.00 86.69 337 GLN A CA 1
ATOM 2792 C C . GLN A 1 337 ? 12.340 1.666 -21.614 1.00 86.69 337 GLN A C 1
ATOM 2794 O O . GLN A 1 337 ? 13.161 2.018 -22.466 1.00 86.69 337 GLN A O 1
ATOM 2799 N N . ARG A 1 338 ? 12.510 0.556 -20.886 1.00 85.06 338 ARG A N 1
ATOM 2800 C CA . ARG A 1 338 ? 13.637 -0.364 -21.086 1.00 85.06 338 ARG A CA 1
ATOM 2801 C C . ARG A 1 338 ? 13.636 -0.937 -22.502 1.00 85.06 338 ARG A C 1
ATOM 2803 O O . ARG A 1 338 ? 14.694 -1.008 -23.120 1.00 85.06 338 ARG A O 1
ATOM 2810 N N . TYR A 1 339 ? 12.470 -1.294 -23.031 1.00 82.81 339 TYR A N 1
ATOM 2811 C CA . TYR A 1 339 ? 12.354 -1.798 -24.400 1.00 82.81 339 TYR A CA 1
ATOM 2812 C C . TYR A 1 339 ? 12.604 -0.713 -25.444 1.00 82.81 339 TYR A C 1
ATOM 2814 O O . TYR A 1 339 ? 13.348 -0.947 -26.399 1.00 82.81 339 TYR A O 1
ATOM 2822 N N . LEU A 1 340 ? 12.093 0.501 -25.224 1.00 84.94 340 LEU A N 1
ATOM 2823 C CA . LEU A 1 340 ? 12.423 1.645 -26.075 1.00 84.94 340 LEU A CA 1
ATOM 2824 C C . LEU A 1 340 ? 13.932 1.899 -26.136 1.00 84.94 340 LEU A C 1
ATOM 2826 O O . LEU A 1 340 ? 14.442 2.231 -27.202 1.00 84.94 340 LEU A O 1
ATOM 2830 N N . LEU A 1 341 ? 14.662 1.700 -25.034 1.00 85.19 341 LEU A N 1
ATOM 2831 C CA . LEU A 1 341 ? 16.115 1.869 -25.012 1.00 85.19 341 LEU A CA 1
ATOM 2832 C C . LEU A 1 341 ? 16.849 0.848 -25.897 1.00 85.19 341 LEU A C 1
ATOM 2834 O O . LEU A 1 341 ? 17.897 1.187 -26.438 1.00 85.19 341 LEU A O 1
ATOM 2838 N N . TYR A 1 342 ? 16.316 -0.365 -26.080 1.00 85.69 342 TYR A N 1
ATOM 2839 C CA . TYR A 1 342 ? 16.884 -1.355 -27.005 1.00 85.69 342 TYR A CA 1
ATOM 2840 C C . TYR A 1 342 ? 16.553 -1.046 -28.470 1.00 85.69 342 TYR A C 1
ATOM 2842 O O . TYR A 1 342 ? 17.400 -1.225 -29.343 1.00 85.69 342 TYR A O 1
ATOM 2850 N N . ILE A 1 343 ? 15.347 -0.541 -28.745 1.00 85.44 343 ILE A N 1
ATOM 2851 C CA . ILE A 1 343 ? 14.902 -0.201 -30.107 1.00 85.44 343 ILE A CA 1
ATOM 2852 C C . ILE A 1 343 ? 15.544 1.109 -30.592 1.00 85.44 343 ILE A C 1
ATOM 2854 O O . ILE A 1 343 ? 15.893 1.233 -31.766 1.00 85.44 343 ILE A O 1
ATOM 2858 N N . ALA A 1 344 ? 15.757 2.076 -29.695 1.00 89.75 344 ALA A N 1
ATOM 2859 C CA . ALA A 1 344 ? 16.322 3.388 -30.003 1.00 89.75 344 ALA A CA 1
ATOM 2860 C C . ALA A 1 344 ? 17.660 3.356 -30.774 1.00 89.75 344 ALA A C 1
ATOM 2862 O O . ALA A 1 344 ? 17.744 4.045 -31.792 1.00 89.75 344 ALA A O 1
ATOM 2863 N N . PRO A 1 345 ? 18.703 2.593 -30.376 1.00 89.56 345 PRO A N 1
ATOM 2864 C CA . PRO A 1 345 ? 19.955 2.536 -31.129 1.00 89.56 345 PRO A CA 1
ATOM 2865 C C . PRO A 1 345 ? 19.782 1.889 -32.505 1.00 89.56 345 PRO A C 1
ATOM 2867 O O . PRO A 1 345 ? 20.447 2.312 -33.445 1.00 89.56 345 PRO A O 1
ATOM 2870 N N . ILE A 1 346 ? 18.871 0.919 -32.654 1.00 87.81 346 ILE A N 1
ATOM 2871 C CA . ILE A 1 346 ? 18.581 0.295 -33.953 1.00 87.81 346 ILE A CA 1
ATOM 2872 C C . ILE A 1 346 ? 17.907 1.314 -34.876 1.00 87.81 346 ILE A C 1
ATOM 2874 O O . ILE A 1 346 ? 18.341 1.500 -36.011 1.00 87.81 346 ILE A O 1
ATOM 2878 N N . GLY A 1 347 ? 16.907 2.038 -34.367 1.00 86.62 347 GLY A N 1
ATOM 2879 C CA . GLY A 1 347 ? 16.258 3.123 -35.101 1.00 86.62 347 GLY A CA 1
ATOM 2880 C C . GLY A 1 347 ? 17.230 4.251 -35.461 1.00 86.62 347 GLY A C 1
ATOM 2881 O O . GLY A 1 347 ? 17.209 4.745 -36.584 1.00 86.62 347 GLY A O 1
ATOM 2882 N N . ALA A 1 348 ? 18.132 4.621 -34.548 1.00 92.44 348 ALA A N 1
ATOM 2883 C CA . ALA A 1 348 ? 19.155 5.635 -34.795 1.00 92.44 348 ALA A CA 1
ATOM 2884 C C . ALA A 1 348 ? 20.177 5.186 -35.850 1.00 92.44 348 ALA A C 1
ATOM 2886 O O . ALA A 1 348 ? 20.517 5.965 -36.737 1.00 92.44 348 ALA A O 1
ATOM 2887 N N . LEU A 1 349 ? 20.638 3.933 -35.792 1.00 90.19 349 LEU A N 1
ATOM 2888 C CA . LEU A 1 349 ? 21.527 3.358 -36.800 1.00 90.19 349 LEU A CA 1
ATOM 2889 C C . LEU A 1 349 ? 20.855 3.348 -38.176 1.00 90.19 349 LEU A C 1
ATOM 2891 O O . LEU A 1 349 ? 21.450 3.794 -39.154 1.00 90.19 349 LEU A O 1
ATOM 2895 N N . TRP A 1 350 ? 19.599 2.902 -38.239 1.00 87.19 350 TRP A N 1
ATOM 2896 C CA . TRP A 1 350 ? 18.821 2.899 -39.475 1.00 87.19 350 TRP A CA 1
ATOM 2897 C C . TRP A 1 350 ? 18.653 4.308 -40.049 1.00 87.19 350 TRP A C 1
ATOM 2899 O O . TRP A 1 350 ? 18.842 4.524 -41.245 1.00 87.19 350 TRP A O 1
ATOM 2909 N N . PHE A 1 351 ? 18.373 5.286 -39.186 1.00 87.75 351 PHE A N 1
ATOM 2910 C CA . PHE A 1 351 ? 18.275 6.691 -39.567 1.00 87.75 351 PHE A CA 1
ATOM 2911 C C . PHE A 1 351 ? 19.599 7.235 -40.128 1.00 87.75 351 PHE A C 1
ATOM 2913 O O . PHE A 1 351 ? 19.598 7.928 -41.143 1.00 87.75 351 PHE A O 1
ATOM 2920 N N . ILE A 1 352 ? 20.741 6.888 -39.522 1.00 92.44 352 ILE A N 1
ATOM 2921 C CA . ILE A 1 352 ? 22.067 7.273 -40.034 1.00 92.44 352 ILE A CA 1
ATOM 2922 C C . ILE A 1 352 ? 22.302 6.682 -41.430 1.00 92.44 352 ILE A C 1
ATOM 2924 O O . ILE A 1 352 ? 22.778 7.393 -42.317 1.00 92.44 352 ILE A O 1
ATOM 2928 N N . ILE A 1 353 ? 21.938 5.416 -41.656 1.00 88.88 353 ILE A N 1
ATOM 2929 C CA . ILE A 1 353 ? 22.033 4.774 -42.977 1.00 88.88 353 ILE A CA 1
ATOM 2930 C C . ILE A 1 353 ? 21.135 5.491 -44.002 1.00 88.88 353 ILE A C 1
ATOM 2932 O O . ILE A 1 353 ? 21.611 5.804 -45.091 1.00 88.88 353 ILE A O 1
ATOM 2936 N N . GLN A 1 354 ? 19.885 5.826 -43.652 1.00 89.06 354 GLN A N 1
ATOM 2937 C CA . GLN A 1 354 ? 18.972 6.585 -44.529 1.00 89.06 354 GLN A CA 1
ATOM 2938 C C . GLN A 1 354 ? 19.567 7.924 -44.960 1.00 89.06 354 GLN A C 1
ATOM 2940 O O . GLN A 1 354 ? 19.588 8.244 -46.148 1.00 89.06 354 GLN A O 1
ATOM 2945 N N . VAL A 1 355 ? 20.100 8.686 -44.002 1.00 93.38 355 VAL A N 1
ATOM 2946 C CA . VAL A 1 355 ? 20.744 9.975 -44.282 1.00 93.38 355 VAL A CA 1
ATOM 2947 C C . VAL A 1 355 ? 21.979 9.794 -45.167 1.00 93.38 355 VAL A C 1
ATOM 2949 O O . VAL A 1 355 ? 22.222 10.615 -46.047 1.00 93.38 355 VAL A O 1
ATOM 2952 N N . SER A 1 356 ? 22.736 8.713 -44.973 1.00 94.81 356 SER A N 1
ATOM 2953 C CA . SER A 1 356 ? 23.983 8.466 -45.708 1.00 94.81 356 SER A CA 1
ATOM 2954 C C . SER A 1 356 ? 23.735 8.051 -47.161 1.00 94.81 356 SER A C 1
ATOM 2956 O O . SER A 1 356 ? 24.499 8.429 -48.044 1.00 94.81 356 SER A O 1
ATOM 2958 N N . LEU A 1 357 ? 22.654 7.307 -47.420 1.00 94.56 357 LEU A N 1
ATOM 2959 C CA . LEU A 1 357 ? 22.252 6.875 -48.764 1.00 94.56 357 LEU A CA 1
ATOM 2960 C C . LEU A 1 357 ? 21.423 7.925 -49.517 1.00 94.56 357 LEU A C 1
ATOM 2962 O O . LEU A 1 357 ? 21.203 7.777 -50.713 1.00 94.56 357 LEU A O 1
ATOM 2966 N N . SER A 1 358 ? 20.967 8.989 -48.843 1.00 93.06 358 SER A N 1
ATOM 2967 C CA . SER A 1 358 ? 20.016 9.970 -49.398 1.00 93.06 358 SER A CA 1
ATOM 2968 C C . SER A 1 358 ? 18.715 9.337 -49.923 1.00 93.06 358 SER A C 1
ATOM 2970 O O . SER A 1 358 ? 18.030 9.910 -50.770 1.00 93.06 358 SER A O 1
ATOM 2972 N N . GLU A 1 359 ? 18.343 8.168 -49.396 1.00 90.94 359 GLU A N 1
ATOM 2973 C CA . GLU A 1 359 ? 17.106 7.465 -49.731 1.00 90.94 359 GLU A CA 1
ATOM 2974 C C . GLU A 1 359 ? 16.073 7.651 -48.615 1.00 90.94 359 GLU A C 1
ATOM 2976 O O . GLU A 1 359 ? 16.316 7.342 -47.448 1.00 90.94 359 GLU A O 1
ATOM 2981 N N . ILE A 1 360 ? 14.878 8.122 -48.978 1.00 81.00 360 ILE A N 1
ATOM 2982 C CA . ILE A 1 360 ? 13.775 8.331 -48.024 1.00 81.00 360 ILE A CA 1
ATOM 2983 C C . ILE A 1 360 ? 13.198 6.978 -47.561 1.00 81.00 360 ILE A C 1
ATOM 2985 O O . ILE A 1 360 ? 12.762 6.834 -46.418 1.00 81.00 360 ILE A O 1
ATOM 2989 N N . VAL A 1 361 ? 13.233 5.960 -48.429 1.00 81.44 361 VAL A N 1
ATOM 2990 C CA . VAL A 1 361 ? 12.681 4.624 -48.169 1.00 81.44 361 VAL A CA 1
ATOM 2991 C C . VAL A 1 361 ? 13.717 3.563 -48.531 1.00 81.44 361 VAL A C 1
ATOM 2993 O O . VAL A 1 361 ? 13.788 3.118 -49.671 1.00 81.44 361 VAL A O 1
ATOM 2996 N N . ILE A 1 362 ? 14.496 3.120 -47.543 1.00 75.62 362 ILE A N 1
ATOM 2997 C CA . ILE A 1 362 ? 15.357 1.945 -47.712 1.00 75.62 362 ILE A CA 1
ATOM 2998 C C . ILE A 1 362 ? 14.461 0.707 -47.808 1.00 75.62 362 ILE A C 1
ATOM 3000 O O . ILE A 1 362 ? 13.636 0.461 -46.920 1.00 75.62 362 ILE A O 1
ATOM 3004 N N . ARG A 1 363 ? 14.646 -0.107 -48.855 1.00 77.38 363 ARG A N 1
ATOM 3005 C CA . ARG A 1 363 ? 14.033 -1.442 -48.965 1.00 77.38 363 ARG A CA 1
ATOM 3006 C C . ARG A 1 363 ? 14.426 -2.280 -47.739 1.00 77.38 363 ARG A C 1
ATOM 3008 O O . ARG A 1 363 ? 15.567 -2.705 -47.621 1.00 77.38 363 ARG A O 1
ATOM 3015 N N . GLY A 1 364 ? 13.486 -2.475 -46.812 1.00 69.94 364 GLY A N 1
ATOM 3016 C CA . GLY A 1 364 ? 13.709 -3.185 -45.543 1.00 69.94 364 GLY A CA 1
ATOM 3017 C C . GLY A 1 364 ? 13.140 -2.477 -44.310 1.00 69.94 364 GLY A C 1
ATOM 3018 O O . GLY A 1 364 ? 12.890 -3.130 -43.299 1.00 69.94 364 GLY A O 1
ATOM 3019 N N . SER A 1 365 ? 12.830 -1.177 -44.402 1.00 71.69 365 SER A N 1
ATOM 3020 C CA . SER A 1 365 ? 12.215 -0.426 -43.294 1.00 71.69 365 SER A CA 1
ATOM 3021 C C . SER A 1 365 ? 10.850 -0.993 -42.883 1.00 71.69 365 SER A C 1
ATOM 3023 O O . SER A 1 365 ? 10.528 -1.030 -41.700 1.00 71.69 365 SER A O 1
ATOM 3025 N N . PHE A 1 366 ? 10.080 -1.522 -43.838 1.00 72.75 366 PHE A N 1
ATOM 3026 C CA . PHE A 1 366 ? 8.808 -2.198 -43.564 1.00 72.75 366 PHE A CA 1
ATOM 3027 C C . PHE A 1 366 ? 9.000 -3.486 -42.751 1.00 72.75 366 PHE A C 1
ATOM 3029 O O . PHE A 1 366 ? 8.227 -3.758 -41.839 1.00 72.75 366 PHE A O 1
ATOM 3036 N N . GLY A 1 367 ? 10.073 -4.239 -43.024 1.00 72.88 367 GLY A N 1
ATOM 3037 C CA . GLY A 1 367 ? 10.440 -5.422 -42.246 1.00 72.88 367 GLY A CA 1
ATOM 3038 C C . GLY A 1 367 ? 10.764 -5.060 -40.801 1.00 72.88 367 GLY A C 1
ATOM 3039 O O . GLY A 1 367 ? 10.280 -5.716 -39.891 1.00 72.88 367 GLY A O 1
ATOM 3040 N N . PHE A 1 368 ? 11.490 -3.963 -40.576 1.00 69.06 368 PHE A N 1
ATOM 3041 C CA . PHE A 1 368 ? 11.759 -3.466 -39.226 1.00 69.06 368 PHE A CA 1
ATOM 3042 C C . PHE A 1 368 ? 10.475 -3.079 -38.474 1.00 69.06 368 PHE A C 1
ATOM 3044 O O . PHE A 1 368 ? 10.317 -3.458 -37.318 1.00 69.06 368 PHE A O 1
ATOM 3051 N N . VAL A 1 369 ? 9.532 -2.394 -39.133 1.00 70.44 369 VAL A N 1
ATOM 3052 C CA . VAL A 1 369 ? 8.235 -2.032 -38.531 1.00 70.44 369 VAL A CA 1
ATOM 3053 C C . VAL A 1 369 ? 7.423 -3.281 -38.178 1.00 70.44 369 VAL A C 1
ATOM 3055 O O . VAL A 1 369 ? 6.935 -3.389 -37.055 1.00 70.44 369 VAL A O 1
ATOM 3058 N N . VAL A 1 370 ? 7.333 -4.253 -39.089 1.00 75.62 370 VAL A N 1
ATOM 3059 C CA . VAL A 1 370 ? 6.616 -5.517 -38.853 1.00 75.62 370 VAL A CA 1
ATOM 3060 C C . VAL A 1 370 ? 7.271 -6.321 -37.730 1.00 75.62 370 VAL A C 1
ATOM 3062 O O . VAL A 1 370 ? 6.579 -6.708 -36.797 1.00 75.62 370 VAL A O 1
ATOM 3065 N N . TYR A 1 371 ? 8.598 -6.487 -37.738 1.00 73.69 371 TYR A N 1
ATOM 3066 C CA . TYR A 1 371 ? 9.315 -7.174 -36.659 1.00 73.69 371 TYR A CA 1
ATOM 3067 C C . TYR A 1 371 ? 9.174 -6.457 -35.317 1.00 73.69 371 TYR A C 1
ATOM 3069 O O . TYR A 1 371 ? 9.043 -7.115 -34.290 1.00 73.69 371 TYR A O 1
ATOM 3077 N N . SER A 1 372 ? 9.174 -5.123 -35.304 1.00 70.06 372 SER A N 1
ATOM 3078 C CA . SER A 1 372 ? 8.969 -4.363 -34.071 1.00 70.06 372 SER A CA 1
ATOM 3079 C C . SER A 1 372 ? 7.546 -4.515 -33.529 1.00 70.06 372 SER A C 1
ATOM 3081 O O . SER A 1 372 ? 7.381 -4.644 -32.320 1.00 70.06 372 SER A O 1
ATOM 3083 N N . ASN A 1 373 ? 6.534 -4.589 -34.400 1.00 69.44 373 ASN A N 1
ATOM 3084 C CA . ASN A 1 373 ? 5.149 -4.824 -33.995 1.00 69.44 373 ASN A CA 1
ATOM 3085 C C . ASN A 1 373 ? 4.939 -6.256 -33.500 1.00 69.44 373 ASN A C 1
ATOM 3087 O O . ASN A 1 373 ? 4.378 -6.431 -32.427 1.00 69.44 373 ASN A O 1
ATOM 3091 N N . GLU A 1 374 ? 5.434 -7.265 -34.217 1.00 73.94 374 GLU A N 1
ATOM 3092 C CA . GLU A 1 374 ? 5.387 -8.671 -33.782 1.00 73.94 374 GLU A CA 1
ATOM 3093 C C . GLU A 1 374 ? 6.087 -8.861 -32.433 1.00 73.94 374 GLU A C 1
ATOM 3095 O O . GLU A 1 374 ? 5.581 -9.546 -31.549 1.00 73.94 374 GLU A O 1
ATOM 3100 N N . PHE A 1 375 ? 7.216 -8.180 -32.218 1.00 67.69 375 PHE A N 1
ATOM 3101 C CA . PHE A 1 375 ? 7.914 -8.205 -30.936 1.00 67.69 375 PHE A CA 1
ATOM 3102 C C . PHE A 1 375 ? 7.097 -7.546 -29.815 1.00 67.69 375 PHE A C 1
ATOM 3104 O O . PHE A 1 375 ? 7.066 -8.060 -28.700 1.00 67.69 375 PHE A O 1
ATOM 3111 N N . VAL A 1 376 ? 6.391 -6.446 -30.099 1.00 67.56 376 VAL A N 1
ATOM 3112 C CA . VAL A 1 376 ? 5.467 -5.809 -29.144 1.00 67.56 376 VAL A CA 1
ATOM 3113 C C . VAL A 1 376 ? 4.264 -6.710 -28.843 1.00 67.56 376 VAL A C 1
ATOM 3115 O O . VAL A 1 376 ? 3.886 -6.832 -27.680 1.00 67.56 376 VAL A O 1
ATOM 3118 N N . TYR A 1 377 ? 3.695 -7.388 -29.843 1.00 70.06 377 TYR A N 1
ATOM 3119 C CA . TYR A 1 377 ? 2.599 -8.339 -29.639 1.00 70.06 377 TYR A CA 1
ATOM 3120 C C . TYR A 1 377 ? 3.035 -9.558 -28.825 1.00 70.06 377 TYR A C 1
ATOM 3122 O O . TYR A 1 377 ? 2.317 -9.957 -27.913 1.00 70.06 377 TYR A O 1
ATOM 3130 N N . LEU A 1 378 ? 4.228 -10.100 -29.081 1.00 64.81 378 LEU A N 1
ATOM 3131 C CA . LEU A 1 378 ? 4.786 -11.203 -28.299 1.00 64.81 378 LEU A CA 1
ATOM 3132 C C . LEU A 1 378 ? 4.980 -10.813 -26.824 1.00 64.81 378 LEU A C 1
ATOM 3134 O O . LEU A 1 378 ? 4.762 -11.631 -25.936 1.00 64.81 378 LEU A O 1
ATOM 3138 N N . ILE A 1 379 ? 5.348 -9.555 -26.559 1.00 59.47 379 ILE A N 1
ATOM 3139 C CA . ILE A 1 379 ? 5.457 -9.012 -25.198 1.00 59.47 379 ILE A CA 1
ATOM 3140 C C . ILE A 1 379 ? 4.080 -8.925 -24.538 1.00 59.47 379 ILE A C 1
ATOM 3142 O O . ILE A 1 379 ? 3.937 -9.372 -23.407 1.00 59.47 379 ILE A O 1
ATOM 3146 N N . PHE A 1 380 ? 3.063 -8.408 -25.232 1.00 60.44 380 PHE A N 1
ATOM 3147 C CA . PHE A 1 380 ? 1.695 -8.361 -24.701 1.00 60.44 380 PHE A CA 1
ATOM 3148 C C . PHE A 1 380 ? 1.083 -9.744 -24.457 1.00 60.44 380 PHE A C 1
ATOM 3150 O O . PHE A 1 380 ? 0.156 -9.843 -23.670 1.00 60.44 380 PHE A O 1
ATOM 3157 N N . PHE A 1 381 ? 1.574 -10.788 -25.127 1.00 64.56 381 PHE A N 1
ATOM 3158 C CA . PHE A 1 381 ? 1.090 -12.160 -24.958 1.00 64.56 381 PHE A CA 1
ATOM 3159 C C . PHE A 1 381 ? 1.811 -12.934 -23.840 1.00 64.56 381 PHE A C 1
ATOM 3161 O O . PHE A 1 381 ? 1.332 -13.981 -23.411 1.00 64.56 381 PHE A O 1
ATOM 3168 N N . LEU A 1 382 ? 2.982 -12.462 -23.399 1.00 52.31 382 LEU A N 1
ATOM 3169 C CA . LEU A 1 382 ? 3.780 -13.075 -22.327 1.00 52.31 382 LEU A CA 1
ATOM 3170 C C . LEU A 1 382 ? 3.450 -12.524 -20.928 1.00 52.31 382 LEU A C 1
ATOM 3172 O O . LEU A 1 382 ? 3.960 -13.056 -19.942 1.00 52.31 382 LEU A O 1
ATOM 3176 N N . PHE A 1 383 ? 2.619 -11.484 -20.852 1.00 54.66 383 PHE A N 1
ATOM 3177 C CA . PHE A 1 383 ? 2.046 -10.915 -19.631 1.00 54.66 383 PHE A CA 1
ATOM 3178 C C . PHE A 1 383 ? 0.537 -11.138 -19.628 1.00 54.66 383 PHE A C 1
ATOM 3180 O O . PHE A 1 383 ? -0.003 -11.358 -18.521 1.00 54.66 383 PHE A O 1
#

Mean predicted aligned error: 13.74 Å

Foldseek 3Di:
DDDPDPPPDPPPDLLFEEEEEEEPALQWDFDDDDQDTDTDGPPVVPPPPDPPPPPPPPDDDDDDDDPPCVVVVVVCVVVVVVVVVVVVPPDDDDDDDDDDDDDDDPVVVVVVVVVVVCLCVVLPDNQKDWDWHADPVHRSYIYIYIAGDLVSLLVLQLLVQPKFQFDLQVLLVVLVVVVPNVLSVLADDPVRVVVCPPPVVPDDPDDDDPSNRDYSVVSGPDIGGRHPPDDLNRGDCDPRDPHSDFRVRRSVSRVCQACPDVVSNHSVHNLVVQCPDSSRRHPYYDYDDDVVLVVPPDPVVVLVVDDPVVNVVVLVVCCSRVNDVVSVVVVVVSVVVVVCVVVVVVVVVVVVVCVVVVHPDDPCVVVVVVVVVVVVVVVVVVD

Radius of gyration: 30.49 Å; Cα contacts (8 Å, |Δi|>4): 317; chains: 1; bounding box: 90×87×72 Å

Nearest PDB structures (foldseek):
  8tag-assembly1_B  TM=3.587E-01  e=3.187E-01  Mus musculus
  6j09-assembly1_A  TM=3.878E-01  e=9.825E+00  Haemophilus influenzae

Sequence (383 aa):
MESHKEHHHEENSFEGFCFVFARETAKYKVHVDGNCLKVEEKKDFVQNQAHKYFQELILPKKKNFFVFHIVSILYLSFFSKIEKRAKKKKKKNGPINRALTCELSDAERENLLSGLTKKLNAAKEQVFHYCIATSKNEPDLICVLIWADFKEVERYAAERELVLEINPTEAIKEGRKLGHFKLAHNTLLASEQSHVCESCRSYNHDNKAKENYLPMSDWEHIHIPFESSLHRRIYQKNEHNSSVLSNRLYLRVLYDMITDDIKTGGAGYNVNKQATNPHHPLQYTFAVHDEDWMTHLPPGKKLFALGLRKQFSQIDQIRDYYGELIAFYFAFLLHYQRYLLYIAPIGALWFIIQVSLSEIVIRGSFGFVVYSNEFVYLIFFLF

pLDDT: mean 72.78, std 21.01, range [25.52, 97.81]

Solvent-accessible surface area (backbone atoms only — not comparable to full-atom values): 23374 Å² total; per-residue (Å²): 139,81,82,83,75,80,78,78,73,81,73,86,70,69,81,26,31,29,45,35,38,44,76,86,47,87,53,45,44,75,44,77,59,83,63,41,75,41,76,40,70,36,75,88,64,59,83,80,70,73,85,73,69,80,77,75,82,79,82,86,83,88,85,88,81,82,80,65,51,68,64,49,52,58,53,50,62,54,48,59,61,52,55,67,62,59,69,77,74,78,86,86,86,81,88,86,89,80,88,80,89,81,85,79,57,73,66,61,54,50,53,57,50,48,54,52,50,50,56,56,58,66,53,78,66,86,58,67,47,74,47,72,27,52,40,92,90,42,73,64,37,36,36,36,38,39,35,59,53,68,69,57,54,51,50,54,36,29,79,65,46,40,72,39,49,42,25,50,71,44,37,31,57,57,31,46,72,66,75,73,40,59,70,32,67,38,38,56,51,78,85,52,54,70,67,55,63,74,70,66,76,77,78,78,96,72,91,66,80,75,79,79,58,42,62,61,71,80,38,58,87,42,63,44,60,36,56,85,87,52,65,73,63,30,37,43,62,44,94,89,50,97,48,60,62,44,73,43,54,46,53,49,49,54,51,46,42,39,39,33,46,56,94,79,74,18,66,47,45,53,58,70,66,39,45,70,32,91,89,39,42,41,64,48,75,49,72,66,80,65,64,69,61,60,69,68,46,71,58,74,80,51,58,79,72,47,59,75,78,65,48,56,63,48,37,53,54,39,24,63,58,72,28,62,72,59,20,48,53,53,48,50,51,54,50,51,51,55,52,49,60,65,49,47,60,55,52,50,51,50,50,54,52,33,65,72,70,72,41,96,74,60,94,56,57,65,56,53,53,50,52,53,48,53,52,51,51,54,52,67,71,76,108